Protein AF-A0A7X8VI23-F1 (afdb_monomer)

Nearest PDB structures (foldseek):
  9g6k-assembly1_Lp  TM=1.505E-01  e=1.986E+00  Toxoplasma gondii

Radius of gyration: 55.29 Å; Cα contacts (8 Å, |Δi|>4): 645; chains: 1; bounding box: 102×93×124 Å

pLDDT: mean 75.5, std 16.84, range [36.0, 98.5]

Sequence (446 aa):
MSQRPIHIDLAPTDAANINAEDDAFWIAGMLGATGNAVSGILPIGGRMAISKTSDNEVVLQSGAFAMQGFVISIPDAESFTIASGVQGKKRLDLIVAEYIKGTPRSSYQLKVVQGTQGDDYVTPSLTTQDLHAGGTTRQEAIAQVKLNGIDIVEQTIVTTTFKGLTDLFASIQPAALLTAIKTVDGAGSGLDADLLDGKH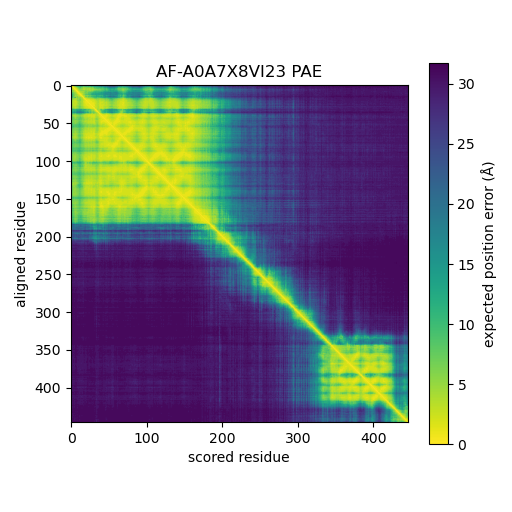GSYYATTSHNHDTVYLGINAQAADSAKLAGYSAQEGSEGNTIVKRSSAGNVYATSFNEGGTWLYEKYLGKTAQATDSAKLNGQAASYYAVATHNHDSVYLGINAQAADSAKLGGQLPNAFAPANILGTFSNRVWMNAWPAPASSGPESDLADITNSCFYFGYASNKSGYPSAYGSIFGFRFNQNSWKYSWQIFSSSQGALYLRRGLSATEWSPWSQICDMANTPPTLYGTGNPPSSLLPGQIYIQY

Solvent-accessible surface area (backbone atoms only — not comparable to full-atom values): 27695 Å² total; per-residue (Å²): 134,84,88,79,79,73,83,70,97,68,62,96,86,55,78,83,80,67,48,74,69,52,53,11,50,53,44,18,53,75,74,65,36,76,73,82,76,33,60,29,28,40,76,40,79,54,49,47,45,69,47,76,78,50,62,40,32,36,33,32,32,14,17,35,36,28,55,49,23,44,72,50,73,37,90,55,66,47,78,45,81,42,78,72,48,47,80,86,25,20,28,21,28,30,38,24,44,36,41,37,69,48,86,97,56,62,49,74,47,75,46,75,46,74,36,56,78,34,91,50,77,42,81,61,89,70,54,68,44,51,65,93,77,73,36,51,44,31,40,46,60,45,28,41,38,33,25,60,17,49,35,62,75,46,69,46,74,72,47,52,68,50,78,45,71,69,56,53,54,54,56,66,32,71,69,44,39,51,54,56,48,39,73,75,35,48,92,96,38,31,87,65,91,69,57,60,94,82,38,60,73,85,76,54,81,56,96,80,67,72,58,69,88,86,39,79,44,99,88,56,81,61,93,63,36,58,83,67,73,55,79,66,99,73,81,89,77,92,86,85,58,104,61,77,52,48,99,86,68,50,74,66,62,91,79,43,69,62,96,88,42,50,44,69,82,76,44,86,51,101,86,60,78,63,96,57,73,70,45,63,94,87,38,57,69,84,77,53,86,64,97,85,71,82,60,77,88,82,47,77,52,100,89,53,82,64,97,65,40,76,82,62,80,69,68,63,87,81,78,73,67,83,88,79,78,96,69,96,58,97,71,74,70,45,74,52,90,48,82,54,56,100,52,76,27,74,68,54,43,47,67,82,53,86,52,43,24,43,41,48,35,66,47,71,74,43,50,87,50,98,48,54,38,30,39,38,44,35,39,46,32,63,69,73,44,27,47,79,15,38,41,37,38,38,32,77,69,47,30,34,31,39,34,39,28,70,34,69,86,43,64,51,73,79,40,76,62,45,34,58,67,87,56,60,80,83,83,73,70,102,62,80,80,72,98,70,74,60,96,76,66,83,88,78,84,132

Mean predicted aligned error: 22.18 Å

Secondary structure (DSSP, 8-state):
-----SS----TTSPP---HHHHHHHHHHHTT-STT--EEE-SSTTTT-EEEEETTEEEEPSEEEEETTEEEEESS-EEEE-----TT-EEEEEEEEEEE--SS--EEEEEEE----BSS--PPP--B--GGGT-SEEEEEEEEEEEETTEEEEEEE-SPBPPPHHHHHHHTSHHHHHHHHHHHSSTTS---TT-BTTB-GGGSPPTT---TTTS--TTPPPTTGGGGTT--SS---S---SS---TTS---GGG-EETTEEHHHHS--TT---TTTT-BTTB-GGGSPPS----TTTS--TTPPPTTGGGGTT--GGGGSPP------SS--EEE-----S-SSTTHHHHT--SSEEEEEEEES-TTSSSSEEEEEEEE-TTTTTTT-EEEEEETTSEEEEEEBSSSS-BPPPEEEEETTTB---PPPSS---S-PPTT------

Structure (mmCIF, N/CA/C/O backbone):
data_AF-A0A7X8VI23-F1
#
_entry.id   AF-A0A7X8VI23-F1
#
loop_
_atom_site.group_PDB
_atom_site.id
_atom_site.type_symbol
_atom_site.label_atom_id
_atom_site.label_alt_id
_atom_site.label_comp_id
_atom_site.label_asym_id
_atom_site.label_entity_id
_atom_site.label_seq_id
_atom_site.pdbx_PDB_ins_code
_atom_site.Cartn_x
_atom_site.Cartn_y
_atom_site.Cartn_z
_atom_site.occupancy
_atom_site.B_iso_or_equiv
_atom_site.auth_seq_id
_atom_site.auth_comp_id
_atom_site.auth_asym_id
_atom_site.auth_atom_id
_atom_site.pdbx_PDB_model_num
ATOM 1 N N . MET A 1 1 ? -35.370 20.779 4.047 1.00 44.59 1 MET A N 1
ATOM 2 C CA . MET A 1 1 ? -34.346 20.558 5.089 1.00 44.59 1 MET A CA 1
ATOM 3 C C . MET A 1 1 ? -34.104 21.884 5.788 1.00 44.59 1 MET A C 1
ATOM 5 O O . MET A 1 1 ? -33.751 22.838 5.110 1.00 44.59 1 MET A O 1
ATOM 9 N N . SER A 1 2 ? -34.384 21.972 7.090 1.00 66.19 2 SER A N 1
ATOM 10 C CA . SER A 1 2 ? -34.016 23.135 7.907 1.00 66.19 2 SER A CA 1
ATOM 11 C C . SER A 1 2 ? -32.550 22.962 8.306 1.00 66.19 2 SER A C 1
ATOM 13 O O . SER A 1 2 ? -32.172 21.900 8.792 1.00 66.19 2 SER A O 1
ATOM 15 N N . GLN A 1 3 ? -31.712 23.950 8.007 1.00 74.12 3 GLN A N 1
ATOM 16 C CA . GLN A 1 3 ? -30.323 23.968 8.462 1.00 74.12 3 GLN A CA 1
ATOM 17 C C . GLN A 1 3 ? -30.320 24.148 9.988 1.00 74.12 3 GLN A C 1
ATOM 19 O O . GLN A 1 3 ? -30.996 25.049 10.485 1.00 74.12 3 GLN A O 1
ATOM 24 N N . ARG A 1 4 ? -29.574 23.313 10.726 1.00 76.75 4 ARG A N 1
ATOM 25 C CA . ARG A 1 4 ? -29.364 23.472 12.174 1.00 76.75 4 ARG A CA 1
ATOM 26 C C . ARG A 1 4 ? -27.927 23.947 12.430 1.00 76.75 4 ARG A C 1
ATOM 28 O O . ARG A 1 4 ? -27.007 23.171 12.184 1.00 76.75 4 ARG A O 1
ATOM 35 N N . PRO A 1 5 ? -27.710 25.196 12.871 1.00 76.06 5 PRO A N 1
ATOM 36 C CA . PRO A 1 5 ? -26.370 25.693 13.165 1.00 76.06 5 PRO A CA 1
ATOM 37 C C . PRO A 1 5 ? -25.814 25.060 14.450 1.00 76.06 5 PRO A C 1
ATOM 39 O O . PRO A 1 5 ? -26.498 25.015 15.472 1.00 76.06 5 PRO A O 1
ATOM 42 N N . ILE A 1 6 ? -24.572 24.565 14.390 1.00 78.56 6 ILE A N 1
ATOM 43 C CA . ILE A 1 6 ? -23.888 23.941 15.539 1.00 78.56 6 ILE A CA 1
ATOM 44 C C . ILE A 1 6 ? -23.199 25.005 16.404 1.00 78.56 6 ILE A C 1
ATOM 46 O O . ILE A 1 6 ? -23.328 25.001 17.626 1.00 78.56 6 ILE A O 1
ATOM 50 N N . HIS A 1 7 ? -22.524 25.963 15.766 1.00 80.25 7 HIS A N 1
ATOM 51 C CA . HIS A 1 7 ? -21.977 27.139 16.436 1.00 80.25 7 HIS A CA 1
ATOM 52 C C . HIS A 1 7 ? -22.990 28.277 16.365 1.00 80.25 7 HIS A C 1
ATOM 54 O O . HIS A 1 7 ? -23.315 28.759 15.280 1.00 80.25 7 HIS A O 1
ATOM 60 N N . ILE A 1 8 ? -23.499 28.673 17.528 1.00 80.44 8 ILE A N 1
ATOM 61 C CA . ILE A 1 8 ? -24.410 29.802 17.696 1.00 80.44 8 ILE A CA 1
ATOM 62 C C . ILE A 1 8 ? -23.864 30.649 18.841 1.00 80.44 8 ILE A C 1
ATOM 64 O O . ILE A 1 8 ? -23.521 30.104 19.892 1.00 80.44 8 ILE A O 1
ATOM 68 N N . ASP A 1 9 ? -23.810 31.964 18.643 1.00 80.94 9 ASP A N 1
ATOM 69 C CA . ASP A 1 9 ? -23.548 32.904 19.728 1.00 80.94 9 ASP A CA 1
ATOM 70 C C . ASP A 1 9 ? -24.767 32.930 20.656 1.00 80.94 9 ASP A C 1
ATOM 72 O O . ASP A 1 9 ? -25.846 33.390 20.280 1.00 80.94 9 ASP A O 1
ATOM 76 N N . LEU A 1 10 ? -24.593 32.391 21.860 1.00 78.50 10 LEU A N 1
ATOM 77 C CA . LEU A 1 10 ? -25.612 32.359 22.904 1.00 78.50 10 LEU A CA 1
ATOM 78 C C . LEU A 1 10 ? -25.284 33.370 24.002 1.00 78.50 10 LEU A C 1
ATOM 80 O O . LEU A 1 10 ? -24.113 33.600 24.320 1.00 78.50 10 LEU A O 1
ATOM 84 N N . ALA A 1 11 ? -26.312 33.942 24.630 1.00 82.88 11 ALA A N 1
ATOM 85 C CA . ALA A 1 11 ? -26.103 34.694 25.857 1.00 82.88 11 ALA A CA 1
ATOM 86 C C . ALA A 1 11 ? -25.643 33.734 26.974 1.00 82.88 11 ALA A C 1
ATOM 88 O O . ALA A 1 11 ? -26.043 32.568 26.981 1.00 82.88 11 ALA A O 1
ATOM 89 N N . PRO A 1 12 ? -24.869 34.195 27.977 1.00 76.56 12 PRO A N 1
ATOM 90 C CA . PRO A 1 12 ? -24.393 33.331 29.065 1.00 76.56 12 PRO A CA 1
ATOM 91 C C . PRO A 1 12 ? -25.495 32.601 29.854 1.00 76.56 12 PRO A C 1
ATOM 93 O O . PRO A 1 12 ? -25.205 31.657 30.582 1.00 76.56 12 PRO A O 1
ATOM 96 N N . THR A 1 13 ? -26.742 33.064 29.758 1.00 85.50 13 THR A N 1
ATOM 97 C CA . THR A 1 13 ? -27.915 32.507 30.443 1.00 85.50 13 THR A CA 1
ATOM 98 C C . THR A 1 13 ? -28.685 31.470 29.627 1.00 85.50 13 THR A C 1
ATOM 100 O O . THR A 1 13 ? -29.597 30.847 30.170 1.00 85.50 13 THR A O 1
ATOM 103 N N . ASP A 1 14 ? -28.372 31.302 28.343 1.00 81.56 14 ASP A N 1
ATOM 104 C CA . ASP A 1 14 ? -29.100 30.384 27.469 1.00 81.56 14 ASP A CA 1
ATOM 105 C C . ASP A 1 14 ? -28.669 28.930 27.708 1.00 81.56 14 ASP A C 1
ATOM 107 O O . ASP A 1 14 ? -27.542 28.639 28.117 1.00 81.56 14 ASP A O 1
ATOM 111 N N . ALA A 1 15 ? -29.579 27.988 27.450 1.00 75.75 15 ALA A N 1
ATOM 112 C CA . ALA A 1 15 ? -29.263 26.565 27.516 1.00 75.75 15 ALA A CA 1
ATOM 113 C C . ALA A 1 15 ? -28.203 26.194 26.466 1.00 75.75 15 ALA A C 1
ATOM 115 O O . ALA A 1 15 ? -28.191 26.742 25.364 1.00 75.75 15 ALA A O 1
ATOM 116 N N . ALA A 1 16 ? -27.339 25.229 26.792 1.00 69.50 16 ALA A N 1
ATOM 117 C CA . ALA A 1 16 ? -26.340 24.727 25.854 1.00 69.50 16 ALA A CA 1
ATOM 118 C C . ALA A 1 16 ? -27.009 24.253 24.548 1.00 69.50 16 ALA A C 1
ATOM 120 O O . ALA A 1 16 ? -27.900 23.408 24.576 1.00 69.50 16 ALA A O 1
ATOM 121 N N . ASN A 1 17 ? -26.575 24.806 23.411 1.00 77.94 17 ASN A N 1
ATOM 122 C CA . ASN A 1 17 ? -27.091 24.449 22.081 1.00 77.94 17 ASN A CA 1
ATOM 123 C C . ASN A 1 17 ? -26.420 23.199 21.481 1.00 77.94 17 ASN A C 1
ATOM 125 O O . ASN A 1 17 ? -26.943 22.613 20.535 1.00 77.94 17 ASN A O 1
ATOM 129 N N . ILE A 1 18 ? -25.266 22.794 22.017 1.00 81.88 18 ILE A N 1
ATOM 130 C CA . ILE A 1 18 ? -24.503 21.639 21.535 1.00 81.88 18 ILE A CA 1
ATOM 131 C C . ILE A 1 18 ? -24.941 20.400 22.318 1.00 81.88 18 ILE A C 1
ATOM 133 O O . ILE A 1 18 ? -24.781 20.335 23.538 1.00 81.88 18 ILE A O 1
ATOM 137 N N . ASN A 1 19 ? -25.506 19.423 21.610 1.00 81.00 19 ASN A N 1
ATOM 138 C CA . ASN A 1 19 ? -25.856 18.122 22.172 1.00 81.00 19 ASN A CA 1
ATOM 139 C C . ASN A 1 19 ? -24.700 17.128 21.986 1.00 81.00 19 ASN A C 1
ATOM 141 O O . ASN A 1 19 ? -23.861 17.300 21.109 1.00 81.00 19 ASN A O 1
ATOM 145 N N . ALA A 1 20 ? -24.708 16.011 22.720 1.00 81.06 20 ALA A N 1
ATOM 146 C CA . ALA A 1 20 ? -23.702 14.953 22.540 1.00 81.06 20 ALA A CA 1
ATOM 147 C C . ALA A 1 20 ? -23.647 14.401 21.097 1.00 81.06 20 ALA A C 1
ATOM 149 O O . ALA A 1 20 ? -22.602 13.940 20.652 1.00 81.06 20 ALA A O 1
ATOM 150 N N . GLU A 1 21 ? -24.766 14.451 20.366 1.00 82.69 21 GLU A N 1
ATOM 151 C CA . GLU A 1 21 ? -24.828 14.094 18.942 1.00 82.69 21 GLU A CA 1
ATOM 152 C C . GLU A 1 21 ? -24.070 15.103 18.058 1.00 82.69 21 GLU A C 1
ATOM 154 O O . GLU A 1 21 ? -23.454 14.702 17.075 1.00 82.69 21 GLU A O 1
ATOM 159 N N . ASP A 1 22 ? -24.064 16.393 18.420 1.00 85.56 22 ASP A N 1
ATOM 160 C CA . ASP A 1 22 ? -23.289 17.428 17.721 1.00 85.56 22 ASP A CA 1
ATOM 161 C C . ASP A 1 22 ? -21.788 17.238 17.945 1.00 85.56 22 ASP A C 1
ATOM 163 O O . ASP A 1 22 ? -21.014 17.277 16.989 1.00 85.56 22 ASP A O 1
ATOM 167 N N . ASP A 1 23 ? -21.381 16.973 19.189 1.00 87.62 23 ASP A N 1
ATOM 168 C CA . ASP A 1 23 ? -19.981 16.692 19.525 1.00 87.62 23 ASP A CA 1
ATOM 169 C C . ASP A 1 23 ? -19.477 15.437 18.807 1.00 87.62 23 ASP A C 1
ATOM 171 O O . ASP A 1 23 ? -18.401 15.449 18.206 1.00 87.62 23 ASP A O 1
ATOM 175 N N . ALA A 1 24 ? -20.267 14.360 18.815 1.00 88.75 24 ALA A N 1
ATOM 176 C CA . ALA A 1 24 ? -19.922 13.129 18.115 1.00 88.75 24 ALA A CA 1
ATOM 177 C C . ALA A 1 24 ? -19.769 13.357 16.608 1.00 88.75 24 ALA A C 1
ATOM 179 O O . ALA A 1 24 ? -18.809 12.871 16.011 1.00 88.75 24 ALA A O 1
ATOM 180 N N . PHE A 1 25 ? -20.651 14.154 16.001 1.00 86.12 25 PHE A N 1
ATOM 181 C CA . PHE A 1 25 ? -20.552 14.496 14.586 1.00 86.12 25 PHE A CA 1
ATOM 182 C C . PHE A 1 25 ? -19.253 15.255 14.265 1.00 86.12 25 PHE A C 1
ATOM 184 O O . PHE A 1 25 ? -18.551 14.914 13.307 1.00 86.12 25 PHE A O 1
ATOM 191 N N . TRP A 1 26 ? -18.877 16.232 15.099 1.00 86.81 26 TRP A N 1
ATOM 192 C CA . TRP A 1 26 ? -17.598 16.942 14.978 1.00 86.81 26 TRP A CA 1
ATOM 193 C C . TRP A 1 26 ? -16.392 16.009 15.124 1.00 86.81 26 TRP A C 1
ATOM 195 O O . TRP A 1 26 ? -15.480 16.045 14.294 1.00 86.81 26 TRP A O 1
ATOM 205 N N . ILE A 1 27 ? -16.395 15.141 16.139 1.00 89.75 27 ILE A N 1
ATOM 206 C CA . ILE A 1 27 ? -15.317 14.174 16.387 1.00 89.75 27 ILE A CA 1
ATOM 207 C C . ILE A 1 27 ? -15.192 13.196 15.216 1.00 89.75 27 ILE A C 1
ATOM 209 O O . ILE A 1 27 ? -14.084 12.948 14.743 1.00 89.75 27 ILE A O 1
ATOM 213 N N . ALA A 1 28 ? -16.305 12.670 14.703 1.00 88.56 28 ALA A N 1
ATOM 214 C CA . ALA A 1 28 ? -16.302 11.787 13.541 1.00 88.56 28 ALA A CA 1
ATOM 215 C C . ALA A 1 28 ? -15.657 12.474 12.324 1.00 88.56 28 ALA A C 1
ATOM 217 O O . ALA A 1 28 ? -14.799 11.883 11.664 1.00 88.56 28 ALA A O 1
ATOM 218 N N . GLY A 1 29 ? -15.994 13.745 12.074 1.00 87.50 29 GLY A N 1
ATOM 219 C CA . GLY A 1 29 ? -15.360 14.551 11.030 1.00 87.50 29 GLY A CA 1
ATOM 220 C C . GLY A 1 29 ? -13.846 14.689 11.218 1.00 87.50 29 GLY A C 1
ATOM 221 O O . GLY A 1 29 ? -13.085 14.465 10.276 1.00 87.50 29 GLY A O 1
ATOM 222 N N . MET A 1 30 ? -13.389 14.979 12.441 1.00 88.00 30 MET A N 1
ATOM 223 C CA . MET A 1 30 ? -11.958 15.085 12.765 1.00 88.00 3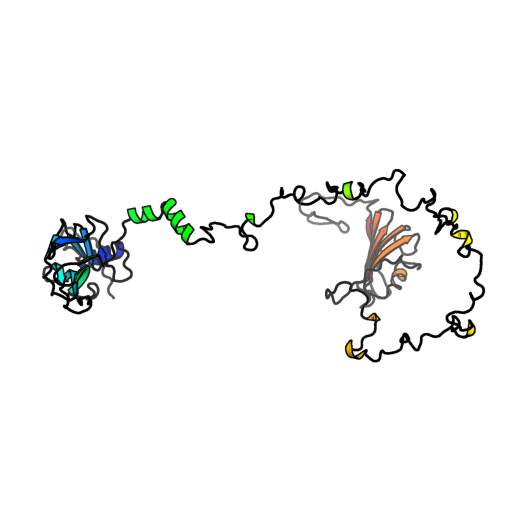0 MET A CA 1
ATOM 224 C C . MET A 1 30 ? -11.198 13.762 12.606 1.00 88.00 30 MET A C 1
ATOM 226 O O . MET A 1 30 ? -10.020 13.771 12.254 1.00 88.00 30 MET A O 1
ATOM 230 N N . LEU A 1 31 ? -11.861 12.628 12.835 1.00 88.19 31 LEU A N 1
ATOM 231 C CA . LEU A 1 31 ? -11.295 11.290 12.636 1.00 88.19 31 LEU A CA 1
ATOM 232 C C . LEU A 1 31 ? -11.296 10.843 11.163 1.00 88.19 31 LEU A C 1
ATOM 234 O O . LEU A 1 31 ? -10.832 9.745 10.859 1.00 88.19 31 LEU A O 1
ATOM 238 N N . GLY A 1 32 ? -11.776 11.688 10.243 1.00 83.69 32 GLY A N 1
ATOM 239 C CA . GLY A 1 32 ? -11.757 11.426 8.804 1.00 83.69 32 GLY A CA 1
ATOM 240 C C . GLY A 1 32 ? -12.956 10.624 8.298 1.00 83.69 32 GLY A C 1
ATOM 241 O O . GLY A 1 32 ? -12.817 9.849 7.351 1.00 83.69 32 GLY A O 1
ATOM 242 N N . ALA A 1 33 ? -14.131 10.784 8.915 1.00 74.19 33 ALA A N 1
ATOM 243 C CA . ALA A 1 33 ? -15.345 10.101 8.482 1.00 74.19 33 ALA A CA 1
ATOM 244 C C . ALA A 1 33 ? -15.704 10.330 7.011 1.00 74.19 33 ALA A C 1
ATOM 246 O O . ALA A 1 33 ? -15.902 11.456 6.562 1.00 74.19 33 ALA A O 1
ATOM 247 N N . THR A 1 34 ? -15.848 9.231 6.260 1.00 67.56 34 THR A N 1
ATOM 248 C CA . THR A 1 34 ? -16.542 9.229 4.967 1.00 67.56 34 THR A CA 1
ATOM 249 C C . THR A 1 34 ? -17.991 8.804 5.219 1.00 67.56 34 THR A C 1
ATOM 251 O O . THR A 1 34 ? -18.291 7.621 5.371 1.00 67.56 34 THR A O 1
ATOM 254 N N . GLY A 1 35 ? -18.895 9.778 5.348 1.00 70.31 35 GLY A N 1
ATOM 255 C CA . GLY A 1 35 ? -20.269 9.539 5.810 1.00 70.31 35 GLY A CA 1
ATOM 256 C C . GLY A 1 35 ? -20.349 9.318 7.327 1.00 70.31 35 GLY A C 1
ATOM 257 O O . GLY A 1 35 ? -19.545 9.864 8.073 1.00 70.31 35 GLY A O 1
ATOM 258 N N . ASN A 1 36 ? -21.303 8.507 7.796 1.00 66.75 36 ASN A N 1
ATOM 259 C CA . ASN A 1 36 ? -21.563 8.310 9.234 1.00 66.75 36 ASN A CA 1
ATOM 260 C C . ASN A 1 36 ? -20.693 7.212 9.887 1.00 66.75 36 ASN A C 1
ATOM 262 O O . ASN A 1 36 ? -20.929 6.851 11.037 1.00 66.75 36 ASN A O 1
ATOM 266 N N . ALA A 1 37 ? -19.740 6.606 9.171 1.00 67.25 37 ALA A N 1
ATOM 267 C CA . ALA A 1 37 ? -19.203 5.280 9.502 1.00 67.25 37 ALA A CA 1
ATOM 268 C C . ALA A 1 37 ? -17.716 5.260 9.901 1.00 67.25 37 ALA A C 1
ATOM 270 O O . ALA A 1 37 ? -16.953 4.457 9.370 1.00 67.25 37 ALA A O 1
ATOM 271 N N . VAL A 1 38 ? -17.290 6.114 10.837 1.00 83.50 38 VAL A N 1
ATOM 272 C CA . VAL A 1 38 ? -15.927 6.032 11.391 1.00 83.50 38 VAL A CA 1
ATOM 273 C C . VAL A 1 38 ? -15.930 5.688 12.864 1.00 83.50 38 VAL A C 1
ATOM 275 O O . VAL A 1 38 ? -16.469 6.414 13.698 1.00 83.50 38 VAL A O 1
ATOM 278 N N . SER A 1 39 ? -15.271 4.574 13.153 1.00 91.50 39 SER A N 1
ATOM 279 C CA . SER A 1 39 ? -15.076 4.046 14.488 1.00 91.50 39 SER A CA 1
ATOM 280 C C . SER A 1 39 ? -13.702 3.395 14.586 1.00 91.50 39 SER A C 1
ATOM 282 O O . SER A 1 39 ? -13.164 2.908 13.589 1.00 91.50 39 SER A O 1
ATOM 284 N N . GLY A 1 40 ? -13.119 3.397 15.776 1.00 93.88 40 GLY A N 1
ATOM 285 C CA . GLY A 1 40 ? -11.771 2.889 15.982 1.00 93.88 40 GLY A CA 1
ATOM 286 C C . GLY A 1 40 ? -11.158 3.337 17.298 1.00 93.88 40 GLY A C 1
ATOM 287 O O . GLY A 1 40 ? -11.689 4.191 18.012 1.00 93.88 40 GLY A O 1
ATOM 288 N N . ILE A 1 41 ? -10.010 2.752 17.617 1.00 95.75 41 ILE A N 1
ATOM 289 C CA . ILE A 1 41 ? -9.236 3.097 18.809 1.00 95.75 41 ILE A CA 1
ATOM 290 C C . ILE A 1 41 ? -8.464 4.387 18.539 1.00 95.75 41 ILE A C 1
ATOM 292 O O . ILE A 1 41 ? -7.729 4.495 17.556 1.00 95.75 41 ILE A O 1
ATOM 296 N N . LEU A 1 42 ? -8.614 5.367 19.424 1.00 94.44 42 LEU A N 1
ATOM 297 C CA . LEU A 1 42 ? -7.841 6.602 19.395 1.00 94.44 42 LEU A CA 1
ATOM 298 C C . LEU A 1 42 ? -6.371 6.317 19.773 1.00 94.44 42 LEU A C 1
ATOM 300 O O . LEU A 1 42 ? -6.113 5.467 20.629 1.00 94.44 42 LEU A O 1
ATOM 304 N N . PRO A 1 43 ? -5.387 7.038 19.197 1.00 92.50 43 PRO A N 1
ATOM 305 C CA . PRO A 1 43 ? -3.959 6.790 19.414 1.00 92.50 43 PRO A CA 1
ATOM 306 C C . PRO A 1 43 ? -3.448 7.350 20.756 1.00 92.50 43 PRO A C 1
ATOM 308 O O . PRO A 1 43 ? -2.381 7.959 20.813 1.00 92.50 43 PRO A O 1
ATOM 311 N N . ILE A 1 44 ? -4.203 7.153 21.839 1.00 91.75 44 ILE A N 1
ATOM 312 C CA . ILE A 1 44 ? -3.909 7.647 23.192 1.00 91.75 44 ILE A CA 1
ATOM 313 C C . ILE A 1 44 ? -3.885 6.504 24.215 1.00 91.75 44 ILE A C 1
ATOM 315 O O . ILE A 1 44 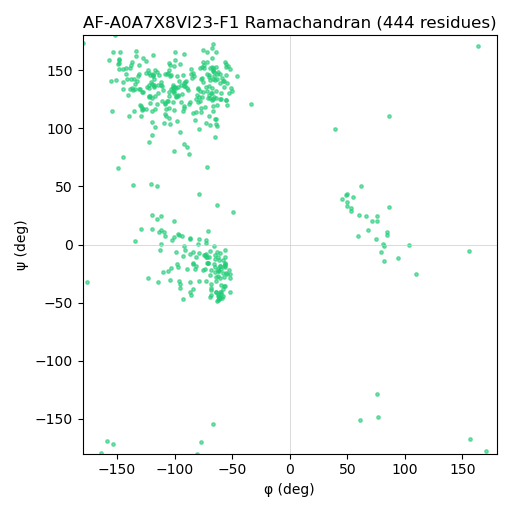? -4.481 5.446 24.003 1.00 91.75 44 ILE A O 1
ATOM 319 N N . GLY A 1 45 ? -3.202 6.726 25.342 1.00 93.81 45 GLY A N 1
ATOM 320 C CA . GLY A 1 45 ? -3.048 5.725 26.404 1.00 93.81 45 GLY A CA 1
ATOM 321 C C . GLY A 1 45 ? -2.336 4.453 25.929 1.00 93.81 45 GLY A C 1
ATOM 322 O O . GLY A 1 45 ? -1.546 4.479 24.984 1.00 93.81 45 GLY A O 1
ATOM 323 N N . GLY A 1 46 ? -2.652 3.321 26.557 1.00 95.69 46 GLY A N 1
ATOM 324 C CA . GLY A 1 46 ? -2.232 1.982 26.131 1.00 95.69 46 GLY A CA 1
ATOM 325 C C . GLY A 1 46 ? -2.918 1.459 24.859 1.00 95.69 46 GLY A C 1
ATOM 326 O O . GLY A 1 46 ? -2.793 0.273 24.554 1.00 95.69 46 GLY A O 1
ATOM 327 N N . ARG A 1 47 ? -3.641 2.317 24.117 1.00 95.06 47 ARG A N 1
ATOM 328 C CA . ARG A 1 47 ? -4.312 2.008 22.840 1.00 95.06 47 ARG A CA 1
ATOM 329 C C . ARG A 1 47 ? -5.238 0.791 22.917 1.00 95.06 47 ARG A C 1
ATOM 331 O O . ARG A 1 47 ? -5.368 0.066 21.934 1.00 95.06 47 ARG A O 1
ATOM 338 N N . MET A 1 48 ? -5.844 0.556 24.086 1.00 96.88 48 MET A N 1
ATOM 339 C CA . MET A 1 48 ? -6.688 -0.615 24.355 1.00 96.88 48 MET A CA 1
ATOM 340 C C . MET A 1 48 ? -6.021 -1.938 23.956 1.00 96.88 48 MET A C 1
ATOM 342 O O . MET A 1 48 ? -6.694 -2.864 23.515 1.00 96.88 48 MET A O 1
ATOM 346 N N . ALA A 1 49 ? -4.690 -2.033 24.069 1.00 96.88 49 ALA A N 1
ATOM 347 C CA . ALA A 1 49 ? -3.975 -3.265 23.767 1.00 96.88 49 ALA A CA 1
ATOM 348 C C . ALA A 1 49 ? -4.519 -4.412 24.629 1.00 96.88 49 ALA A C 1
ATOM 350 O O . ALA A 1 49 ? -4.737 -4.237 25.828 1.00 96.88 49 ALA A O 1
ATOM 351 N N . ILE A 1 50 ? -4.732 -5.577 24.015 1.00 98.12 50 ILE A N 1
ATOM 352 C CA . ILE A 1 50 ? -5.295 -6.747 24.688 1.00 98.12 50 ILE A CA 1
ATOM 353 C C . ILE A 1 50 ? -4.207 -7.753 25.059 1.00 98.12 50 ILE A C 1
ATOM 355 O O . ILE A 1 50 ? -3.356 -8.101 24.237 1.00 98.12 50 ILE A O 1
ATOM 359 N N . SER A 1 51 ? -4.260 -8.274 26.281 1.00 97.75 51 SER A N 1
ATOM 360 C CA . SER A 1 51 ? -3.420 -9.392 26.713 1.00 97.75 51 SER A CA 1
ATOM 361 C C . SER A 1 51 ? -4.200 -10.390 27.565 1.00 97.75 51 SER A C 1
ATOM 363 O O . SER A 1 51 ? -5.179 -10.049 28.223 1.00 97.75 51 SER A O 1
ATOM 365 N N . LYS A 1 52 ? -3.775 -11.654 27.527 1.00 97.19 52 LYS A N 1
ATOM 366 C CA . LYS A 1 52 ? -4.285 -12.712 28.402 1.00 97.19 52 LYS A CA 1
ATOM 367 C C . LYS A 1 52 ? -3.597 -12.613 29.766 1.00 97.19 52 LYS A C 1
ATOM 369 O O . LYS A 1 52 ? -2.368 -12.575 29.813 1.00 97.19 52 LYS A O 1
ATOM 374 N N . THR A 1 53 ? -4.371 -12.596 30.849 1.00 96.31 53 THR A N 1
ATOM 375 C CA . THR A 1 53 ? -3.855 -12.622 32.232 1.00 96.31 53 THR A CA 1
ATOM 376 C C . THR A 1 53 ? -4.029 -13.994 32.881 1.00 96.31 53 THR A C 1
ATOM 378 O O . THR A 1 53 ? -3.184 -14.401 33.674 1.00 96.31 53 THR A O 1
ATOM 381 N N . SER A 1 54 ? -5.069 -14.745 32.505 1.00 95.75 54 SER A N 1
ATOM 382 C CA . SER A 1 54 ? -5.279 -16.143 32.906 1.00 95.75 54 SER A CA 1
ATOM 383 C C . SER A 1 54 ? -6.073 -16.913 31.842 1.00 95.75 54 SER A C 1
ATOM 385 O O . SER A 1 54 ? -6.455 -16.348 30.819 1.00 95.75 54 SER A O 1
ATOM 387 N N . ASP A 1 55 ? -6.349 -18.203 32.054 1.00 93.81 55 ASP A N 1
ATOM 388 C CA . ASP A 1 55 ? -7.170 -19.013 31.134 1.00 93.81 55 ASP A CA 1
ATOM 389 C C . ASP A 1 55 ? -8.633 -18.553 31.028 1.00 93.81 55 ASP A C 1
ATOM 391 O O . ASP A 1 55 ? -9.328 -18.937 30.088 1.00 93.81 55 ASP A O 1
ATOM 395 N N . ASN A 1 56 ? -9.077 -17.671 31.929 1.00 95.44 56 ASN A N 1
ATOM 396 C CA . ASN A 1 56 ? -10.435 -17.128 31.978 1.00 95.44 56 ASN A CA 1
ATOM 397 C C . ASN A 1 56 ? -10.476 -15.601 32.059 1.00 95.44 56 ASN A C 1
ATOM 399 O O . ASN A 1 56 ? -11.526 -15.033 32.354 1.00 95.44 56 ASN A O 1
ATOM 403 N N . GLU A 1 57 ? -9.360 -14.920 31.816 1.00 97.38 57 GLU A N 1
ATOM 404 C CA . GLU A 1 57 ? -9.301 -13.470 31.945 1.00 97.38 57 GLU A CA 1
ATOM 405 C C . GLU A 1 57 ? -8.381 -12.856 30.896 1.00 97.38 57 GLU A C 1
ATOM 407 O O . GLU A 1 57 ? -7.255 -13.308 30.655 1.00 97.38 57 GLU A O 1
ATOM 412 N N . VAL A 1 58 ? -8.885 -11.795 30.277 1.00 98.12 58 VAL A N 1
ATOM 413 C CA . VAL A 1 58 ? -8.119 -10.915 29.400 1.00 98.12 58 VAL A CA 1
ATOM 414 C C . VAL A 1 58 ? -8.219 -9.494 29.924 1.00 98.12 58 VAL A C 1
ATOM 416 O O . VAL A 1 58 ? -9.228 -9.114 30.509 1.00 98.12 58 VAL A O 1
ATOM 419 N N . VAL A 1 59 ? -7.188 -8.697 29.689 1.00 97.94 59 VAL A N 1
ATOM 420 C CA . VAL A 1 59 ? -7.143 -7.293 30.08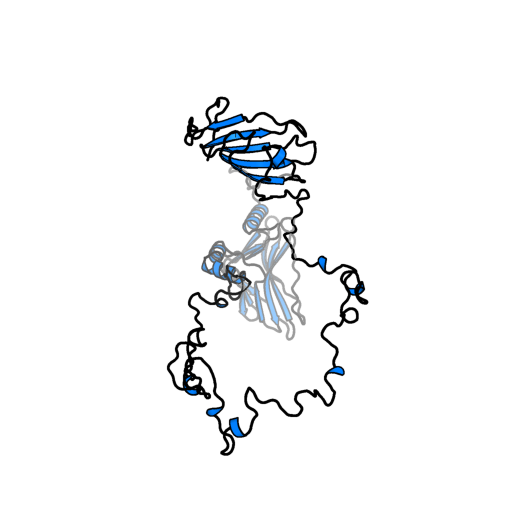4 1.00 97.94 59 VAL A CA 1
ATOM 421 C C . VAL A 1 59 ? -7.019 -6.417 28.843 1.00 97.94 59 VAL A C 1
ATOM 423 O O . VAL A 1 59 ? -6.227 -6.713 27.943 1.00 97.94 59 VAL A O 1
ATOM 426 N N . LEU A 1 60 ? -7.796 -5.337 28.793 1.00 97.62 60 LEU A N 1
ATOM 427 C CA . LEU A 1 60 ? -7.580 -4.225 27.873 1.00 97.62 60 LEU A CA 1
ATOM 428 C C . LEU A 1 60 ? -6.823 -3.127 28.607 1.00 97.62 60 LEU A C 1
ATOM 430 O O . LEU A 1 60 ? -7.228 -2.699 29.680 1.00 97.62 60 LEU A O 1
ATOM 434 N N . GLN A 1 61 ? -5.721 -2.655 28.035 1.00 98.00 61 GLN A N 1
ATOM 435 C CA . GLN A 1 61 ? -4.984 -1.517 28.583 1.00 98.00 61 GLN A CA 1
ATOM 436 C C . GLN A 1 61 ? -5.792 -0.212 28.467 1.00 98.00 61 GLN A C 1
ATOM 438 O O . GLN A 1 61 ? -6.797 -0.146 27.757 1.00 98.00 61 GLN A O 1
ATOM 443 N N . SER A 1 62 ? -5.324 0.851 29.128 1.00 97.81 62 SER A N 1
ATOM 444 C CA . SER A 1 62 ? -5.942 2.178 29.022 1.00 97.81 62 SER A CA 1
ATOM 445 C C . SER A 1 62 ? -6.036 2.669 27.572 1.00 97.81 62 SER A C 1
ATOM 447 O O . SER A 1 62 ? -5.270 2.260 26.694 1.00 97.81 62 SER A O 1
ATOM 449 N N . GLY A 1 63 ? -6.973 3.566 27.287 1.00 96.50 63 GLY A N 1
ATOM 450 C CA . GLY A 1 63 ? -7.155 4.125 25.949 1.00 96.50 63 GLY A CA 1
ATOM 451 C C . GLY A 1 63 ? -8.560 4.660 25.725 1.00 96.50 63 GLY A C 1
ATOM 452 O O . GLY A 1 63 ? -9.337 4.809 26.663 1.00 96.50 63 GLY A O 1
ATOM 453 N N . ALA A 1 64 ? -8.898 4.951 24.472 1.00 95.31 64 ALA A N 1
ATOM 454 C CA . ALA A 1 64 ? -10.237 5.389 24.102 1.00 95.31 64 ALA A CA 1
ATOM 455 C C . ALA A 1 64 ? -10.666 4.802 22.757 1.00 95.31 64 ALA A C 1
ATOM 457 O O . ALA A 1 64 ? -9.844 4.620 21.861 1.00 95.31 64 ALA A O 1
ATOM 458 N N . PHE A 1 65 ? -11.958 4.538 22.620 1.00 95.62 65 PHE A N 1
ATOM 459 C CA . PHE A 1 65 ? -12.596 4.037 21.414 1.00 95.62 65 PHE A CA 1
ATOM 460 C C . PHE A 1 65 ? -13.672 5.025 20.984 1.00 95.62 65 PHE A C 1
ATOM 462 O O . PHE A 1 65 ? -14.523 5.405 21.785 1.00 95.62 65 PHE A O 1
ATOM 469 N N . ALA A 1 66 ? -13.624 5.442 19.725 1.00 94.06 66 ALA A N 1
ATOM 470 C CA . ALA A 1 66 ? -14.667 6.240 19.106 1.00 94.06 66 ALA A CA 1
ATOM 471 C C . ALA A 1 66 ? -15.602 5.311 18.325 1.00 94.06 66 ALA A C 1
ATOM 473 O O . ALA A 1 66 ? -15.140 4.528 17.502 1.00 94.06 66 ALA A O 1
ATOM 474 N N . MET A 1 67 ? -16.904 5.423 18.562 1.00 92.88 67 MET A N 1
ATOM 475 C CA . MET A 1 67 ? -17.970 4.706 17.871 1.00 92.88 67 MET A CA 1
ATOM 476 C C . MET A 1 67 ? -18.839 5.727 17.142 1.00 92.88 67 MET A C 1
ATOM 478 O O . MET A 1 67 ? -19.645 6.406 17.774 1.00 92.88 67 MET A O 1
ATOM 482 N N . GLN A 1 68 ? -18.654 5.884 15.829 1.00 91.44 68 GLN A N 1
ATOM 483 C CA . GLN A 1 68 ? -19.279 6.970 15.061 1.00 91.44 68 GLN A CA 1
ATOM 484 C C . GLN A 1 68 ? -19.091 8.343 15.745 1.00 91.44 68 GLN A C 1
ATOM 486 O O . GLN A 1 68 ? -20.027 9.123 15.866 1.00 91.44 68 GLN A O 1
ATOM 491 N N . GLY A 1 69 ? -17.891 8.614 16.268 1.00 90.69 69 GLY A N 1
ATOM 492 C CA . GLY A 1 69 ? -17.569 9.859 16.979 1.00 90.69 69 GLY A CA 1
ATOM 493 C C . GLY A 1 69 ? -17.986 9.925 18.453 1.00 90.69 69 GLY A C 1
ATOM 494 O O . GLY A 1 69 ? -17.455 10.756 19.187 1.00 90.69 69 GLY A O 1
ATOM 495 N N . PHE A 1 70 ? -18.842 9.024 18.937 1.00 91.19 70 PHE A N 1
ATOM 496 C CA . PHE A 1 70 ? -19.110 8.904 20.368 1.00 91.19 70 PHE A CA 1
ATOM 497 C C . PHE A 1 70 ? -17.973 8.151 21.065 1.00 91.19 70 PHE A C 1
ATOM 499 O O . PHE A 1 70 ? -17.654 7.024 20.691 1.00 91.19 70 PHE A O 1
ATOM 506 N N . VAL A 1 71 ? -17.346 8.758 22.073 1.00 92.38 71 VAL A N 1
ATOM 507 C CA . VAL A 1 71 ? -16.107 8.230 22.665 1.00 92.38 71 VAL A CA 1
ATOM 508 C C . VAL A 1 71 ? -16.359 7.572 24.021 1.00 92.38 71 VAL A C 1
ATOM 510 O O . VAL A 1 71 ? -16.952 8.177 24.911 1.00 92.38 71 VAL A O 1
ATOM 513 N N . ILE A 1 72 ? -15.836 6.358 24.195 1.00 93.38 72 ILE A N 1
ATOM 514 C CA . ILE A 1 72 ? -15.672 5.685 25.488 1.00 93.38 72 ILE A CA 1
ATOM 515 C C . ILE A 1 72 ? -14.178 5.585 25.809 1.00 93.38 72 ILE A C 1
ATOM 517 O O . ILE A 1 72 ? -13.374 5.274 24.930 1.00 93.38 72 ILE A O 1
ATOM 521 N N . SER A 1 73 ? -13.787 5.850 27.054 1.00 93.88 73 SER A N 1
ATOM 522 C CA . SER A 1 73 ? -12.405 5.706 27.513 1.00 93.88 73 SER A CA 1
ATOM 523 C C . SER A 1 73 ? -12.282 4.679 28.633 1.00 93.88 73 SER A C 1
ATOM 525 O O . SER A 1 73 ? -13.165 4.543 29.474 1.00 93.88 73 SER A O 1
ATOM 527 N N . ILE A 1 74 ? -11.153 3.979 28.625 1.00 93.88 74 ILE A N 1
ATOM 528 C CA . ILE A 1 74 ? -10.650 3.133 29.701 1.00 93.88 74 ILE A CA 1
ATOM 529 C C . ILE A 1 74 ? -9.516 3.939 30.356 1.00 93.88 74 ILE A C 1
ATOM 531 O O . ILE A 1 74 ? -8.449 4.065 29.744 1.00 93.88 74 ILE A O 1
ATOM 535 N N . PRO A 1 75 ? -9.727 4.550 31.537 1.00 92.69 75 PRO A N 1
ATOM 536 C CA . PRO A 1 75 ? -8.700 5.367 32.187 1.00 92.69 75 PRO A CA 1
ATOM 537 C C . PRO A 1 75 ? -7.457 4.548 32.553 1.00 92.69 75 PRO A C 1
ATOM 539 O O . PRO A 1 75 ? -6.337 4.968 32.275 1.00 92.69 75 PRO A O 1
ATOM 542 N N . ASP A 1 76 ? -7.686 3.344 33.077 1.00 94.75 76 ASP A N 1
ATOM 543 C CA . ASP A 1 76 ? -6.693 2.372 33.533 1.00 94.75 76 ASP A CA 1
ATOM 544 C C . ASP A 1 76 ? -7.096 0.976 33.064 1.00 94.75 76 ASP A C 1
ATOM 546 O O . ASP A 1 76 ? -8.273 0.742 32.810 1.00 94.75 76 ASP A O 1
ATOM 550 N N . ALA A 1 77 ? -6.142 0.049 32.960 1.00 95.38 77 ALA A N 1
ATOM 551 C CA . ALA A 1 77 ? -6.389 -1.282 32.409 1.00 95.38 77 ALA A CA 1
ATOM 552 C C . ALA A 1 77 ? -7.619 -1.984 33.033 1.00 95.38 77 ALA A C 1
ATOM 554 O O . ALA A 1 77 ? -7.759 -2.036 34.254 1.00 95.38 77 ALA A O 1
ATOM 555 N N . GLU A 1 78 ? -8.487 -2.543 32.188 1.00 96.75 78 GLU A N 1
ATOM 556 C CA . GLU A 1 78 ? -9.760 -3.158 32.569 1.00 96.75 78 GLU A CA 1
ATOM 557 C C . GLU A 1 78 ? -9.764 -4.654 32.232 1.00 96.75 78 GLU A C 1
ATOM 559 O O . GLU A 1 78 ? -9.458 -5.057 31.106 1.00 96.75 78 GLU A O 1
ATOM 564 N N . SER A 1 79 ? -10.105 -5.479 33.223 1.00 97.25 79 SER A N 1
ATOM 565 C CA . SER A 1 79 ? -10.166 -6.936 33.099 1.00 97.25 79 SER A CA 1
ATOM 566 C C . SER A 1 79 ? -11.555 -7.420 32.694 1.00 97.25 79 SER A C 1
ATOM 568 O O . SER A 1 79 ? -12.569 -6.992 33.241 1.00 97.25 79 SER A O 1
ATOM 570 N N . PHE A 1 80 ? -11.587 -8.403 31.800 1.00 97.88 80 PHE A N 1
ATOM 571 C CA . PHE A 1 80 ? -12.792 -9.061 31.319 1.00 97.88 80 PHE A CA 1
ATOM 572 C C . PHE A 1 80 ? -12.722 -10.553 31.617 1.00 97.88 80 PHE A C 1
ATOM 574 O O . PHE A 1 80 ? -11.823 -11.260 31.155 1.00 97.88 80 PHE A O 1
ATOM 581 N N . THR A 1 81 ? -13.709 -11.043 32.363 1.00 97.69 81 THR A N 1
ATOM 582 C CA . THR A 1 81 ? -13.872 -12.475 32.613 1.00 97.69 81 THR A CA 1
ATOM 583 C C . THR A 1 81 ? -14.451 -13.162 31.380 1.00 97.69 81 THR A C 1
ATOM 585 O O . THR A 1 81 ? -15.505 -12.784 30.869 1.00 97.69 81 THR A O 1
ATOM 588 N N . ILE A 1 82 ? -13.776 -14.214 30.934 1.00 97.75 82 ILE A N 1
ATOM 589 C CA . ILE A 1 82 ? -14.166 -15.066 29.819 1.00 97.75 82 ILE A CA 1
ATOM 590 C C . ILE A 1 82 ? -14.608 -16.413 30.388 1.00 97.75 82 ILE A C 1
ATOM 592 O O . ILE A 1 82 ? -13.843 -17.103 31.069 1.00 97.75 82 ILE A O 1
ATOM 596 N N . ALA A 1 83 ? -15.855 -16.798 30.109 1.00 96.56 83 ALA A N 1
ATOM 597 C CA . ALA A 1 83 ? -16.383 -18.089 30.540 1.00 96.56 83 ALA A CA 1
ATOM 598 C C . ALA A 1 83 ? -15.482 -19.227 30.039 1.00 96.56 83 ALA A C 1
ATOM 600 O O . ALA A 1 83 ? -14.939 -19.150 28.940 1.00 96.56 83 ALA A O 1
ATOM 601 N N . SER A 1 84 ? -15.338 -20.309 30.799 1.00 94.44 84 SER A N 1
ATOM 602 C CA . SER A 1 84 ? -14.563 -21.453 30.313 1.00 94.44 84 SER A CA 1
ATOM 603 C C . SER A 1 84 ? -15.183 -22.033 29.034 1.00 94.44 84 SER A C 1
ATOM 605 O O . SER A 1 84 ? -16.402 -21.953 28.811 1.00 94.44 84 SER A O 1
ATOM 607 N N . GLY A 1 85 ? -14.333 -22.539 28.144 1.00 93.50 85 GLY A N 1
ATOM 608 C CA . GLY A 1 85 ? -14.776 -23.247 26.953 1.00 93.50 85 GLY A CA 1
ATOM 609 C C . GLY A 1 85 ? -15.239 -24.674 27.267 1.00 93.50 85 GLY A C 1
ATOM 610 O O . GLY A 1 85 ? -15.418 -25.063 28.420 1.00 93.50 85 GLY A O 1
ATOM 611 N N . VAL A 1 86 ? -15.466 -25.468 26.222 1.00 95.88 86 VAL A N 1
ATOM 612 C CA . VAL A 1 86 ? -15.821 -26.889 26.349 1.00 95.88 86 VAL A CA 1
ATOM 613 C C . VAL A 1 86 ? -14.794 -27.719 25.599 1.00 95.88 86 VAL A C 1
ATOM 615 O O . VAL A 1 86 ? -14.421 -27.395 24.472 1.00 95.88 86 VAL A O 1
ATOM 618 N N . GLN A 1 87 ? -14.334 -28.801 26.230 1.00 96.44 87 GLN A N 1
ATOM 619 C CA . GLN A 1 87 ? -13.313 -29.681 25.670 1.00 96.44 87 GLN A CA 1
ATOM 620 C C . GLN A 1 87 ? -13.694 -30.156 24.258 1.00 96.44 87 GLN A C 1
ATOM 622 O O . GLN A 1 87 ? -14.804 -30.629 24.023 1.00 96.44 87 GLN A O 1
ATOM 627 N N . GLY A 1 88 ? -12.759 -30.020 23.312 1.00 95.44 88 GLY A N 1
ATOM 628 C CA . GLY A 1 88 ? -12.959 -30.402 21.911 1.00 95.44 88 GLY A CA 1
ATOM 629 C C . GLY A 1 88 ? -13.831 -29.446 21.087 1.00 95.44 88 GLY A C 1
ATOM 630 O O . GLY A 1 88 ? -14.113 -29.757 19.933 1.00 95.44 88 GLY A O 1
ATOM 631 N N . LYS A 1 89 ? -14.257 -28.302 21.642 1.00 97.50 89 LYS A N 1
ATOM 632 C CA . LYS A 1 89 ? -15.033 -27.276 20.932 1.00 97.50 89 LYS A CA 1
ATOM 633 C C . LYS A 1 89 ? -14.258 -25.970 20.809 1.00 97.50 89 LYS A C 1
ATOM 635 O O . LYS A 1 89 ? -13.466 -25.611 21.679 1.00 97.50 89 LYS A O 1
ATOM 640 N N . LYS A 1 90 ? -14.513 -25.251 19.721 1.00 98.12 90 LYS A N 1
ATOM 641 C CA . LYS A 1 90 ? -14.046 -23.888 19.477 1.00 98.12 90 LYS A CA 1
ATOM 642 C C . LYS A 1 90 ? -15.152 -22.895 19.823 1.00 98.12 90 LYS A C 1
ATOM 644 O O . LYS A 1 90 ? -16.334 -23.177 19.623 1.00 98.12 90 LYS A O 1
ATOM 649 N N . ARG A 1 91 ? -14.766 -21.730 20.341 1.00 98.31 91 ARG A N 1
ATOM 650 C CA . ARG A 1 91 ? -15.664 -20.595 20.604 1.00 98.31 91 ARG A CA 1
ATOM 651 C C . ARG A 1 91 ? -14.916 -19.294 20.342 1.00 98.31 91 ARG A C 1
ATOM 653 O O . ARG A 1 91 ? -13.736 -19.196 20.669 1.00 98.31 91 ARG A O 1
ATOM 660 N N . LEU A 1 92 ? -15.581 -18.318 19.734 1.00 98.31 92 LEU A N 1
ATOM 661 C CA . LEU A 1 92 ? -15.048 -16.969 19.552 1.00 98.31 92 LEU A CA 1
ATOM 662 C C . LEU A 1 92 ? -15.937 -15.995 20.315 1.00 98.31 92 LEU A C 1
ATOM 664 O O . LEU A 1 92 ? -17.109 -15.842 19.987 1.00 98.31 92 LEU A O 1
ATOM 668 N N . ASP A 1 93 ? -15.364 -15.344 21.315 1.00 98.44 93 ASP A N 1
ATOM 669 C CA . ASP A 1 93 ? -16.008 -14.287 22.082 1.00 98.44 93 ASP A CA 1
ATOM 670 C C . ASP A 1 93 ? -15.515 -12.926 21.572 1.00 98.44 93 ASP A C 1
ATOM 672 O O . ASP A 1 93 ? -14.413 -12.808 21.027 1.00 98.44 93 ASP A O 1
ATOM 676 N N . LEU A 1 94 ? -16.326 -11.885 21.739 1.00 98.50 94 LEU A N 1
ATOM 677 C CA . LEU A 1 94 ? -15.963 -10.514 21.384 1.00 98.50 94 LEU A CA 1
ATOM 678 C C . LEU A 1 94 ? -15.967 -9.637 22.626 1.00 98.50 94 LEU A C 1
ATOM 680 O O . LEU A 1 94 ? -16.910 -9.691 23.410 1.00 98.50 94 LEU A O 1
ATOM 684 N N . ILE A 1 95 ? -14.967 -8.773 22.765 1.00 98.00 95 ILE A N 1
ATOM 685 C CA . ILE A 1 95 ? -15.076 -7.607 23.640 1.00 98.00 95 ILE A CA 1
ATOM 686 C C . ILE A 1 95 ? -15.586 -6.462 22.785 1.00 98.00 95 ILE A C 1
ATOM 688 O O . ILE A 1 95 ? -14.951 -6.078 21.797 1.00 98.00 95 ILE A O 1
ATOM 692 N N . VAL A 1 96 ? -16.751 -5.945 23.153 1.00 97.69 96 VAL A N 1
ATOM 693 C CA . VAL A 1 96 ? -17.458 -4.922 22.389 1.00 97.69 96 VAL A CA 1
ATOM 694 C C . VAL A 1 96 ? -17.604 -3.660 23.215 1.00 97.69 96 VAL A C 1
ATOM 696 O O . VAL A 1 96 ? -17.879 -3.733 24.413 1.00 97.69 96 VAL A O 1
ATOM 699 N N . ALA A 1 97 ? -17.484 -2.511 22.560 1.00 96.94 97 ALA A N 1
ATOM 700 C CA . ALA A 1 97 ? -18.088 -1.290 23.063 1.00 96.94 97 ALA A CA 1
ATOM 701 C C . ALA A 1 97 ? -19.567 -1.299 22.702 1.00 96.94 97 ALA A C 1
ATOM 703 O O . ALA A 1 97 ? -19.930 -1.613 21.570 1.00 96.94 97 ALA A O 1
ATOM 704 N N . GLU A 1 98 ? -20.413 -0.951 23.661 1.00 96.38 98 GLU A N 1
ATOM 705 C CA . GLU A 1 98 ? -21.846 -0.805 23.485 1.00 96.38 98 GLU A CA 1
ATOM 706 C C . GLU A 1 98 ? -22.279 0.601 23.881 1.00 96.38 98 GLU A C 1
ATOM 708 O O . GLU A 1 98 ? -22.011 1.064 24.991 1.00 96.38 98 GLU A O 1
ATOM 713 N N . TYR A 1 99 ? -22.992 1.242 22.963 1.00 95.12 99 TYR A N 1
ATOM 714 C CA . TYR A 1 99 ? -23.767 2.442 23.203 1.00 95.12 99 TYR A CA 1
ATOM 715 C C . TYR A 1 99 ? -25.249 2.097 23.291 1.00 95.12 99 TYR A C 1
ATOM 717 O O . TYR A 1 99 ? -25.789 1.413 22.414 1.00 95.12 99 TYR A O 1
ATOM 725 N N . ILE A 1 100 ? -25.921 2.639 24.305 1.00 94.31 100 ILE A N 1
ATOM 726 C CA . ILE A 1 100 ? -27.378 2.600 24.421 1.00 94.31 100 ILE A CA 1
ATOM 727 C C . ILE A 1 100 ? -27.880 4.017 24.683 1.00 94.31 100 ILE A C 1
ATOM 729 O O . ILE A 1 100 ? -27.552 4.641 25.694 1.00 94.31 100 ILE A O 1
ATOM 733 N N . LYS A 1 101 ? -28.712 4.528 23.775 1.00 91.31 101 LYS A N 1
ATOM 734 C CA . LYS A 1 101 ? -29.398 5.807 23.941 1.00 91.31 101 LYS A CA 1
ATOM 735 C C . LYS A 1 101 ? -30.374 5.705 25.105 1.00 91.31 101 LYS A C 1
ATOM 737 O O . LYS A 1 101 ? -31.228 4.821 25.135 1.00 91.31 101 LYS A O 1
ATOM 742 N N . GLY A 1 102 ? -30.257 6.629 26.048 1.00 88.31 102 GLY A N 1
ATOM 743 C CA . GLY A 1 102 ? -31.108 6.689 27.228 1.00 88.31 102 GLY A CA 1
ATOM 744 C C . GLY A 1 102 ? -31.610 8.101 27.490 1.00 88.31 102 GLY A C 1
ATOM 745 O O . GLY A 1 102 ? -31.127 9.080 26.923 1.00 88.31 102 GLY A O 1
ATOM 746 N N . THR A 1 103 ? -32.609 8.212 28.361 1.00 83.56 103 THR A N 1
ATOM 747 C CA . THR A 1 103 ? -33.177 9.489 28.806 1.00 83.56 103 THR A CA 1
ATOM 748 C C . THR A 1 103 ? -33.229 9.463 30.336 1.00 83.56 103 THR A C 1
ATOM 750 O O . THR A 1 103 ? -33.846 8.554 30.886 1.00 83.56 103 THR A O 1
ATOM 753 N N . PRO A 1 104 ? -32.562 10.391 31.052 1.00 83.38 104 PRO A N 1
ATOM 754 C CA . PRO A 1 104 ? -31.931 11.619 30.556 1.00 83.38 104 PRO A CA 1
ATOM 755 C C . PRO A 1 104 ? -30.508 11.451 29.989 1.00 83.38 104 PRO A C 1
ATOM 757 O O . PRO A 1 104 ? -29.956 12.424 29.487 1.00 83.38 104 PRO A O 1
ATOM 760 N N . ARG A 1 105 ? -29.881 10.271 30.097 1.00 86.12 105 ARG A N 1
ATOM 761 C CA . ARG A 1 105 ? -28.486 10.044 29.676 1.00 86.12 105 ARG A CA 1
ATOM 762 C C . ARG A 1 105 ? -28.334 8.718 28.944 1.00 86.12 105 ARG A C 1
ATOM 764 O O . ARG A 1 105 ? -28.939 7.729 29.350 1.00 86.12 105 ARG A O 1
ATOM 771 N N . SER A 1 106 ? -27.490 8.701 27.920 1.00 91.31 106 SER A N 1
ATOM 772 C CA . SER A 1 106 ? -27.042 7.471 27.263 1.00 91.31 106 SER A CA 1
ATOM 773 C C . SER A 1 106 ? -26.002 6.733 28.106 1.00 91.31 106 SER A C 1
ATOM 775 O O . SER A 1 106 ? -25.274 7.360 28.879 1.00 91.31 106 SER A O 1
ATOM 777 N N . SER A 1 107 ? -25.922 5.413 27.946 1.00 91.81 107 SER A N 1
ATOM 778 C CA . SER A 1 107 ? -24.898 4.576 28.569 1.00 91.81 107 SER A CA 1
ATOM 779 C C . SER A 1 107 ? -23.859 4.114 27.552 1.00 91.81 107 SER A C 1
ATOM 781 O O . SER A 1 107 ? -24.162 3.869 26.382 1.00 91.81 107 SER A O 1
ATOM 783 N N . TYR A 1 108 ? -22.628 3.990 28.039 1.00 92.31 108 TYR A N 1
ATOM 784 C CA . TYR A 1 108 ? -21.492 3.419 27.332 1.00 92.31 108 TYR A CA 1
ATOM 785 C C . TYR A 1 108 ? -20.898 2.341 28.217 1.00 92.31 108 TYR A C 1
ATOM 787 O O . TYR A 1 108 ? -20.668 2.588 29.401 1.00 92.31 108 TYR A O 1
ATOM 795 N N . GLN A 1 109 ? -20.658 1.162 27.661 1.00 93.56 109 GLN A N 1
ATOM 796 C CA . GLN A 1 109 ? -20.025 0.082 28.404 1.00 93.56 109 GLN A CA 1
ATOM 797 C C . GLN A 1 109 ? -19.190 -0.805 27.496 1.00 93.56 109 GLN A C 1
ATOM 799 O O . GLN A 1 109 ? -19.494 -0.971 26.314 1.00 93.56 109 GLN A O 1
ATOM 804 N N . LEU A 1 110 ? -18.157 -1.402 28.076 1.00 95.94 110 LEU A N 1
ATOM 805 C CA . LEU A 1 110 ? -17.458 -2.525 27.480 1.00 95.94 110 LEU A CA 1
ATOM 806 C C . LEU A 1 110 ? -18.059 -3.810 28.035 1.00 95.94 110 LEU A C 1
ATOM 808 O O . LEU A 1 110 ? -18.346 -3.906 29.227 1.00 95.94 110 LEU A O 1
ATOM 812 N N . LYS A 1 111 ? -18.282 -4.801 27.176 1.00 95.88 111 LYS A N 1
ATOM 813 C CA . LYS A 1 111 ? -18.772 -6.109 27.618 1.00 95.88 111 LYS A CA 1
ATOM 814 C C . LYS A 1 111 ? -18.255 -7.235 26.744 1.00 95.88 111 LYS A C 1
ATOM 816 O O . LYS A 1 111 ? -17.899 -7.031 25.585 1.00 95.88 111 LYS A O 1
ATOM 821 N N . VAL A 1 112 ? -18.292 -8.440 27.298 1.00 98.06 112 VAL A N 1
ATOM 822 C CA . VAL A 1 112 ? -18.031 -9.671 26.555 1.00 98.06 112 VAL A CA 1
ATOM 823 C C . VAL A 1 112 ? -19.336 -10.149 25.921 1.00 98.06 112 VAL A C 1
ATOM 825 O O . VAL A 1 112 ? -20.325 -10.389 26.613 1.00 98.06 112 VAL A O 1
ATOM 828 N N . VAL A 1 113 ? -19.344 -10.301 24.600 1.00 98.12 113 VAL A N 1
ATOM 829 C CA . VAL A 1 113 ? -20.381 -11.024 23.862 1.00 98.12 113 VAL A CA 1
ATOM 830 C C . VAL A 1 113 ? -19.852 -12.423 23.601 1.00 98.12 113 VAL A C 1
ATOM 832 O O . VAL A 1 113 ? -18.953 -12.622 22.783 1.00 98.12 113 VAL A O 1
ATOM 835 N N . GLN A 1 114 ? -20.396 -13.391 24.330 1.00 97.69 114 GLN A N 1
ATOM 836 C CA . GLN A 1 114 ? -19.979 -14.780 24.218 1.00 97.69 114 GLN A CA 1
ATOM 837 C C . GLN A 1 114 ? -20.471 -15.395 22.902 1.00 97.69 114 GLN A C 1
ATOM 839 O O . GLN A 1 114 ? -21.632 -15.232 22.521 1.00 97.69 114 GLN A O 1
ATOM 844 N N . GLY A 1 115 ? -19.596 -16.134 22.226 1.00 97.25 115 GLY A N 1
ATOM 845 C CA . GLY A 1 115 ? -19.943 -16.894 21.036 1.00 97.25 115 GLY A CA 1
ATOM 846 C C . GLY A 1 115 ? -20.621 -18.224 21.324 1.00 97.25 115 GLY A C 1
ATOM 847 O O . GLY A 1 115 ? -20.832 -18.643 22.465 1.00 97.25 115 GLY A O 1
ATOM 848 N N . THR A 1 116 ? -20.939 -18.922 20.239 1.00 96.88 116 THR A N 1
ATOM 849 C CA . THR A 1 116 ? -21.493 -20.278 20.296 1.00 96.88 116 THR A CA 1
ATOM 850 C C . THR A 1 116 ? -20.363 -21.300 20.247 1.00 96.88 116 THR A C 1
ATOM 852 O O . THR A 1 116 ? -19.392 -21.123 19.514 1.00 96.88 116 THR A O 1
ATOM 855 N N . GLN A 1 117 ? -20.478 -22.366 21.038 1.00 97.31 117 GLN A N 1
ATOM 856 C CA . GLN A 1 117 ? -19.541 -23.488 20.985 1.00 97.31 117 GLN A CA 1
ATOM 857 C C . GLN A 1 117 ? -19.817 -24.339 19.744 1.00 97.31 117 GLN A C 1
ATOM 859 O O . GLN A 1 117 ? -20.956 -24.737 19.505 1.00 97.31 117 GLN A O 1
ATOM 864 N N . GLY A 1 118 ? -18.777 -24.651 18.978 1.00 96.69 118 GLY A N 1
ATOM 865 C CA . GLY A 1 118 ? -18.889 -25.437 17.753 1.00 96.69 118 GLY A CA 1
ATOM 866 C C . GLY A 1 118 ? -17.570 -26.084 17.354 1.00 96.69 118 GLY A C 1
ATOM 867 O O . GLY A 1 118 ? -16.615 -26.100 18.127 1.00 96.69 118 GLY A O 1
ATOM 868 N N . ASP A 1 119 ? -17.517 -26.637 16.147 1.00 97.00 119 ASP A N 1
ATOM 869 C CA . ASP A 1 119 ? -16.278 -27.207 15.593 1.00 97.00 119 ASP A CA 1
ATOM 870 C C . ASP A 1 119 ? -15.393 -26.125 14.932 1.00 97.00 119 ASP A C 1
ATOM 872 O O . ASP A 1 119 ? -14.181 -26.307 14.760 1.00 97.00 119 ASP A O 1
ATOM 876 N N . ASP A 1 120 ? -15.983 -24.954 14.665 1.00 96.94 120 ASP A N 1
ATOM 877 C CA . ASP A 1 120 ? -15.366 -23.779 14.051 1.00 96.94 120 ASP A CA 1
ATOM 878 C C . ASP A 1 120 ? -15.579 -22.507 14.878 1.00 96.94 120 ASP A C 1
ATOM 880 O O . ASP A 1 120 ? -16.472 -22.417 15.723 1.00 96.94 120 ASP A O 1
ATOM 884 N N . TYR A 1 121 ? -14.739 -21.502 14.625 1.00 98.06 121 TYR A N 1
ATOM 885 C CA . TYR A 1 121 ? -14.908 -20.171 15.200 1.00 98.06 121 TYR A CA 1
ATOM 886 C C . TYR A 1 121 ? -16.015 -19.423 14.459 1.00 98.06 121 TYR A C 1
ATOM 888 O O . TYR A 1 121 ? -15.861 -19.089 13.286 1.00 98.06 121 TYR A O 1
ATOM 896 N N . VAL A 1 122 ? -17.113 -19.135 15.157 1.00 97.81 122 VAL A N 1
ATOM 897 C CA . VAL A 1 122 ? -18.239 -18.363 14.620 1.00 97.81 122 VAL A CA 1
ATOM 898 C C . VAL A 1 122 ? -18.302 -17.013 15.319 1.00 97.81 122 VAL A C 1
ATOM 900 O O . VAL A 1 122 ? -18.407 -16.955 16.543 1.00 97.81 122 VAL A O 1
ATOM 903 N N . THR A 1 123 ? -18.252 -15.933 14.540 1.00 97.00 123 THR A N 1
ATOM 904 C CA . THR A 1 123 ? -18.327 -14.565 15.063 1.00 97.00 123 THR A CA 1
ATOM 905 C C . THR A 1 123 ? -19.727 -14.261 15.611 1.00 97.00 123 THR A C 1
ATOM 907 O O . THR A 1 123 ? -20.705 -14.414 14.874 1.00 97.00 123 THR A O 1
ATOM 910 N N . PRO A 1 124 ? -19.855 -13.805 16.873 1.00 97.75 124 PRO A N 1
ATOM 911 C CA . PRO A 1 124 ? -21.124 -13.340 17.420 1.00 97.75 124 PRO A CA 1
ATOM 912 C C . PRO A 1 124 ? -21.725 -12.195 16.595 1.00 97.75 124 PRO A C 1
ATOM 914 O O . PRO A 1 124 ? -21.016 -11.297 16.142 1.00 97.75 124 PRO A O 1
ATOM 917 N N . SER A 1 125 ? -23.047 -12.206 16.421 1.00 96.69 125 SER A N 1
ATOM 918 C CA . SER A 1 125 ? -23.764 -11.097 15.782 1.00 96.69 125 SER A CA 1
ATOM 919 C C . SER A 1 125 ? -23.879 -9.907 16.733 1.00 96.69 125 SER A C 1
ATOM 921 O O . SER A 1 125 ? -24.152 -10.090 17.918 1.00 96.69 125 SER A O 1
ATOM 923 N N . LEU A 1 126 ? -23.708 -8.695 16.203 1.00 97.31 126 LEU A N 1
ATOM 924 C CA . LEU A 1 126 ? -23.770 -7.442 16.958 1.00 97.31 126 LEU A CA 1
ATOM 925 C C . LEU A 1 126 ? -24.914 -6.555 16.465 1.00 97.31 126 LEU A C 1
ATOM 927 O O . LEU A 1 126 ? -25.258 -6.560 15.283 1.00 97.31 126 LEU A O 1
ATOM 931 N N . THR A 1 127 ? -25.476 -5.748 17.363 1.00 96.94 127 THR A N 1
ATOM 932 C CA . THR A 1 127 ? -26.481 -4.735 17.008 1.00 96.94 127 THR A CA 1
ATOM 933 C C . THR A 1 127 ? -25.786 -3.466 16.520 1.00 96.94 127 THR A C 1
ATOM 935 O O . THR A 1 127 ? -25.156 -2.786 17.317 1.00 96.94 127 THR A O 1
ATOM 938 N N . THR A 1 128 ? -25.911 -3.097 15.243 1.00 94.62 128 THR A N 1
ATOM 939 C CA . THR A 1 128 ? -25.145 -1.986 14.635 1.00 94.62 128 THR A CA 1
ATOM 940 C C . THR A 1 128 ? -26.034 -0.874 14.060 1.00 94.62 128 THR A C 1
ATOM 942 O O . THR A 1 128 ? -25.905 -0.518 12.887 1.00 94.62 128 THR A O 1
ATOM 945 N N . GLN A 1 129 ? -26.973 -0.331 14.843 1.00 94.75 129 GLN A N 1
ATOM 946 C CA . GLN A 1 129 ? -27.824 0.768 14.360 1.00 94.75 129 GLN A CA 1
ATOM 947 C C . GLN A 1 129 ? -26.984 2.036 14.115 1.00 94.75 129 GLN A C 1
ATOM 949 O O . GLN A 1 129 ? -25.971 2.251 14.783 1.00 94.75 129 GLN A O 1
ATOM 954 N N . ASP A 1 130 ? -27.368 2.864 13.140 1.00 90.38 130 ASP A N 1
ATOM 955 C CA . ASP A 1 130 ? -26.673 4.126 12.850 1.00 90.38 130 ASP A CA 1
ATOM 956 C C . ASP A 1 130 ? -27.130 5.218 13.824 1.00 90.38 130 ASP A C 1
ATOM 958 O O . ASP A 1 130 ? -28.289 5.639 13.803 1.00 90.38 130 ASP A O 1
ATOM 962 N N . LEU A 1 131 ? -26.217 5.677 14.681 1.00 89.19 131 LEU A N 1
ATOM 963 C CA . LEU A 1 131 ? -26.513 6.649 15.733 1.00 89.19 131 LEU A CA 1
ATOM 964 C C . LEU A 1 131 ? -26.831 8.039 15.167 1.00 89.19 131 LEU A C 1
ATOM 966 O O . LEU A 1 131 ? -27.623 8.768 15.757 1.00 89.19 131 LEU A O 1
ATOM 970 N N . HIS A 1 132 ? -26.313 8.371 13.982 1.00 85.06 132 HIS A N 1
ATOM 971 C CA . HIS A 1 132 ? -26.629 9.625 13.289 1.00 85.06 132 HIS A CA 1
ATOM 972 C C . HIS A 1 132 ? -27.962 9.573 12.526 1.00 85.06 132 HIS A C 1
ATOM 974 O O . HIS A 1 132 ? -28.460 10.605 12.078 1.00 85.06 132 HIS A O 1
ATOM 980 N N . ALA A 1 133 ? -28.560 8.384 12.392 1.00 87.75 133 ALA A N 1
ATOM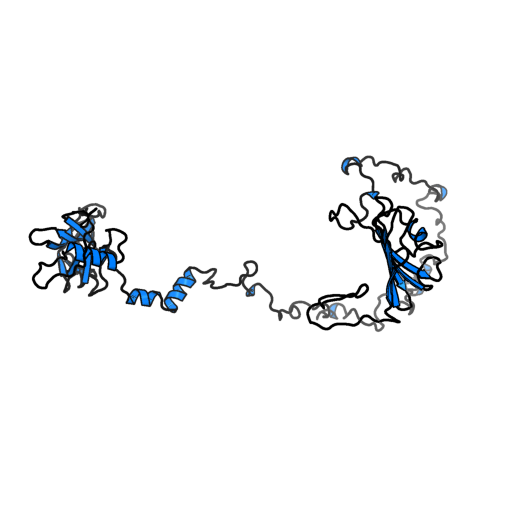 981 C CA . ALA A 1 133 ? -29.853 8.165 11.744 1.00 87.75 133 ALA A CA 1
ATOM 982 C C . ALA A 1 133 ? -30.949 7.739 12.743 1.00 87.75 133 ALA A C 1
ATOM 984 O O . ALA A 1 133 ? -31.923 7.088 12.367 1.00 87.75 133 ALA A O 1
ATOM 985 N N . GLY A 1 134 ? -30.798 8.097 14.023 1.00 85.94 134 GLY A N 1
ATOM 986 C CA . GLY A 1 134 ? -31.789 7.823 15.069 1.00 85.94 134 GLY A CA 1
ATOM 987 C C . GLY A 1 134 ? -31.689 6.438 15.717 1.00 85.94 134 GLY A C 1
ATOM 988 O O . GLY A 1 134 ? -32.588 6.062 16.469 1.00 85.94 134 GLY A O 1
ATOM 989 N N . GLY A 1 135 ? -30.615 5.685 15.461 1.00 91.25 135 GLY A N 1
ATOM 990 C CA . GLY A 1 135 ? -30.326 4.427 16.145 1.00 91.25 135 GLY A CA 1
ATOM 991 C C . GLY A 1 135 ? -30.209 4.603 17.661 1.00 91.25 135 GLY A C 1
ATOM 992 O O . GLY A 1 135 ? -29.648 5.580 18.155 1.00 91.25 135 GLY A O 1
ATOM 993 N N . THR A 1 136 ? -30.742 3.644 18.413 1.00 93.69 136 THR A N 1
ATOM 994 C CA . THR A 1 136 ? -30.741 3.653 19.881 1.00 93.69 136 THR A CA 1
ATOM 995 C C . THR A 1 136 ? -29.708 2.712 20.477 1.00 93.69 136 THR A C 1
ATOM 997 O O . THR A 1 136 ? -29.358 2.865 21.642 1.00 93.69 136 THR A O 1
ATOM 1000 N N . THR A 1 137 ? -29.229 1.723 19.723 1.00 95.19 137 THR A N 1
ATOM 1001 C CA . THR A 1 137 ? -28.245 0.757 20.219 1.00 95.19 137 THR A CA 1
ATOM 1002 C C . THR A 1 137 ? -27.218 0.435 19.154 1.00 95.19 137 THR A C 1
ATOM 1004 O O . THR A 1 137 ? -27.568 0.045 18.038 1.00 95.19 137 THR A O 1
ATOM 1007 N N . ARG A 1 138 ? -25.943 0.552 19.521 1.00 95.06 138 ARG A N 1
ATOM 1008 C CA . ARG A 1 138 ? -24.831 0.201 18.647 1.00 95.06 138 ARG A CA 1
ATOM 1009 C C . ARG A 1 138 ? -23.745 -0.520 19.428 1.00 95.06 138 ARG A C 1
ATOM 1011 O O . ARG A 1 138 ? -23.370 -0.106 20.517 1.00 95.06 138 ARG A O 1
ATOM 1018 N N . GLN A 1 139 ? -23.260 -1.605 18.853 1.00 96.81 139 GLN A N 1
ATOM 1019 C CA . GLN A 1 139 ? -22.184 -2.430 19.359 1.00 96.81 139 GLN A CA 1
ATOM 1020 C C . GLN A 1 139 ? -21.104 -2.516 18.298 1.00 96.81 139 GLN A C 1
ATOM 1022 O O . GLN A 1 139 ? -21.399 -2.769 17.131 1.00 96.81 139 GLN A O 1
ATOM 1027 N N . GLU A 1 140 ? -19.856 -2.362 18.713 1.00 95.62 140 GLU A N 1
ATOM 1028 C CA . GLU A 1 140 ? -18.713 -2.567 17.836 1.00 95.62 140 GLU A CA 1
ATOM 1029 C C . GLU A 1 140 ? -17.643 -3.393 18.535 1.00 95.62 140 GLU A C 1
ATOM 1031 O O . GLU A 1 140 ? -17.314 -3.161 19.699 1.00 95.62 140 GLU A O 1
ATOM 1036 N N . ALA A 1 141 ? -17.117 -4.384 17.816 1.00 96.94 141 ALA A N 1
ATOM 1037 C CA . ALA A 1 141 ? -16.059 -5.239 18.321 1.00 96.94 141 ALA A CA 1
ATOM 1038 C C . ALA A 1 141 ? -14.743 -4.462 18.405 1.00 96.94 141 ALA A C 1
ATOM 1040 O O . ALA A 1 141 ? -14.273 -3.917 17.409 1.00 96.94 141 ALA A O 1
ATOM 1041 N N . ILE A 1 142 ? -14.131 -4.463 19.585 1.00 97.12 142 ILE A N 1
ATOM 1042 C CA . ILE A 1 142 ? -12.776 -3.950 19.802 1.00 97.12 142 ILE A CA 1
ATOM 1043 C C . ILE A 1 142 ? -11.782 -5.095 19.661 1.00 97.12 142 ILE A C 1
ATOM 1045 O O . ILE A 1 142 ? -10.788 -4.974 18.944 1.00 97.12 142 ILE A O 1
ATOM 1049 N N . ALA A 1 143 ? -12.072 -6.224 20.307 1.00 97.81 143 ALA A N 1
ATOM 1050 C CA . ALA A 1 143 ? -11.205 -7.389 20.315 1.00 97.81 143 ALA A CA 1
ATOM 1051 C C . ALA A 1 143 ? -11.993 -8.690 20.155 1.00 97.81 143 ALA A C 1
ATOM 1053 O O . ALA A 1 143 ? -13.160 -8.778 20.535 1.00 97.81 143 ALA A O 1
ATOM 1054 N N . GLN A 1 144 ? -11.319 -9.711 19.637 1.00 98.25 144 GLN A N 1
ATOM 1055 C CA . GLN A 1 144 ? -11.780 -11.093 19.644 1.00 98.25 144 GLN A CA 1
ATOM 1056 C C . GLN A 1 144 ? -10.952 -11.915 20.627 1.00 98.25 144 GLN A C 1
ATOM 1058 O O . GLN A 1 144 ? -9.748 -11.691 20.771 1.00 98.25 144 GLN A O 1
ATOM 1063 N N . VAL A 1 145 ? -11.592 -12.896 21.253 1.00 98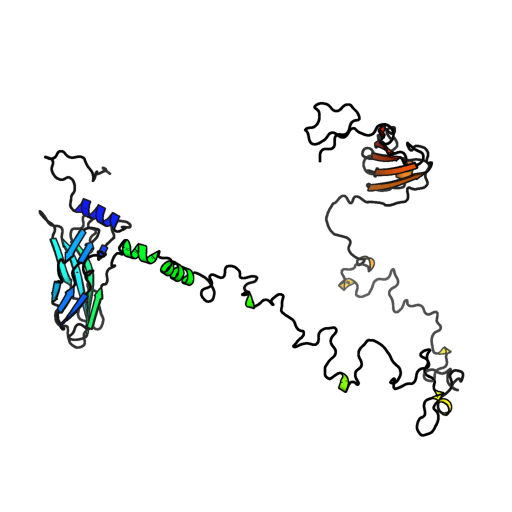.44 145 VAL A N 1
ATOM 1064 C CA . VAL A 1 145 ? -10.966 -13.878 22.136 1.00 98.44 145 VAL A CA 1
ATOM 1065 C C . VAL A 1 145 ? -11.396 -15.261 21.668 1.00 98.44 145 VAL A C 1
ATOM 1067 O O . VAL A 1 145 ? -12.577 -15.599 21.687 1.00 98.44 145 VAL A O 1
ATOM 1070 N N . LYS A 1 146 ? -10.445 -16.068 21.207 1.00 98.00 146 LYS A N 1
ATOM 1071 C CA . LYS A 1 146 ? -10.690 -17.431 20.739 1.00 98.00 146 LYS A CA 1
ATOM 1072 C C . LYS A 1 146 ? -10.351 -18.426 21.834 1.00 98.00 146 LYS A C 1
ATOM 1074 O O . LYS A 1 146 ? -9.281 -18.362 22.440 1.00 98.00 146 LYS A O 1
ATOM 1079 N N . LEU A 1 147 ? -11.246 -19.385 22.019 1.00 98.06 147 LEU A N 1
ATOM 1080 C CA . LEU A 1 147 ? -11.069 -20.531 22.894 1.00 98.06 147 LEU A CA 1
ATOM 1081 C C . LEU A 1 147 ? -11.026 -21.808 22.062 1.00 98.06 147 LEU A C 1
ATOM 1083 O O . LEU A 1 147 ? -11.850 -21.994 21.162 1.00 98.06 147 LEU A O 1
ATOM 1087 N N . ASN A 1 148 ? -10.104 -22.705 22.399 1.00 96.50 148 ASN A N 1
ATOM 1088 C CA . ASN A 1 148 ? -10.047 -24.050 21.838 1.00 96.50 148 ASN A CA 1
ATOM 1089 C C . ASN A 1 148 ? -9.955 -25.056 22.982 1.00 96.50 148 ASN A C 1
ATOM 1091 O O . ASN A 1 148 ? -8.945 -25.125 23.680 1.00 96.50 148 ASN A O 1
ATOM 1095 N N . GLY A 1 149 ? -11.020 -25.823 23.188 1.00 95.06 149 GLY A N 1
ATOM 1096 C CA . GLY A 1 149 ? -11.180 -26.585 24.415 1.00 95.06 149 GLY A CA 1
ATOM 1097 C C . GLY A 1 149 ? -11.591 -25.671 25.567 1.00 95.06 149 GLY A C 1
ATOM 1098 O O . GLY A 1 149 ? -12.573 -24.944 25.455 1.00 95.06 149 GLY A O 1
ATOM 1099 N N . ILE A 1 150 ? -10.869 -25.749 26.682 1.00 94.38 150 ILE A N 1
ATOM 1100 C CA . ILE A 1 150 ? -11.199 -25.062 27.943 1.00 94.38 150 ILE A CA 1
ATOM 1101 C C . ILE A 1 150 ? -10.620 -23.640 27.974 1.00 94.38 150 ILE A C 1
ATOM 1103 O O . ILE A 1 150 ? -11.258 -22.735 28.519 1.00 94.38 150 ILE A O 1
ATOM 1107 N N . ASP A 1 151 ? -9.468 -23.448 27.331 1.00 94.50 151 ASP A N 1
ATOM 1108 C CA . ASP A 1 151 ? -8.609 -22.287 27.541 1.00 94.50 151 ASP A CA 1
ATOM 1109 C C . ASP A 1 151 ? -8.702 -21.269 26.403 1.00 94.50 151 ASP A C 1
ATOM 1111 O O . ASP A 1 151 ? -8.970 -21.592 25.238 1.00 94.50 151 ASP A O 1
ATOM 1115 N N . ILE A 1 152 ? -8.394 -20.018 26.743 1.00 97.75 152 ILE A N 1
ATOM 1116 C CA . ILE A 1 152 ? -8.116 -18.962 25.769 1.00 97.75 152 ILE A CA 1
ATOM 1117 C C . ILE A 1 152 ? -6.818 -19.293 25.030 1.00 97.75 152 ILE A C 1
ATOM 1119 O O . ILE A 1 152 ? -5.765 -19.448 25.657 1.00 97.75 152 ILE A O 1
ATOM 1123 N N . VAL A 1 153 ? -6.884 -19.336 23.699 1.00 97.44 153 VAL A N 1
ATOM 1124 C CA . VAL A 1 153 ? -5.734 -19.630 22.828 1.00 97.44 153 VAL A CA 1
ATOM 1125 C C . VAL A 1 153 ? -5.245 -18.427 22.031 1.00 97.44 153 VAL A C 1
ATOM 1127 O O . VAL A 1 153 ? -4.088 -18.406 21.622 1.00 97.44 153 VAL A O 1
ATOM 1130 N N . GLU A 1 154 ? -6.096 -17.429 21.800 1.00 97.81 154 GLU A N 1
ATOM 1131 C CA . GLU A 1 154 ? -5.739 -16.243 21.021 1.00 97.81 154 GLU A CA 1
ATOM 1132 C C . GLU A 1 154 ? -6.622 -15.059 21.421 1.00 97.81 154 GLU A C 1
ATOM 1134 O O . GLU A 1 154 ? -7.828 -15.207 21.617 1.00 97.81 154 GLU A O 1
ATOM 1139 N N . GLN A 1 155 ? -6.027 -13.872 21.493 1.00 97.81 155 GLN A N 1
ATOM 1140 C CA . GLN A 1 155 ? -6.715 -12.608 21.710 1.00 97.81 155 GLN A CA 1
ATOM 1141 C C . GLN A 1 155 ? -6.141 -11.560 20.759 1.00 97.81 155 GLN A C 1
ATOM 1143 O O . GLN A 1 155 ? -4.923 -11.466 20.589 1.00 97.81 155 GLN A O 1
ATOM 1148 N N . THR A 1 156 ? -6.995 -10.798 20.080 1.00 97.94 156 THR A N 1
ATOM 1149 C CA . THR A 1 156 ? -6.542 -9.863 19.036 1.00 97.94 156 THR A CA 1
ATOM 1150 C C . THR A 1 156 ? -7.480 -8.675 18.920 1.00 97.94 156 THR A C 1
ATOM 1152 O O . THR A 1 156 ? -8.695 -8.840 18.993 1.00 97.94 156 THR A O 1
ATOM 1155 N N . ILE A 1 157 ? -6.923 -7.484 18.702 1.00 97.56 157 ILE A N 1
ATOM 1156 C CA . ILE A 1 157 ? -7.696 -6.293 18.332 1.00 97.56 157 ILE A CA 1
ATOM 1157 C C . ILE A 1 157 ? -8.220 -6.466 16.905 1.00 97.56 157 ILE A C 1
ATOM 1159 O O . ILE A 1 157 ? -7.453 -6.781 15.999 1.00 97.56 157 ILE A O 1
ATOM 1163 N N . VAL A 1 158 ? -9.523 -6.271 16.711 1.00 96.50 158 VAL A N 1
ATOM 1164 C CA . VAL A 1 158 ? -10.202 -6.458 15.412 1.00 96.50 158 VAL A CA 1
ATOM 1165 C C . VAL A 1 158 ? -10.718 -5.156 14.807 1.00 96.50 158 VAL A C 1
ATOM 1167 O O . VAL A 1 158 ? -11.217 -5.153 13.685 1.00 96.50 158 VAL A O 1
ATOM 1170 N N . THR A 1 159 ? -10.590 -4.049 15.534 1.00 93.62 159 THR A N 1
ATOM 1171 C CA . THR A 1 159 ? -10.911 -2.710 15.041 1.00 93.62 159 THR A CA 1
ATOM 1172 C C . THR A 1 159 ? -9.654 -1.954 14.617 1.00 93.62 159 THR A C 1
ATOM 1174 O O . THR A 1 159 ? -8.528 -2.334 14.941 1.00 93.62 159 THR A O 1
ATOM 1177 N N . THR A 1 160 ? -9.841 -0.863 13.883 1.00 91.94 160 THR A N 1
ATOM 1178 C CA . THR A 1 160 ? -8.730 -0.023 13.436 1.00 91.94 160 THR A CA 1
ATOM 1179 C C . THR A 1 160 ? -8.259 0.868 14.580 1.00 91.94 160 THR A C 1
ATOM 1181 O O . THR A 1 160 ? -9.064 1.544 15.219 1.00 91.94 160 THR A O 1
ATOM 1184 N N . THR A 1 161 ? -6.950 0.925 14.817 1.00 93.38 161 THR A N 1
ATOM 1185 C CA . THR A 1 161 ? -6.346 1.999 15.613 1.00 93.38 161 THR A CA 1
ATOM 1186 C C . THR A 1 161 ? -6.031 3.166 14.687 1.00 93.38 161 THR A C 1
ATOM 1188 O O . THR A 1 161 ? -5.277 3.009 13.723 1.00 93.38 161 THR A O 1
ATOM 1191 N N . PHE A 1 162 ? -6.597 4.339 14.963 1.00 91.81 162 PHE A N 1
ATOM 1192 C CA . PHE A 1 162 ? -6.282 5.546 14.206 1.00 91.81 162 PHE A CA 1
ATOM 1193 C C . PHE A 1 162 ? -4.806 5.905 14.360 1.00 91.81 162 PHE A C 1
ATOM 1195 O O . PHE A 1 162 ? -4.191 5.669 15.399 1.00 91.81 162 PHE A O 1
ATOM 1202 N N . LYS A 1 163 ? -4.240 6.508 13.316 1.00 89.69 163 LYS A N 1
ATOM 1203 C CA . LYS A 1 163 ? -2.874 7.030 13.337 1.00 89.69 163 LYS A CA 1
ATOM 1204 C C . LYS A 1 163 ? -2.887 8.474 13.819 1.00 89.69 163 LYS A C 1
ATOM 1206 O O . LYS A 1 163 ? -3.706 9.269 13.365 1.00 89.69 163 LYS A O 1
ATOM 1211 N N . GLY A 1 164 ? -1.978 8.813 14.728 1.00 87.75 164 GLY A N 1
ATOM 1212 C CA . GLY A 1 164 ? -1.793 10.197 15.152 1.00 87.75 164 GLY A CA 1
ATOM 1213 C C . GLY A 1 164 ? -1.049 11.018 14.098 1.00 87.75 164 GLY A C 1
ATOM 1214 O O . GLY A 1 164 ? -0.406 10.470 13.200 1.00 87.75 164 GLY A O 1
ATOM 1215 N N . LEU A 1 165 ? -1.050 12.346 14.252 1.00 88.94 165 LEU A N 1
ATOM 1216 C CA . LEU A 1 165 ? -0.229 13.226 13.411 1.00 88.94 165 LEU A CA 1
ATOM 1217 C C . LEU A 1 165 ? 1.257 12.853 13.483 1.00 88.94 165 LEU A C 1
ATOM 1219 O O . LEU A 1 165 ? 1.940 12.886 12.468 1.00 88.94 165 LEU A O 1
ATOM 1223 N N . THR A 1 166 ? 1.751 12.426 14.647 1.00 90.06 166 THR A N 1
ATOM 1224 C CA . THR A 1 166 ? 3.128 11.934 14.808 1.00 90.06 166 THR A CA 1
ATOM 1225 C C . THR A 1 166 ? 3.419 10.717 13.927 1.00 90.06 166 THR A C 1
ATOM 1227 O O . THR A 1 166 ? 4.479 10.656 13.307 1.00 90.06 166 THR A O 1
ATOM 1230 N N . ASP A 1 167 ? 2.477 9.776 13.813 1.00 89.31 167 ASP A N 1
ATOM 1231 C CA . ASP A 1 167 ? 2.628 8.599 12.950 1.00 89.31 167 ASP A CA 1
ATOM 1232 C C . ASP A 1 167 ? 2.614 9.002 11.466 1.00 89.31 167 ASP A C 1
ATOM 1234 O O . ASP A 1 167 ? 3.375 8.460 10.660 1.00 89.31 167 ASP A O 1
ATOM 1238 N N . LEU A 1 168 ? 1.788 9.992 11.103 1.00 88.38 168 LEU A N 1
ATOM 1239 C CA . LEU A 1 168 ? 1.791 10.578 9.763 1.00 88.38 168 LEU A CA 1
ATOM 1240 C C . LEU A 1 168 ? 3.139 11.251 9.464 1.00 88.38 168 LEU A C 1
ATOM 1242 O O . LEU A 1 168 ? 3.747 10.950 8.438 1.00 88.38 168 LEU A O 1
ATOM 1246 N N . PHE A 1 169 ? 3.649 12.085 10.375 1.00 92.31 169 PHE A N 1
ATOM 1247 C CA . PHE A 1 169 ? 4.958 12.731 10.241 1.00 92.31 169 PHE A CA 1
ATOM 1248 C C . PHE A 1 169 ? 6.093 11.719 10.096 1.00 92.31 169 PHE A C 1
ATOM 1250 O O . PHE A 1 169 ? 6.996 11.941 9.291 1.00 92.31 169 PHE A O 1
ATOM 1257 N N . ALA A 1 170 ? 6.035 10.600 10.823 1.00 92.00 170 ALA A N 1
ATOM 1258 C CA . ALA A 1 170 ? 6.988 9.505 10.685 1.00 92.00 170 ALA A CA 1
ATOM 1259 C C . ALA A 1 170 ? 6.919 8.857 9.290 1.00 92.00 170 ALA A C 1
ATOM 1261 O O . ALA A 1 170 ? 7.956 8.578 8.690 1.00 92.00 170 ALA A O 1
ATOM 1262 N N . SER A 1 171 ? 5.712 8.672 8.741 1.00 91.94 171 SER A N 1
ATOM 1263 C CA . SER A 1 171 ? 5.514 8.064 7.416 1.00 91.94 171 SER A CA 1
ATOM 1264 C C . SER A 1 171 ? 6.010 8.923 6.246 1.00 91.94 171 SER A C 1
ATOM 1266 O O . SER A 1 171 ? 6.331 8.383 5.191 1.00 91.94 171 SER A O 1
ATOM 1268 N N . ILE A 1 172 ? 6.129 10.239 6.446 1.00 93.81 172 ILE A N 1
ATOM 1269 C CA . ILE A 1 172 ? 6.638 11.185 5.441 1.00 93.81 172 ILE A CA 1
ATOM 1270 C C . ILE A 1 172 ? 8.103 11.582 5.670 1.00 93.81 172 ILE A C 1
ATOM 1272 O O . ILE A 1 172 ? 8.612 12.467 4.986 1.00 93.81 172 ILE A O 1
ATOM 1276 N N . GLN A 1 173 ? 8.803 10.962 6.627 1.00 95.44 173 GLN A N 1
ATOM 1277 C CA . GLN A 1 173 ? 10.240 11.194 6.777 1.00 95.44 173 GLN A CA 1
ATOM 1278 C C . GLN A 1 173 ? 11.008 10.651 5.563 1.00 95.44 173 GLN A C 1
ATOM 1280 O O . GLN A 1 173 ? 10.600 9.635 4.993 1.00 95.44 173 GLN A O 1
ATOM 1285 N N . PRO A 1 174 ? 12.163 11.245 5.198 1.00 93.94 174 PRO A N 1
ATOM 1286 C CA . PRO A 1 174 ? 12.898 10.873 3.988 1.00 93.94 174 PRO A CA 1
ATOM 1287 C C . PRO A 1 174 ? 13.186 9.372 3.854 1.00 93.94 174 PRO A C 1
ATOM 1289 O O . PRO A 1 174 ? 13.036 8.815 2.773 1.00 93.94 174 PRO A O 1
ATOM 1292 N N . ALA A 1 175 ? 13.549 8.692 4.946 1.00 91.44 175 ALA A N 1
ATOM 1293 C CA . ALA A 1 175 ? 13.824 7.255 4.926 1.00 91.44 175 ALA A CA 1
ATOM 1294 C C . ALA A 1 175 ? 12.564 6.405 4.675 1.00 91.44 175 ALA A C 1
ATOM 1296 O O . ALA A 1 175 ? 12.619 5.420 3.933 1.00 91.44 175 ALA A O 1
ATOM 1297 N N . ALA A 1 176 ? 11.428 6.792 5.266 1.00 92.56 176 ALA A N 1
ATOM 1298 C CA . ALA A 1 176 ? 10.147 6.123 5.059 1.00 92.56 176 ALA A CA 1
ATOM 1299 C C . ALA A 1 176 ? 9.646 6.341 3.625 1.00 92.56 176 ALA A C 1
ATOM 1301 O O . ALA A 1 176 ? 9.265 5.379 2.962 1.00 92.56 176 ALA A O 1
ATOM 1302 N N . LEU A 1 177 ? 9.753 7.573 3.114 1.00 91.44 177 LEU A N 1
ATOM 1303 C CA . LEU A 1 177 ? 9.436 7.901 1.725 1.00 91.44 177 LEU A CA 1
ATOM 1304 C C . LEU A 1 177 ? 10.332 7.149 0.743 1.00 91.44 177 LEU A C 1
ATOM 1306 O O . LEU A 1 177 ? 9.821 6.553 -0.194 1.00 91.44 177 LEU A O 1
ATOM 1310 N N . LEU A 1 178 ? 11.648 7.108 0.970 1.00 89.12 178 LEU A N 1
ATOM 1311 C CA . LEU A 1 178 ? 12.572 6.355 0.119 1.00 89.12 178 LEU A CA 1
ATOM 1312 C C . LEU A 1 178 ? 12.221 4.866 0.099 1.00 89.12 178 LEU A C 1
ATOM 1314 O O . LEU A 1 178 ? 12.239 4.244 -0.958 1.00 89.12 178 LEU A O 1
ATOM 1318 N N . THR A 1 179 ? 11.890 4.297 1.258 1.00 89.25 179 THR A N 1
ATOM 1319 C CA . THR A 1 179 ? 11.460 2.898 1.353 1.00 89.25 179 THR A CA 1
ATOM 1320 C C . THR A 1 179 ? 10.171 2.676 0.571 1.00 89.25 179 THR A C 1
ATOM 1322 O O . THR A 1 179 ? 10.112 1.751 -0.231 1.00 89.25 179 THR A O 1
ATOM 1325 N N . ALA A 1 180 ? 9.168 3.542 0.748 1.00 87.62 180 ALA A N 1
ATOM 1326 C CA . ALA A 1 180 ? 7.905 3.459 0.023 1.00 87.62 180 ALA A CA 1
ATOM 1327 C C . ALA A 1 180 ? 8.110 3.591 -1.495 1.00 87.62 180 ALA A C 1
ATOM 1329 O O . ALA A 1 180 ? 7.612 2.770 -2.256 1.00 87.62 180 ALA A O 1
ATOM 1330 N N . ILE A 1 181 ? 8.905 4.562 -1.940 1.00 86.44 181 ILE A N 1
ATOM 1331 C CA . ILE A 1 181 ? 9.184 4.809 -3.359 1.00 86.44 181 ILE A CA 1
ATOM 1332 C C . ILE A 1 181 ? 9.926 3.626 -3.992 1.00 86.44 181 ILE A C 1
ATOM 1334 O O . ILE A 1 181 ? 9.547 3.189 -5.073 1.00 86.44 181 ILE A O 1
ATOM 1338 N N . LYS A 1 182 ? 10.901 3.029 -3.294 1.00 83.12 182 LYS A N 1
ATOM 1339 C CA . LYS A 1 182 ? 11.597 1.815 -3.760 1.00 83.12 182 LYS A CA 1
ATOM 1340 C C . LYS A 1 182 ? 10.674 0.612 -3.975 1.00 83.12 182 LYS A C 1
ATOM 1342 O O . LYS A 1 182 ? 11.068 -0.317 -4.665 1.00 83.12 182 LYS A O 1
ATOM 1347 N N . THR A 1 183 ? 9.483 0.585 -3.367 1.00 80.56 183 THR A N 1
ATOM 1348 C CA . THR A 1 183 ? 8.490 -0.472 -3.646 1.00 80.56 183 THR A CA 1
ATOM 1349 C C . THR A 1 183 ? 7.670 -0.218 -4.909 1.00 80.56 183 THR A C 1
ATOM 1351 O O . THR A 1 183 ? 7.059 -1.149 -5.424 1.00 80.56 183 THR A O 1
ATOM 1354 N N . VAL A 1 184 ? 7.637 1.028 -5.390 1.00 74.88 184 VAL A N 1
ATOM 1355 C CA . VAL A 1 184 ? 6.870 1.446 -6.571 1.00 74.88 184 VAL A CA 1
ATOM 1356 C C . VAL A 1 184 ? 7.748 1.475 -7.831 1.00 74.88 184 VAL A C 1
ATOM 1358 O O . VAL A 1 184 ? 7.198 1.410 -8.928 1.00 74.88 184 VAL A O 1
ATOM 1361 N N . ASP A 1 185 ? 9.079 1.528 -7.694 1.00 68.12 185 ASP A N 1
ATOM 1362 C CA . ASP A 1 185 ? 10.013 1.663 -8.821 1.00 68.12 185 ASP A CA 1
ATOM 1363 C C . ASP A 1 185 ? 10.770 0.371 -9.201 1.00 68.12 185 ASP A C 1
ATOM 1365 O O . ASP A 1 185 ? 10.873 -0.566 -8.410 1.00 68.12 185 ASP A O 1
ATOM 1369 N N . GLY A 1 186 ? 11.226 0.309 -10.458 1.00 61.62 186 GLY A N 1
ATOM 1370 C CA . GLY A 1 186 ? 11.588 -0.886 -11.237 1.00 61.62 186 GLY A CA 1
ATOM 1371 C C . GLY A 1 186 ? 12.814 -1.709 -10.790 1.00 61.62 186 GLY A C 1
ATOM 1372 O O . GLY A 1 186 ? 13.172 -1.783 -9.622 1.00 61.62 186 GLY A O 1
ATOM 1373 N N . ALA A 1 187 ? 13.455 -2.446 -11.709 1.00 61.25 187 ALA A N 1
ATOM 1374 C CA . ALA A 1 187 ? 14.081 -3.738 -11.376 1.00 61.25 187 ALA A CA 1
ATOM 1375 C C . ALA A 1 187 ? 15.266 -3.714 -10.369 1.00 61.25 187 ALA A C 1
ATOM 1377 O O . ALA A 1 187 ? 16.411 -3.451 -10.720 1.00 61.25 187 ALA A O 1
ATOM 1378 N N . GLY A 1 188 ? 14.979 -4.127 -9.123 1.00 59.50 188 GLY A N 1
ATOM 1379 C CA . GLY A 1 188 ? 15.920 -4.412 -8.018 1.00 59.50 188 GLY A CA 1
ATOM 1380 C C . GLY A 1 188 ? 15.870 -3.392 -6.870 1.00 59.50 188 GLY A C 1
ATOM 1381 O O . GLY A 1 188 ? 16.166 -3.706 -5.720 1.00 59.50 188 GLY A O 1
ATOM 1382 N N . SER A 1 189 ? 15.445 -2.182 -7.205 1.00 63.84 189 SER A N 1
ATOM 1383 C CA . SER A 1 189 ? 14.902 -1.099 -6.364 1.00 63.84 189 SER A CA 1
ATOM 1384 C C . SER A 1 189 ? 14.484 0.043 -7.290 1.00 63.84 189 SER A C 1
ATOM 1386 O O . SER A 1 189 ? 13.568 0.796 -6.982 1.00 63.84 189 SER A O 1
ATOM 1388 N N . GLY A 1 190 ? 15.262 0.136 -8.380 1.00 58.94 190 GLY A N 1
ATOM 1389 C CA . GLY A 1 190 ? 14.996 0.715 -9.678 1.00 58.94 190 GLY A CA 1
ATOM 1390 C C . GLY A 1 190 ? 14.429 2.098 -9.717 1.00 58.94 190 GLY A C 1
ATOM 1391 O O . GLY A 1 190 ? 13.664 2.352 -10.626 1.00 58.94 190 GLY A O 1
ATOM 1392 N N . LEU A 1 191 ? 14.939 3.009 -8.896 1.00 66.00 191 LEU A N 1
ATOM 1393 C CA . LEU A 1 191 ? 14.985 4.432 -9.256 1.00 66.00 191 LEU A CA 1
ATOM 1394 C C . LEU A 1 191 ? 15.881 4.704 -10.495 1.00 66.00 191 LEU A C 1
ATOM 1396 O O . LEU A 1 191 ? 16.556 5.730 -10.557 1.00 66.00 191 LEU A O 1
ATOM 1400 N N . ASP A 1 192 ? 15.931 3.779 -11.461 1.00 62.91 192 ASP A N 1
ATOM 1401 C CA . ASP A 1 192 ? 16.752 3.820 -12.669 1.00 62.91 192 ASP A CA 1
ATOM 1402 C C . ASP A 1 192 ? 15.954 4.539 -13.761 1.00 62.91 192 ASP A C 1
ATOM 1404 O O . ASP A 1 192 ? 15.264 3.935 -14.586 1.00 62.91 192 ASP A O 1
ATOM 1408 N N . ALA A 1 193 ? 16.026 5.867 -13.737 1.00 58.97 193 ALA A N 1
ATOM 1409 C CA . ALA A 1 193 ? 15.319 6.737 -14.671 1.00 58.97 193 ALA A CA 1
ATOM 1410 C C . ALA A 1 193 ? 15.904 6.738 -16.104 1.00 58.97 193 ALA A C 1
ATOM 1412 O O . ALA A 1 193 ? 15.423 7.492 -16.949 1.00 58.97 193 ALA A O 1
ATOM 1413 N N . ASP A 1 194 ? 16.917 5.922 -16.409 1.00 61.34 194 ASP A N 1
ATOM 1414 C CA . ASP A 1 194 ? 17.628 5.940 -17.692 1.00 61.34 194 ASP A CA 1
ATOM 1415 C C . ASP A 1 194 ? 17.889 4.544 -18.284 1.00 61.34 194 ASP A C 1
ATOM 1417 O O . ASP A 1 194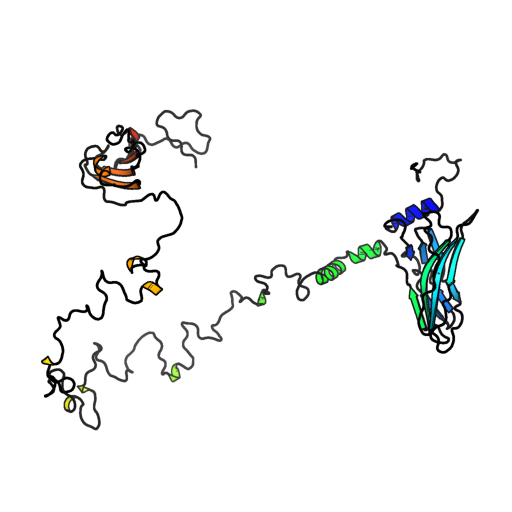 ? 18.986 4.210 -18.734 1.00 61.34 194 ASP A O 1
ATOM 1421 N N . LEU A 1 195 ? 16.841 3.723 -18.388 1.00 62.72 195 LEU A N 1
ATOM 1422 C CA . LEU A 1 195 ? 16.885 2.583 -19.303 1.00 62.72 195 LEU A CA 1
ATOM 1423 C C . LEU A 1 195 ? 16.867 3.077 -20.758 1.00 62.72 195 LEU A C 1
ATOM 1425 O O . LEU A 1 195 ? 15.814 3.403 -21.305 1.00 62.72 195 LEU A O 1
ATOM 1429 N N . LEU A 1 196 ? 18.025 3.066 -21.417 1.00 61.44 196 LEU A N 1
ATOM 1430 C CA . LEU A 1 196 ? 18.099 3.126 -22.877 1.00 61.44 196 LEU A CA 1
ATOM 1431 C C . LEU A 1 196 ? 17.808 1.721 -23.430 1.00 61.44 196 LEU A C 1
ATOM 1433 O O . LEU A 1 196 ? 18.469 0.757 -23.037 1.00 61.44 196 LEU A O 1
ATOM 1437 N N . ASP A 1 197 ? 16.789 1.584 -24.284 1.00 62.78 197 ASP A N 1
ATOM 1438 C CA . ASP A 1 197 ? 16.366 0.323 -24.927 1.00 62.78 197 ASP A CA 1
ATOM 1439 C C . ASP A 1 197 ? 16.106 -0.857 -23.963 1.00 62.78 197 ASP A C 1
ATOM 1441 O O . ASP A 1 197 ? 16.269 -2.033 -24.304 1.00 62.78 197 ASP A O 1
ATOM 1445 N N . GLY A 1 198 ? 15.694 -0.557 -22.726 1.00 70.06 198 GLY A N 1
ATOM 1446 C CA . GLY A 1 198 ? 15.388 -1.571 -21.710 1.00 70.06 198 GLY A CA 1
ATOM 1447 C C . GLY A 1 198 ? 16.620 -2.292 -21.150 1.00 70.06 198 GLY A C 1
ATOM 1448 O O . GLY A 1 198 ? 16.492 -3.396 -20.613 1.00 70.06 198 GLY A O 1
ATOM 1449 N N . LYS A 1 199 ? 17.816 -1.704 -21.288 1.00 72.94 199 LYS A N 1
ATOM 1450 C CA . LYS A 1 199 ? 19.076 -2.241 -20.760 1.00 72.94 199 LYS A CA 1
ATOM 1451 C C . LYS A 1 199 ? 19.732 -1.260 -19.788 1.00 72.94 199 LYS A C 1
ATOM 1453 O O . LYS A 1 199 ? 19.752 -0.059 -20.024 1.00 72.94 199 LYS A O 1
ATOM 1458 N N . HIS A 1 200 ? 20.293 -1.799 -18.707 1.00 73.50 200 HIS A N 1
ATOM 1459 C CA . HIS A 1 200 ? 21.089 -1.054 -17.728 1.00 73.50 200 HIS A CA 1
ATOM 1460 C C . HIS A 1 200 ? 22.412 -0.572 -18.351 1.00 73.50 200 HIS A C 1
ATOM 1462 O O . HIS A 1 200 ? 22.947 -1.242 -19.235 1.00 73.50 200 HIS A O 1
ATOM 1468 N N . GLY A 1 201 ? 22.981 0.535 -17.855 1.00 75.56 201 GLY A N 1
ATOM 1469 C CA . GLY A 1 201 ? 24.220 1.139 -18.375 1.00 75.56 201 GLY A CA 1
ATOM 1470 C C . GLY A 1 201 ? 25.406 0.170 -18.508 1.00 75.56 201 GLY A C 1
ATOM 1471 O O . GLY A 1 201 ? 26.221 0.304 -19.415 1.00 75.56 201 GLY A O 1
ATOM 1472 N N . SER A 1 202 ? 25.458 -0.875 -17.674 1.00 73.25 202 SER A N 1
ATOM 1473 C CA . SER A 1 202 ? 26.473 -1.941 -17.739 1.00 73.25 202 SER A CA 1
ATOM 1474 C C . SER A 1 202 ? 26.355 -2.879 -18.949 1.00 73.25 202 SER A C 1
ATOM 1476 O O . SER A 1 202 ? 27.241 -3.701 -19.162 1.00 73.25 202 SER A O 1
ATOM 1478 N N . TYR A 1 203 ? 25.259 -2.815 -19.709 1.00 79.00 203 TYR A N 1
ATOM 1479 C CA . TYR A 1 203 ? 25.099 -3.547 -20.967 1.00 79.00 203 TYR A CA 1
ATOM 1480 C C . TYR A 1 203 ? 25.900 -2.907 -22.109 1.00 79.00 203 TYR A C 1
ATOM 1482 O O . TYR A 1 203 ? 26.219 -3.574 -23.092 1.00 79.00 203 TYR A O 1
ATOM 1490 N N . TYR A 1 204 ? 26.239 -1.624 -21.979 1.00 81.50 204 TYR A N 1
ATOM 1491 C CA . TYR A 1 204 ? 26.966 -0.869 -22.989 1.00 81.50 204 TYR A CA 1
ATOM 1492 C C . TYR A 1 204 ? 28.465 -0.854 -22.681 1.00 81.50 204 TYR A C 1
ATOM 1494 O O . TYR A 1 204 ? 28.890 -0.739 -21.531 1.00 81.50 204 TYR A O 1
ATOM 1502 N N . ALA A 1 205 ? 29.284 -0.966 -23.726 1.00 83.50 205 ALA A N 1
ATOM 1503 C CA . ALA A 1 205 ? 30.727 -0.823 -23.604 1.00 83.50 205 ALA A CA 1
ATOM 1504 C C . ALA A 1 205 ? 31.088 0.631 -23.248 1.00 83.50 205 ALA A C 1
ATOM 1506 O O . ALA A 1 205 ? 30.571 1.571 -23.853 1.00 83.50 205 ALA A O 1
ATOM 1507 N N . THR A 1 206 ? 31.987 0.826 -22.280 1.00 79.38 206 THR A N 1
ATOM 1508 C CA . THR A 1 206 ? 32.519 2.159 -21.959 1.00 79.38 206 THR A CA 1
ATOM 1509 C C . THR A 1 206 ? 33.382 2.680 -23.110 1.00 79.38 206 THR A C 1
ATOM 1511 O O . THR A 1 206 ? 33.902 1.910 -23.911 1.00 79.38 206 THR A O 1
ATOM 1514 N N . THR A 1 207 ? 33.627 3.988 -23.181 1.00 79.06 207 THR A N 1
ATOM 1515 C CA . THR A 1 207 ? 34.526 4.570 -24.202 1.00 79.06 207 THR A CA 1
ATOM 1516 C C . THR A 1 207 ? 35.966 4.047 -24.124 1.00 79.06 207 THR A C 1
ATOM 1518 O O . THR A 1 207 ? 36.716 4.163 -25.087 1.00 79.06 207 THR A O 1
ATOM 1521 N N . SER A 1 208 ? 36.351 3.467 -22.985 1.00 77.00 208 SER A N 1
ATOM 1522 C CA . SER A 1 208 ? 37.651 2.842 -22.732 1.00 77.00 208 SER A CA 1
ATOM 1523 C C . SER A 1 208 ? 37.706 1.346 -23.049 1.00 77.00 208 SER A C 1
ATOM 1525 O O . SER A 1 208 ? 38.773 0.746 -22.914 1.00 77.00 208 SER A O 1
ATOM 1527 N N . HIS A 1 209 ? 36.586 0.723 -23.428 1.00 81.31 209 HIS A N 1
ATOM 1528 C CA . HIS A 1 209 ? 36.588 -0.674 -23.844 1.00 81.31 209 HIS A CA 1
ATOM 1529 C C . HIS A 1 209 ? 37.494 -0.834 -25.070 1.00 81.31 209 HIS A C 1
ATOM 1531 O O . HIS A 1 209 ? 37.338 -0.147 -26.081 1.00 81.31 209 HIS A O 1
ATOM 1537 N N . ASN A 1 210 ? 38.447 -1.752 -24.951 1.00 70.75 210 ASN A N 1
ATOM 1538 C CA . ASN A 1 210 ? 39.454 -2.021 -25.957 1.00 70.75 210 ASN A CA 1
ATOM 1539 C C . ASN A 1 210 ? 39.586 -3.538 -26.157 1.00 70.75 210 ASN A C 1
ATOM 1541 O O . ASN A 1 210 ? 39.584 -4.301 -25.191 1.00 70.75 210 ASN A O 1
ATOM 1545 N N . HIS A 1 211 ? 39.712 -3.964 -27.411 1.00 73.75 211 HIS A N 1
ATOM 1546 C CA . HIS A 1 211 ? 39.901 -5.357 -27.802 1.00 73.75 211 HIS A CA 1
ATOM 1547 C C . HIS A 1 211 ? 41.375 -5.800 -27.811 1.00 73.75 211 HIS A C 1
ATOM 1549 O O . HIS A 1 211 ? 41.625 -6.998 -27.923 1.00 73.75 211 HIS A O 1
ATOM 1555 N N . ASP A 1 212 ? 42.329 -4.877 -27.645 1.00 68.38 212 ASP A N 1
ATOM 1556 C CA . ASP A 1 212 ? 43.769 -5.091 -27.874 1.00 68.38 212 ASP A CA 1
ATOM 1557 C C . ASP A 1 212 ? 44.438 -6.177 -27.010 1.00 68.38 212 ASP A C 1
ATOM 1559 O O . ASP A 1 212 ? 45.529 -6.637 -27.343 1.00 68.38 212 ASP A O 1
ATOM 1563 N N . THR A 1 213 ? 43.836 -6.592 -25.890 1.00 62.31 213 THR A N 1
ATOM 1564 C CA . THR A 1 213 ? 44.427 -7.603 -24.988 1.00 62.31 213 THR A CA 1
ATOM 1565 C C . THR A 1 213 ? 43.891 -9.018 -25.200 1.00 62.31 213 THR A C 1
ATOM 1567 O O . THR A 1 213 ? 44.514 -9.974 -24.740 1.00 62.31 213 THR A O 1
ATOM 1570 N N . VAL A 1 214 ? 42.750 -9.168 -25.882 1.00 60.19 214 VAL A N 1
ATOM 1571 C CA . VAL A 1 214 ? 42.091 -10.467 -26.133 1.00 60.19 214 VAL A CA 1
ATOM 1572 C C . VAL A 1 214 ? 42.094 -10.812 -27.619 1.00 60.19 214 VAL A C 1
ATOM 1574 O O . VAL A 1 214 ? 42.196 -11.981 -27.985 1.00 60.19 214 VAL A O 1
ATOM 1577 N N . TYR A 1 215 ? 42.023 -9.801 -28.479 1.00 66.50 215 TYR A N 1
ATOM 1578 C CA . TYR A 1 215 ? 42.049 -9.945 -29.923 1.00 66.50 215 TYR A CA 1
ATOM 1579 C C . TYR A 1 215 ? 43.266 -9.216 -30.480 1.00 66.50 215 TYR A C 1
ATOM 1581 O O . TYR A 1 215 ? 43.661 -8.162 -29.988 1.00 66.50 215 TYR A O 1
ATOM 1589 N N . LEU A 1 216 ? 43.855 -9.765 -31.541 1.00 68.44 216 LEU A N 1
ATOM 1590 C CA . LEU A 1 216 ? 44.831 -9.019 -32.320 1.00 68.44 216 LEU A CA 1
ATOM 1591 C C . LEU A 1 216 ? 44.145 -7.800 -32.937 1.00 68.44 216 LEU A C 1
ATOM 1593 O O . LEU A 1 216 ? 43.209 -7.951 -33.725 1.00 68.44 216 LEU A O 1
ATOM 1597 N N . GLY A 1 217 ? 44.631 -6.603 -32.607 1.00 67.50 217 GLY A N 1
ATOM 1598 C CA . GLY A 1 217 ? 44.241 -5.391 -33.319 1.00 67.50 217 GLY A CA 1
ATOM 1599 C C . GLY A 1 217 ? 44.508 -5.539 -34.821 1.00 67.50 217 GLY A C 1
ATOM 1600 O O . GLY A 1 217 ? 45.415 -6.263 -35.226 1.00 67.50 217 GLY A O 1
ATOM 1601 N N . ILE A 1 218 ? 43.745 -4.831 -35.658 1.00 62.72 218 ILE A N 1
ATOM 1602 C CA . ILE A 1 218 ? 43.844 -4.902 -37.133 1.00 62.72 218 ILE A CA 1
ATOM 1603 C C . ILE A 1 218 ? 45.282 -4.692 -37.657 1.00 62.72 218 ILE A C 1
ATOM 1605 O O . ILE A 1 218 ? 45.626 -5.209 -38.717 1.00 62.72 218 ILE A O 1
ATOM 1609 N N . ASN A 1 219 ? 46.132 -3.995 -36.893 1.00 67.25 219 ASN A N 1
ATOM 1610 C CA . ASN A 1 219 ? 47.535 -3.723 -37.224 1.00 67.25 219 ASN A CA 1
ATOM 1611 C C . ASN A 1 219 ? 48.553 -4.504 -36.359 1.00 67.25 219 ASN A C 1
ATOM 1613 O O . ASN A 1 219 ? 49.747 -4.222 -36.427 1.00 67.25 219 ASN A O 1
ATOM 1617 N N . ALA A 1 220 ? 48.111 -5.439 -35.513 1.00 66.19 220 ALA A N 1
ATOM 1618 C CA . ALA A 1 220 ? 48.976 -6.203 -34.615 1.00 66.19 220 ALA A CA 1
ATOM 1619 C C . ALA A 1 220 ? 49.422 -7.535 -35.246 1.00 66.19 220 ALA A C 1
ATOM 1621 O O . ALA A 1 220 ? 48.670 -8.186 -35.968 1.00 66.19 220 ALA A O 1
ATOM 1622 N N . GLN A 1 221 ? 50.650 -7.968 -34.944 1.00 66.44 221 GLN A N 1
ATOM 1623 C CA . GLN A 1 221 ? 51.226 -9.232 -35.416 1.00 66.44 221 GLN A CA 1
ATOM 1624 C C . GLN A 1 221 ? 51.133 -10.315 -34.327 1.00 66.44 221 GLN A C 1
ATOM 1626 O O . GLN A 1 221 ? 51.436 -10.058 -33.163 1.00 66.44 221 GLN A O 1
ATOM 1631 N N . ALA A 1 222 ? 50.724 -11.535 -34.691 1.00 67.69 222 ALA A N 1
ATOM 1632 C CA . ALA A 1 222 ? 50.477 -12.610 -33.720 1.00 67.69 222 ALA A CA 1
ATOM 1633 C C . ALA A 1 222 ? 51.784 -13.120 -33.107 1.00 67.69 222 ALA A C 1
ATOM 1635 O O . ALA A 1 222 ? 52.792 -13.233 -33.809 1.00 67.69 222 ALA A O 1
ATOM 1636 N N . ALA A 1 223 ? 51.768 -13.484 -31.823 1.00 67.19 223 ALA A N 1
ATOM 1637 C CA . ALA A 1 223 ? 52.946 -13.992 -31.111 1.00 67.19 223 ALA A CA 1
ATOM 1638 C C . ALA A 1 223 ? 53.518 -15.282 -31.738 1.00 67.19 223 ALA A C 1
ATOM 1640 O O . ALA A 1 223 ? 54.718 -15.539 -31.688 1.00 67.19 223 ALA A O 1
ATOM 1641 N N . ASP A 1 224 ? 52.670 -16.079 -32.381 1.00 64.19 224 ASP A N 1
ATOM 1642 C CA . ASP A 1 224 ? 52.998 -17.301 -33.108 1.00 64.19 224 ASP A CA 1
ATOM 1643 C C . ASP A 1 224 ? 53.146 -17.100 -34.625 1.00 64.19 224 ASP A C 1
ATOM 1645 O O . ASP A 1 224 ? 53.378 -18.068 -35.349 1.00 64.19 224 ASP A O 1
ATOM 1649 N N . SER A 1 225 ? 53.152 -15.853 -35.116 1.00 62.22 225 SER A N 1
ATOM 1650 C CA . SER A 1 225 ? 53.531 -15.533 -36.506 1.00 62.22 225 SER A CA 1
ATOM 1651 C C . SER A 1 225 ? 54.922 -16.069 -36.878 1.00 62.22 225 SER A C 1
ATOM 1653 O O . SER A 1 225 ? 55.179 -16.381 -38.038 1.00 62.22 225 SER A O 1
ATOM 1655 N N . ALA A 1 226 ? 55.803 -16.279 -35.895 1.00 56.69 226 ALA A N 1
ATOM 1656 C CA . ALA A 1 226 ? 57.095 -16.940 -36.072 1.00 56.69 226 ALA A CA 1
ATOM 1657 C C . ALA A 1 226 ? 56.981 -18.420 -36.499 1.00 56.69 226 ALA A C 1
ATOM 1659 O O . ALA A 1 226 ? 57.854 -18.912 -37.210 1.00 56.69 226 ALA A O 1
ATOM 1660 N N . LYS A 1 227 ? 55.894 -19.130 -36.150 1.00 59.00 227 LYS A N 1
ATOM 1661 C CA . LYS A 1 227 ? 55.615 -20.491 -36.662 1.00 59.00 227 LYS A CA 1
ATOM 1662 C C . LYS A 1 227 ? 55.219 -20.490 -38.143 1.00 59.00 227 LYS A C 1
ATOM 1664 O O . LYS A 1 227 ? 55.294 -21.525 -38.795 1.00 59.00 227 LYS A O 1
ATOM 1669 N N . LEU A 1 228 ? 54.864 -19.321 -38.673 1.00 52.94 228 LEU A N 1
ATOM 1670 C CA . LEU A 1 228 ? 54.693 -19.020 -40.095 1.00 52.94 228 LEU A CA 1
ATOM 1671 C C . LEU A 1 228 ? 55.918 -18.279 -40.672 1.00 52.94 228 LEU A C 1
ATOM 1673 O O . LEU A 1 228 ? 55.803 -17.625 -41.699 1.00 52.94 228 LEU A O 1
ATOM 1677 N N . ALA A 1 229 ? 57.084 -18.356 -40.018 1.00 53.91 229 ALA A N 1
ATOM 1678 C CA . ALA A 1 229 ? 58.326 -17.673 -40.401 1.00 53.91 229 ALA A CA 1
ATOM 1679 C C . ALA A 1 229 ? 58.264 -16.127 -40.442 1.00 53.91 229 ALA A C 1
ATOM 1681 O O . ALA A 1 229 ? 59.080 -15.496 -41.106 1.00 53.91 229 ALA A O 1
ATOM 1682 N N . GLY A 1 230 ? 57.354 -15.502 -39.686 1.00 49.72 230 GLY A N 1
ATOM 1683 C CA . GLY A 1 230 ? 57.411 -14.064 -39.401 1.00 49.72 230 GLY A CA 1
ATOM 1684 C C . GLY A 1 230 ? 56.978 -13.142 -40.543 1.00 49.72 230 GLY A C 1
ATOM 1685 O O . GLY A 1 230 ? 57.388 -11.986 -40.561 1.00 49.72 230 GLY A O 1
ATOM 1686 N N . TYR A 1 231 ? 56.149 -13.606 -41.481 1.00 50.81 231 TYR A N 1
ATOM 1687 C CA . TYR A 1 231 ? 55.667 -12.756 -42.573 1.00 50.81 231 TYR A CA 1
ATOM 1688 C C . TYR A 1 231 ? 54.633 -11.731 -42.085 1.00 50.81 231 TYR A C 1
ATOM 1690 O O . TYR A 1 231 ? 53.472 -12.066 -41.849 1.00 50.81 231 TYR A O 1
ATOM 1698 N N . SER A 1 232 ? 55.052 -10.472 -41.965 1.00 46.12 232 SER A N 1
ATOM 1699 C CA . SER A 1 232 ? 54.159 -9.313 -41.923 1.00 46.12 232 SER A CA 1
ATOM 1700 C C . SER A 1 232 ? 54.025 -8.705 -43.326 1.00 46.12 232 SER A C 1
ATOM 1702 O O . SER A 1 232 ? 54.874 -8.893 -44.198 1.00 46.12 232 SER A O 1
ATOM 1704 N N . ALA A 1 233 ? 52.914 -8.008 -43.573 1.00 50.75 233 ALA A N 1
ATOM 1705 C CA . ALA A 1 233 ? 52.534 -7.508 -44.897 1.00 50.75 233 ALA A CA 1
ATOM 1706 C C . ALA A 1 233 ? 53.376 -6.322 -45.405 1.00 50.75 233 ALA A C 1
ATOM 1708 O O . ALA A 1 233 ? 53.098 -5.802 -46.487 1.00 50.75 233 ALA A O 1
ATOM 1709 N N . GLN A 1 234 ? 54.376 -5.867 -44.651 1.00 51.84 234 GLN A N 1
ATOM 1710 C CA . GLN A 1 234 ? 55.149 -4.685 -44.997 1.00 51.84 234 GLN A CA 1
ATOM 1711 C C . GLN A 1 234 ? 56.649 -4.972 -44.992 1.00 51.84 234 GLN A C 1
ATOM 1713 O O . GLN A 1 234 ? 57.258 -5.246 -43.966 1.00 51.84 234 GLN A O 1
ATOM 1718 N N . GLU A 1 235 ? 57.181 -4.815 -46.201 1.00 44.53 235 GLU A N 1
ATOM 1719 C CA . GLU A 1 235 ? 58.573 -4.602 -46.582 1.00 44.53 235 GLU A CA 1
ATOM 1720 C C . GLU A 1 235 ? 59.444 -5.845 -46.769 1.00 44.53 235 GLU A C 1
ATOM 1722 O O . GLU A 1 235 ? 59.799 -6.598 -45.865 1.00 44.53 235 GLU A O 1
ATOM 1727 N N . GLY A 1 236 ? 59.778 -6.043 -48.045 1.00 57.75 236 GLY A N 1
ATOM 1728 C CA . GLY A 1 236 ? 60.686 -7.065 -48.496 1.00 57.75 236 GLY A CA 1
ATOM 1729 C C . GLY A 1 236 ? 62.115 -6.781 -48.063 1.00 57.75 236 GLY A C 1
ATOM 1730 O O . GLY A 1 236 ? 62.617 -5.667 -48.164 1.00 57.75 236 GLY A O 1
ATOM 1731 N N . SER A 1 237 ? 62.802 -7.852 -47.704 1.00 43.19 237 SER A N 1
ATOM 1732 C CA . SER A 1 237 ? 64.183 -8.022 -48.105 1.00 43.19 237 SER A CA 1
ATOM 1733 C C . SER A 1 237 ? 64.405 -9.491 -48.435 1.00 43.19 237 SER A C 1
ATOM 1735 O O . SER A 1 237 ? 63.772 -10.396 -47.892 1.00 43.19 237 SER A O 1
ATOM 1737 N N . GLU A 1 238 ? 65.204 -9.668 -49.466 1.00 54.75 238 GLU A N 1
ATOM 1738 C CA . GLU A 1 238 ? 65.381 -10.826 -50.324 1.00 54.75 238 GLU A CA 1
ATOM 1739 C C . GLU A 1 238 ? 65.631 -12.133 -49.562 1.00 54.75 238 GLU A C 1
ATOM 1741 O O . GLU A 1 238 ? 66.490 -12.200 -48.687 1.00 54.75 238 GLU A O 1
ATOM 1746 N N . GLY A 1 239 ? 64.946 -13.216 -49.957 1.00 51.16 239 GLY A N 1
ATOM 1747 C CA . GLY A 1 239 ? 65.454 -14.545 -49.609 1.00 51.16 239 GLY A CA 1
ATOM 1748 C C . GLY A 1 239 ? 64.499 -15.723 -49.531 1.00 51.16 239 GLY A C 1
ATOM 1749 O O . GLY A 1 239 ? 65.003 -16.824 -49.350 1.00 51.16 239 GLY A O 1
ATOM 1750 N N . ASN A 1 240 ? 63.173 -15.578 -49.661 1.00 53.75 240 ASN A N 1
ATOM 1751 C CA . ASN A 1 240 ? 62.321 -16.765 -49.495 1.00 53.75 240 ASN A CA 1
ATOM 1752 C C . ASN A 1 240 ? 61.023 -16.759 -50.315 1.00 53.75 240 ASN A C 1
ATOM 1754 O O . ASN A 1 240 ? 59.913 -16.749 -49.791 1.00 53.75 240 ASN A O 1
ATOM 1758 N N . THR A 1 241 ? 61.176 -16.808 -51.638 1.00 47.53 241 THR A N 1
ATOM 1759 C CA . THR A 1 241 ? 60.171 -17.432 -52.508 1.00 47.53 241 THR A CA 1
ATOM 1760 C C . THR A 1 241 ? 60.692 -18.816 -52.893 1.00 47.53 241 THR A C 1
ATOM 1762 O O . THR A 1 241 ? 61.830 -18.941 -53.335 1.00 47.53 241 THR A O 1
ATOM 1765 N N . ILE A 1 242 ? 59.850 -19.851 -52.772 1.00 55.31 242 ILE A N 1
ATOM 1766 C CA . ILE A 1 242 ? 60.117 -21.234 -53.236 1.00 55.31 242 ILE A CA 1
ATOM 1767 C C . ILE A 1 242 ? 60.458 -21.273 -54.749 1.00 55.31 242 ILE A C 1
ATOM 1769 O O . ILE A 1 242 ? 60.974 -22.258 -55.266 1.00 55.31 242 ILE A O 1
ATOM 1773 N N . VAL A 1 243 ? 60.254 -20.158 -55.457 1.00 59.03 243 VAL A N 1
ATOM 1774 C CA . VAL A 1 243 ? 60.672 -19.921 -56.836 1.00 59.03 243 VAL A CA 1
ATOM 1775 C C . VAL A 1 243 ? 61.523 -18.650 -56.910 1.00 59.03 243 VAL A C 1
ATOM 1777 O O . VAL A 1 243 ? 61.013 -17.554 -56.679 1.00 59.03 243 VAL A O 1
ATOM 1780 N N . LYS A 1 244 ? 62.804 -18.767 -57.290 1.00 55.97 244 LYS A N 1
ATOM 1781 C CA . LYS A 1 244 ? 63.648 -17.596 -57.586 1.00 55.97 244 LYS A CA 1
ATOM 1782 C C . LYS A 1 244 ? 63.096 -16.874 -58.819 1.00 55.97 244 LYS A C 1
ATOM 1784 O O . LYS A 1 244 ? 63.210 -17.371 -59.938 1.00 55.97 244 LYS A O 1
ATOM 1789 N N . ARG A 1 245 ? 62.491 -15.704 -58.617 1.00 56.28 245 ARG A N 1
ATOM 1790 C CA . ARG A 1 245 ? 62.140 -14.771 -59.697 1.00 56.28 245 ARG A CA 1
ATOM 1791 C C . ARG A 1 245 ? 63.339 -13.876 -59.997 1.00 56.28 245 ARG A C 1
ATOM 1793 O O . ARG A 1 245 ? 64.087 -13.524 -59.090 1.00 56.28 245 ARG A O 1
ATOM 1800 N N . SER A 1 246 ? 63.515 -13.490 -61.258 1.00 56.50 246 SER A N 1
ATOM 1801 C CA . SER A 1 246 ? 64.409 -12.369 -61.592 1.00 56.50 246 SER A CA 1
ATOM 1802 C C . SER A 1 246 ? 63.888 -11.060 -60.985 1.00 56.50 246 SER A C 1
ATOM 1804 O O . SER A 1 246 ? 62.718 -10.973 -60.609 1.00 56.50 246 SER A O 1
ATOM 1806 N N . SER A 1 247 ? 64.718 -10.017 -60.953 1.00 55.34 247 SER A N 1
ATOM 1807 C CA . SER A 1 247 ? 64.326 -8.671 -60.503 1.00 55.34 247 SER A CA 1
ATOM 1808 C C . SER A 1 247 ? 63.146 -8.071 -61.288 1.00 55.34 247 SER A C 1
ATOM 1810 O O . SER A 1 247 ? 62.474 -7.175 -60.792 1.00 55.34 247 SER A O 1
ATOM 1812 N N . ALA A 1 248 ? 62.845 -8.604 -62.476 1.00 62.59 248 ALA A N 1
ATOM 1813 C CA . ALA A 1 248 ? 61.686 -8.245 -63.296 1.00 62.59 248 ALA A CA 1
ATOM 1814 C C . ALA A 1 248 ? 60.449 -9.147 -63.071 1.00 62.59 248 ALA A C 1
ATOM 1816 O O . ALA A 1 248 ? 59.486 -9.069 -63.826 1.00 62.59 248 ALA A O 1
ATOM 1817 N N . GLY A 1 249 ? 60.469 -10.051 -62.084 1.00 59.31 249 GLY A N 1
ATOM 1818 C CA . GLY A 1 249 ? 59.343 -10.934 -61.755 1.00 59.31 249 GLY A CA 1
ATOM 1819 C C . GLY A 1 249 ? 59.214 -12.196 -62.618 1.00 59.31 249 GLY A C 1
ATOM 1820 O O . GLY A 1 249 ? 58.339 -13.018 -62.353 1.00 59.31 249 GLY A O 1
ATOM 1821 N N . ASN A 1 250 ? 60.092 -12.400 -63.607 1.00 62.62 250 ASN A N 1
ATOM 1822 C CA . ASN A 1 250 ? 60.048 -13.577 -64.483 1.00 62.62 250 ASN A CA 1
ATOM 1823 C C . ASN A 1 250 ? 60.593 -14.838 -63.795 1.00 62.62 250 ASN A C 1
ATOM 1825 O O . ASN A 1 250 ? 61.595 -14.767 -63.077 1.00 62.62 250 ASN A O 1
ATOM 1829 N N . VAL A 1 251 ? 59.971 -15.985 -64.089 1.00 62.19 251 VAL A N 1
ATOM 1830 C CA . VAL A 1 251 ? 60.398 -17.336 -63.686 1.00 62.19 251 VAL A CA 1
ATOM 1831 C C . VAL A 1 251 ? 60.921 -18.074 -64.920 1.00 62.19 251 VAL A C 1
ATOM 1833 O O . VAL A 1 251 ? 60.183 -18.228 -65.892 1.00 62.19 251 VAL A O 1
ATOM 1836 N N . TYR A 1 252 ? 62.175 -18.535 -64.899 1.00 59.84 252 TYR A N 1
ATOM 1837 C CA . TYR A 1 252 ? 62.780 -19.257 -66.026 1.00 59.84 252 TYR A CA 1
ATOM 1838 C C . TYR A 1 252 ? 62.780 -20.772 -65.787 1.00 59.84 252 TYR A C 1
ATOM 1840 O O . TYR A 1 252 ? 63.209 -21.249 -64.738 1.00 59.84 252 TYR A O 1
ATOM 1848 N N . ALA A 1 253 ? 62.338 -21.543 -66.786 1.00 60.53 253 ALA A N 1
ATOM 1849 C CA . ALA A 1 253 ? 62.296 -23.009 -66.729 1.00 60.53 253 ALA A CA 1
ATOM 1850 C C . ALA A 1 253 ? 63.691 -23.666 -66.648 1.00 60.53 253 ALA A C 1
ATOM 1852 O O . ALA A 1 253 ? 63.809 -24.821 -66.249 1.00 60.53 253 ALA A O 1
ATOM 1853 N N . THR A 1 254 ? 64.757 -22.926 -66.972 1.00 60.00 254 THR A N 1
ATOM 1854 C CA . THR A 1 254 ? 66.160 -23.370 -66.872 1.00 60.00 254 THR A CA 1
ATOM 1855 C C . THR A 1 254 ? 66.615 -23.640 -65.437 1.00 60.00 254 THR A C 1
ATOM 1857 O O . THR A 1 254 ? 67.707 -24.154 -65.228 1.00 60.00 254 THR A O 1
ATOM 1860 N N . SER A 1 255 ? 65.804 -23.277 -64.443 1.00 60.41 255 SER A N 1
ATOM 1861 C CA . SER A 1 255 ? 66.120 -23.400 -63.018 1.00 60.41 255 SER A CA 1
ATOM 1862 C C . SER A 1 255 ? 65.436 -24.587 -62.334 1.00 60.41 255 SER A C 1
ATOM 1864 O O . SER A 1 255 ? 65.564 -24.732 -61.121 1.00 60.41 255 SER A O 1
ATOM 1866 N N . PHE A 1 256 ? 64.710 -25.424 -63.083 1.00 65.19 256 PHE A N 1
ATOM 1867 C CA . PHE A 1 256 ? 63.923 -26.530 -62.539 1.00 65.19 256 PHE A CA 1
ATOM 1868 C C . PHE A 1 256 ? 64.359 -27.872 -63.142 1.00 65.19 256 PHE A C 1
ATOM 1870 O O . PHE A 1 256 ? 64.599 -27.985 -64.347 1.00 65.19 256 PHE A O 1
ATOM 1877 N N . ASN A 1 257 ? 64.456 -28.893 -62.290 1.00 65.31 257 ASN A N 1
ATOM 1878 C CA . ASN A 1 257 ? 64.856 -30.255 -62.637 1.00 65.31 257 ASN A CA 1
ATOM 1879 C C . ASN A 1 257 ? 63.872 -31.249 -62.000 1.00 65.31 257 ASN A C 1
ATOM 1881 O O . ASN A 1 257 ? 63.446 -31.045 -60.863 1.00 65.31 257 ASN A O 1
ATOM 1885 N N . GLU A 1 258 ? 63.517 -32.307 -62.728 1.00 64.00 258 GLU A N 1
ATOM 1886 C CA . GLU A 1 258 ? 62.703 -33.419 -62.230 1.00 64.00 258 GLU A CA 1
ATOM 1887 C C . GLU A 1 258 ? 63.424 -34.736 -62.538 1.00 64.00 258 GLU A C 1
ATOM 1889 O O . GLU A 1 258 ? 63.659 -35.070 -63.699 1.00 64.00 258 GLU A O 1
ATOM 1894 N N . GLY A 1 259 ? 63.791 -35.491 -61.498 1.00 67.75 259 GLY A N 1
ATOM 1895 C CA . GLY A 1 259 ? 64.428 -36.804 -61.657 1.00 67.75 259 GLY A CA 1
ATOM 1896 C C . GLY A 1 259 ? 65.827 -36.780 -62.287 1.00 67.75 259 GLY A C 1
ATOM 1897 O O . GLY A 1 259 ? 66.240 -37.776 -62.869 1.00 67.75 259 GLY A O 1
ATOM 1898 N N . GLY A 1 260 ? 66.557 -35.665 -62.195 1.00 68.44 260 GLY A N 1
ATOM 1899 C CA . GLY A 1 260 ? 67.898 -35.499 -62.765 1.00 68.44 260 GLY A CA 1
ATOM 1900 C C . GLY A 1 260 ? 67.909 -34.875 -64.163 1.00 68.44 260 GLY A C 1
ATOM 1901 O O . GLY A 1 260 ? 68.961 -34.405 -64.592 1.00 68.44 260 GLY A O 1
ATOM 1902 N N . THR A 1 261 ? 66.761 -34.758 -64.835 1.00 67.25 261 THR A N 1
ATOM 1903 C CA . THR A 1 261 ? 66.643 -34.144 -66.166 1.00 67.25 261 THR A CA 1
ATOM 1904 C C . THR A 1 261 ? 66.099 -32.721 -66.073 1.00 67.25 261 THR A C 1
ATOM 1906 O O . THR A 1 261 ? 65.163 -32.433 -65.320 1.00 67.25 261 THR A O 1
ATOM 1909 N N . TRP A 1 262 ? 66.679 -31.805 -66.848 1.00 71.56 262 TRP A N 1
ATOM 1910 C CA . TRP A 1 262 ? 66.206 -30.427 -66.900 1.00 71.56 262 TRP A CA 1
ATOM 1911 C C . TRP A 1 262 ? 64.856 -30.348 -67.611 1.00 71.56 262 TRP A C 1
ATOM 1913 O O . TRP A 1 262 ? 64.657 -30.959 -68.661 1.00 71.56 262 TRP A O 1
ATOM 1923 N N . LEU A 1 263 ? 63.915 -29.565 -67.074 1.00 71.25 263 LEU A N 1
ATOM 1924 C CA . LEU A 1 263 ? 62.551 -29.538 -67.620 1.00 71.25 263 LEU A CA 1
ATOM 1925 C C . LEU A 1 263 ? 62.490 -29.036 -69.074 1.00 71.25 263 LEU A C 1
ATOM 1927 O O . LEU A 1 263 ? 61.608 -29.459 -69.814 1.00 71.25 263 LEU A O 1
ATOM 1931 N N . TYR A 1 264 ? 63.430 -28.195 -69.518 1.00 68.12 264 TYR A N 1
ATOM 1932 C CA . TYR A 1 264 ? 63.481 -27.735 -70.915 1.00 68.12 264 TYR A CA 1
ATOM 1933 C C . TYR A 1 264 ? 63.915 -28.825 -71.912 1.00 68.12 264 TYR A C 1
ATOM 1935 O O . TYR A 1 264 ? 63.714 -28.655 -73.109 1.00 68.12 264 TYR A O 1
ATOM 1943 N N . GLU A 1 265 ? 64.503 -29.927 -71.437 1.00 67.50 265 GLU A N 1
ATOM 1944 C CA . GLU A 1 265 ? 64.838 -31.098 -72.261 1.00 67.50 265 GLU A CA 1
ATOM 1945 C C . GLU A 1 265 ? 63.673 -32.101 -72.317 1.00 67.50 265 GLU A C 1
ATOM 1947 O O . GLU A 1 265 ? 63.591 -32.907 -73.240 1.00 67.50 265 GLU A O 1
ATOM 1952 N N . LYS A 1 266 ? 62.752 -32.041 -71.344 1.00 69.81 266 LYS A N 1
ATOM 1953 C CA . LYS A 1 266 ? 61.598 -32.946 -71.210 1.00 69.81 266 LYS A CA 1
ATOM 1954 C C . LYS A 1 266 ? 60.305 -32.383 -71.812 1.00 69.81 266 LYS A C 1
ATOM 1956 O O . LYS A 1 266 ? 59.476 -33.152 -72.292 1.00 69.81 266 LYS A O 1
ATOM 1961 N N . TYR A 1 267 ? 60.116 -31.063 -71.789 1.00 66.81 267 TYR A N 1
ATOM 1962 C CA . TYR A 1 267 ? 58.895 -30.391 -72.249 1.00 66.81 267 TYR A CA 1
ATOM 1963 C C . TYR A 1 267 ? 59.185 -29.425 -73.410 1.00 66.81 267 TYR A C 1
ATOM 1965 O O . TYR A 1 267 ? 60.245 -28.806 -73.469 1.00 66.81 267 TYR A O 1
ATOM 1973 N N . LEU A 1 268 ? 58.232 -29.286 -74.342 1.00 62.53 268 LEU A N 1
ATOM 1974 C CA . LEU A 1 268 ? 58.357 -28.428 -75.528 1.00 62.53 268 LEU A CA 1
ATOM 1975 C C . LEU A 1 268 ? 58.578 -26.952 -75.138 1.00 62.53 268 LEU A C 1
ATOM 1977 O O . LEU A 1 268 ? 57.842 -26.391 -74.326 1.00 62.53 268 LEU A O 1
ATOM 1981 N N . GLY A 1 269 ? 59.588 -26.314 -75.738 1.00 66.06 269 GLY A N 1
ATOM 1982 C CA . GLY A 1 269 ? 59.890 -24.894 -75.533 1.00 66.06 269 GLY A CA 1
ATOM 1983 C C . GLY A 1 269 ? 58.867 -23.951 -76.184 1.00 66.06 269 GLY A C 1
ATOM 1984 O O . GLY A 1 269 ? 58.101 -24.349 -77.055 1.00 66.06 269 GLY A O 1
ATOM 1985 N N . LYS A 1 270 ? 58.893 -22.664 -75.802 1.00 57.50 270 LYS A N 1
ATOM 1986 C CA . LYS A 1 270 ? 57.899 -21.627 -76.175 1.00 57.50 270 LYS A CA 1
ATOM 1987 C C . LYS A 1 270 ? 57.630 -21.469 -77.685 1.00 57.50 270 LYS A C 1
ATOM 1989 O O . LYS A 1 270 ? 56.591 -20.935 -78.056 1.00 57.50 270 LYS A O 1
ATOM 1994 N N . THR A 1 271 ? 58.552 -21.892 -78.546 1.00 58.84 271 THR A N 1
ATOM 1995 C CA . THR A 1 271 ? 58.456 -21.771 -80.012 1.00 58.84 271 THR A CA 1
ATOM 1996 C C . THR A 1 271 ? 58.293 -23.111 -80.734 1.00 58.84 271 THR A C 1
ATOM 1998 O O . THR A 1 271 ? 58.222 -23.129 -81.960 1.00 58.84 271 THR A O 1
ATOM 2001 N N . ALA A 1 272 ? 58.236 -24.229 -80.007 1.00 62.59 272 ALA A N 1
ATOM 2002 C CA . ALA A 1 272 ? 58.056 -25.552 -80.592 1.00 62.59 272 ALA A CA 1
ATOM 2003 C C . ALA A 1 272 ? 56.563 -25.907 -80.681 1.00 62.59 272 ALA A C 1
ATOM 2005 O O . ALA A 1 272 ? 55.806 -25.688 -79.737 1.00 62.59 272 ALA A O 1
ATOM 2006 N N . GLN A 1 273 ? 56.139 -26.470 -81.814 1.00 62.66 273 GLN A N 1
ATOM 2007 C CA . GLN A 1 273 ? 54.752 -26.863 -82.061 1.00 62.66 273 GLN A CA 1
ATOM 2008 C C . GLN A 1 273 ? 54.614 -28.388 -81.947 1.00 62.66 273 GLN A C 1
ATOM 2010 O O . GLN A 1 273 ? 55.363 -29.124 -82.590 1.00 62.66 273 GLN A O 1
ATOM 2015 N N . ALA A 1 274 ? 53.670 -28.871 -81.135 1.00 66.06 274 ALA A N 1
ATOM 2016 C CA . ALA A 1 274 ? 53.381 -30.303 -81.041 1.00 66.06 274 ALA A CA 1
ATOM 2017 C C . ALA A 1 274 ? 52.863 -30.841 -82.390 1.00 66.06 274 ALA A C 1
ATOM 2019 O O . ALA A 1 274 ? 52.115 -30.154 -83.095 1.00 66.06 274 ALA A O 1
ATOM 2020 N N . THR A 1 275 ? 53.253 -32.065 -82.755 1.00 65.94 275 THR A N 1
ATOM 2021 C CA . THR A 1 275 ? 52.976 -32.691 -84.065 1.00 65.94 275 THR A CA 1
ATOM 2022 C C . THR A 1 275 ? 51.480 -32.793 -84.402 1.00 65.94 275 THR A C 1
ATOM 2024 O O . THR A 1 275 ? 51.100 -32.815 -85.569 1.00 65.94 275 THR A O 1
ATOM 2027 N N . ASP A 1 276 ? 50.616 -32.806 -83.397 1.00 67.56 276 ASP A N 1
ATOM 2028 C CA . ASP A 1 276 ? 49.158 -32.899 -83.473 1.00 67.56 276 ASP A CA 1
ATOM 2029 C C . ASP A 1 276 ? 48.442 -31.611 -83.039 1.00 67.56 276 ASP A C 1
ATOM 2031 O O . ASP A 1 276 ? 47.222 -31.603 -82.904 1.00 67.56 276 ASP A O 1
ATOM 2035 N N . SER A 1 277 ? 49.169 -30.500 -82.893 1.00 66.25 277 SER A N 1
ATOM 2036 C CA . SER A 1 277 ? 48.646 -29.215 -82.395 1.00 66.25 277 SER A CA 1
ATOM 2037 C C . SER A 1 277 ? 47.455 -28.633 -83.174 1.00 66.25 277 SER A C 1
ATOM 2039 O O . SER A 1 277 ? 46.766 -27.757 -82.661 1.00 66.25 277 SER A O 1
ATOM 2041 N N . ALA A 1 278 ? 47.188 -29.115 -84.392 1.00 64.25 278 ALA A N 1
ATOM 2042 C CA . ALA A 1 278 ? 46.028 -28.730 -85.198 1.00 64.25 278 ALA A CA 1
ATOM 2043 C C . ALA A 1 278 ? 44.788 -29.633 -85.002 1.00 64.25 278 ALA A C 1
ATOM 2045 O O . ALA A 1 278 ? 43.759 -29.401 -85.638 1.00 64.25 278 ALA A O 1
ATOM 2046 N N . LYS A 1 279 ? 44.867 -30.671 -84.162 1.00 67.19 279 LYS A N 1
ATOM 2047 C CA . LYS A 1 279 ? 43.756 -31.576 -83.845 1.00 67.19 279 LYS A CA 1
ATOM 2048 C C . LYS A 1 279 ? 43.278 -31.298 -82.426 1.00 67.19 279 LYS A C 1
ATOM 2050 O O . LYS A 1 279 ? 44.004 -31.541 -81.468 1.00 67.19 279 LYS A O 1
ATOM 2055 N N . LEU A 1 280 ? 42.036 -30.845 -82.281 1.00 59.78 280 LEU A N 1
ATOM 2056 C CA . LEU A 1 280 ? 41.377 -30.771 -80.977 1.00 59.78 280 LEU A CA 1
ATOM 2057 C C . LEU A 1 280 ? 40.421 -31.969 -80.869 1.00 59.78 280 LEU A C 1
ATOM 2059 O O . LEU A 1 280 ? 39.588 -32.174 -81.749 1.00 59.78 280 LEU A O 1
ATOM 2063 N N . ASN A 1 281 ? 40.588 -32.812 -79.844 1.00 63.62 281 ASN A N 1
ATOM 2064 C CA . ASN A 1 281 ? 39.780 -34.024 -79.605 1.00 63.62 281 ASN A CA 1
ATOM 2065 C C . ASN A 1 281 ? 39.616 -34.957 -80.829 1.00 63.62 281 ASN A C 1
ATOM 2067 O O . ASN A 1 281 ? 38.563 -35.556 -81.037 1.00 63.62 281 ASN A O 1
ATOM 2071 N N . GLY A 1 282 ? 40.661 -35.081 -81.653 1.00 68.94 282 GLY A N 1
ATOM 2072 C CA . GLY A 1 282 ? 40.687 -35.986 -82.808 1.00 68.94 282 GLY A CA 1
ATOM 2073 C C . GLY A 1 282 ? 39.990 -35.473 -84.073 1.00 68.94 282 GLY A C 1
ATOM 2074 O O . GLY A 1 282 ? 40.012 -36.176 -85.081 1.00 68.94 282 GLY A O 1
ATOM 2075 N N . GLN A 1 283 ? 39.426 -34.262 -84.061 1.00 63.38 283 GLN A N 1
ATOM 2076 C CA . GLN A 1 283 ? 38.757 -33.667 -85.221 1.00 63.38 283 GLN A CA 1
ATOM 2077 C C . GLN A 1 283 ? 39.616 -32.577 -85.880 1.00 63.38 283 GLN A C 1
ATOM 2079 O O . GLN A 1 283 ? 40.429 -31.918 -85.228 1.00 63.38 283 GLN A O 1
ATOM 2084 N N . ALA A 1 284 ? 39.454 -32.404 -87.196 1.00 68.56 284 ALA A N 1
ATOM 2085 C CA . ALA A 1 284 ? 40.124 -31.344 -87.952 1.00 68.56 284 ALA A CA 1
ATOM 2086 C C . ALA A 1 284 ? 39.524 -29.964 -87.623 1.00 68.56 284 ALA A C 1
ATOM 2088 O O . ALA A 1 284 ? 38.364 -29.871 -87.232 1.00 68.56 284 ALA A O 1
ATOM 2089 N N . ALA A 1 285 ? 40.283 -28.883 -87.836 1.00 65.94 285 ALA A N 1
ATOM 2090 C CA . ALA A 1 285 ? 39.851 -27.511 -87.534 1.00 65.94 285 ALA A CA 1
ATOM 2091 C C . ALA A 1 285 ? 38.508 -27.106 -88.185 1.00 65.94 285 ALA A C 1
ATOM 2093 O O . ALA A 1 285 ? 37.793 -26.275 -87.638 1.00 65.94 285 ALA A O 1
ATOM 2094 N N . SER A 1 286 ? 38.129 -27.732 -89.304 1.00 61.66 286 SER A N 1
ATOM 2095 C CA . SER A 1 286 ? 36.841 -27.541 -89.986 1.00 61.66 286 SER A CA 1
ATOM 2096 C C . SER A 1 286 ? 35.626 -28.148 -89.265 1.00 61.66 286 SER A C 1
ATOM 2098 O O . SER A 1 286 ? 34.498 -27.874 -89.664 1.00 61.66 286 SER A O 1
ATOM 2100 N N . TYR A 1 287 ? 35.829 -28.963 -88.223 1.00 65.62 287 TYR A N 1
ATOM 2101 C CA . TYR A 1 287 ? 34.762 -29.485 -87.358 1.00 65.62 287 TYR A CA 1
ATOM 2102 C C . TYR A 1 287 ? 34.202 -28.414 -86.407 1.00 65.62 287 TYR A C 1
ATOM 2104 O O . TYR A 1 287 ? 33.082 -28.533 -85.915 1.00 65.62 287 TYR A O 1
ATOM 2112 N N . TYR A 1 288 ? 34.969 -27.352 -86.154 1.00 62.50 288 TYR A N 1
ATOM 2113 C CA . TYR A 1 288 ? 34.583 -26.245 -85.287 1.00 62.50 288 TYR A CA 1
ATOM 2114 C C . TYR A 1 288 ? 34.124 -25.052 -86.139 1.00 62.50 288 TYR A C 1
ATOM 2116 O O . TYR A 1 288 ? 34.742 -24.725 -87.151 1.00 62.50 288 TYR A O 1
ATOM 2124 N N . ALA A 1 289 ? 33.016 -24.413 -85.755 1.00 55.97 289 ALA A N 1
ATOM 2125 C CA . ALA A 1 289 ? 32.432 -23.312 -86.520 1.00 55.97 289 ALA A CA 1
ATOM 2126 C C . ALA A 1 289 ? 33.351 -22.074 -86.563 1.00 55.97 289 ALA A C 1
ATOM 2128 O O . ALA A 1 289 ? 33.983 -21.713 -85.570 1.00 55.97 289 ALA A O 1
ATOM 2129 N N . VAL A 1 290 ? 33.396 -21.404 -87.720 1.00 59.03 290 VAL A N 1
ATOM 2130 C CA . VAL A 1 290 ? 34.177 -20.175 -87.951 1.00 59.03 290 VAL A CA 1
ATOM 2131 C C . VAL A 1 290 ? 33.509 -18.970 -87.267 1.00 59.03 290 VAL A C 1
ATOM 2133 O O . VAL A 1 290 ? 32.291 -18.943 -87.118 1.00 59.03 290 VAL A O 1
ATOM 2136 N N . ALA A 1 291 ? 34.297 -17.960 -86.877 1.00 57.03 291 ALA A N 1
ATOM 2137 C CA . ALA A 1 291 ? 33.933 -16.842 -85.985 1.00 57.03 291 ALA A CA 1
ATOM 2138 C C . ALA A 1 291 ? 32.713 -15.975 -86.380 1.00 57.03 291 ALA A C 1
ATOM 2140 O O . ALA A 1 291 ? 32.309 -15.113 -85.604 1.00 57.03 291 ALA A O 1
ATOM 2141 N N . THR A 1 292 ? 32.092 -16.197 -87.537 1.00 58.66 292 THR A N 1
ATOM 2142 C CA . THR A 1 292 ? 30.787 -15.623 -87.880 1.00 58.66 292 THR A CA 1
ATOM 2143 C C . THR A 1 292 ? 29.701 -16.673 -87.667 1.00 58.66 292 THR A C 1
ATOM 2145 O O . THR A 1 292 ? 29.258 -17.322 -88.615 1.00 58.66 292 THR A O 1
ATOM 2148 N N . HIS A 1 293 ? 29.271 -16.850 -86.420 1.00 51.00 293 HIS A N 1
ATOM 2149 C CA . HIS A 1 293 ? 28.021 -17.548 -86.130 1.00 51.00 293 HIS A CA 1
ATOM 2150 C C . HIS A 1 293 ? 27.015 -16.543 -85.561 1.00 51.00 293 HIS A C 1
ATOM 2152 O O . HIS 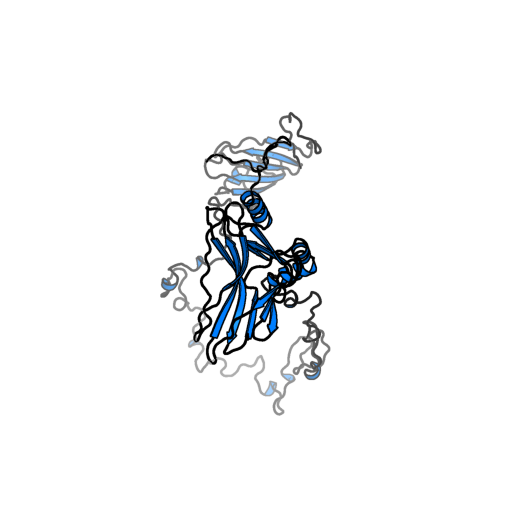A 1 293 ? 27.385 -15.627 -84.829 1.00 51.00 293 HIS A O 1
ATOM 2158 N N . ASN A 1 294 ? 25.755 -16.671 -85.973 1.00 55.69 294 ASN A N 1
ATOM 2159 C CA . ASN A 1 294 ? 24.659 -15.817 -85.531 1.00 55.69 294 ASN A CA 1
ATOM 2160 C C . ASN A 1 294 ? 24.043 -16.405 -84.247 1.00 55.69 294 ASN A C 1
ATOM 2162 O O . ASN A 1 294 ? 23.782 -17.606 -84.181 1.00 55.69 294 ASN A O 1
ATOM 2166 N N . HIS A 1 295 ? 23.828 -15.561 -83.238 1.00 54.66 295 HIS A N 1
ATOM 2167 C CA . HIS A 1 295 ? 23.389 -15.933 -81.890 1.00 54.66 295 HIS A CA 1
ATOM 2168 C C . HIS A 1 295 ? 21.861 -16.038 -81.718 1.00 54.66 295 HIS A C 1
ATOM 2170 O O . HIS A 1 295 ? 21.395 -16.302 -80.606 1.00 54.66 295 HIS A O 1
ATOM 2176 N N . ASP A 1 296 ? 21.088 -15.894 -82.799 1.00 57.19 296 ASP A N 1
ATOM 2177 C CA . ASP A 1 296 ? 19.615 -15.880 -82.787 1.00 57.19 296 ASP A CA 1
ATOM 2178 C C . ASP A 1 296 ? 18.949 -17.169 -82.257 1.00 57.19 296 ASP A C 1
ATOM 2180 O O . ASP A 1 296 ? 17.737 -17.199 -82.056 1.00 57.19 296 ASP A O 1
ATOM 2184 N N . SER A 1 297 ? 19.705 -18.240 -81.995 1.00 55.69 297 SER A N 1
ATOM 2185 C CA . SER A 1 297 ? 19.182 -19.462 -81.369 1.00 55.69 297 SER A CA 1
ATOM 2186 C C . SER A 1 297 ? 19.442 -19.576 -79.859 1.00 55.69 297 SER A C 1
ATOM 2188 O O . SER A 1 297 ? 18.958 -20.526 -79.249 1.00 55.69 297 SER A O 1
ATOM 2190 N N . VAL A 1 298 ? 20.207 -18.659 -79.245 1.00 53.75 298 VAL A N 1
ATOM 2191 C CA . VAL A 1 298 ? 20.543 -18.684 -77.797 1.00 53.75 298 VAL A CA 1
ATOM 2192 C C . VAL A 1 298 ? 20.125 -17.400 -77.073 1.00 53.75 298 VAL A C 1
ATOM 2194 O O . VAL A 1 298 ? 19.791 -17.452 -75.892 1.00 53.75 298 VAL A O 1
ATOM 2197 N N . TYR A 1 299 ? 20.081 -16.260 -77.765 1.00 56.47 299 TYR A N 1
ATOM 2198 C CA . TYR A 1 299 ? 19.650 -14.983 -77.196 1.00 56.47 299 TYR A CA 1
ATOM 2199 C C . TYR A 1 299 ? 18.435 -14.446 -77.953 1.00 56.47 299 TYR A C 1
ATOM 2201 O O . TYR A 1 299 ? 18.376 -14.502 -79.178 1.00 56.47 299 TYR A O 1
ATOM 2209 N N . LEU A 1 300 ? 17.457 -13.907 -77.222 1.00 55.06 300 LEU A N 1
ATOM 2210 C CA . LEU A 1 300 ? 16.324 -13.208 -77.826 1.00 55.06 300 LEU A CA 1
ATOM 2211 C C . LEU A 1 300 ? 16.827 -11.916 -78.471 1.00 55.06 300 LEU A C 1
ATOM 2213 O O . LEU A 1 300 ? 17.447 -11.089 -77.802 1.00 55.06 300 LEU A O 1
ATOM 2217 N N . GLY A 1 301 ? 16.553 -11.740 -79.765 1.00 60.06 301 GLY A N 1
ATOM 2218 C CA . GLY A 1 301 ? 16.824 -10.484 -80.461 1.00 60.06 301 GLY A CA 1
ATOM 2219 C C . GLY A 1 301 ? 16.121 -9.305 -79.779 1.00 60.06 301 GLY A C 1
ATOM 2220 O O . GLY A 1 301 ? 15.116 -9.482 -79.098 1.00 60.06 301 GLY A O 1
ATOM 2221 N N . ILE A 1 302 ? 16.620 -8.083 -79.984 1.00 53.66 302 ILE A N 1
ATOM 2222 C CA . ILE A 1 302 ? 16.180 -6.866 -79.267 1.00 53.66 302 ILE A CA 1
ATOM 2223 C C . ILE A 1 302 ? 14.667 -6.563 -79.374 1.00 53.66 302 ILE A C 1
ATOM 2225 O O . ILE A 1 302 ? 14.128 -5.819 -78.561 1.00 53.66 302 ILE A O 1
ATOM 2229 N N . ASN A 1 303 ? 13.984 -7.181 -80.344 1.00 56.47 303 ASN A N 1
ATOM 2230 C CA . ASN A 1 303 ? 12.543 -7.070 -80.586 1.00 56.47 303 ASN A CA 1
ATOM 2231 C C . ASN A 1 303 ? 11.772 -8.388 -80.342 1.00 56.47 303 ASN A C 1
ATOM 2233 O O . ASN A 1 303 ? 10.613 -8.497 -80.737 1.00 56.47 303 ASN A O 1
ATOM 2237 N N . ALA A 1 304 ? 12.401 -9.406 -79.747 1.00 57.59 304 ALA A N 1
ATOM 2238 C CA . ALA A 1 304 ? 11.810 -10.718 -79.489 1.00 57.59 304 ALA A CA 1
ATOM 2239 C C . ALA A 1 304 ? 11.405 -10.883 -78.012 1.00 57.59 304 ALA A C 1
ATOM 2241 O O . ALA A 1 304 ? 12.066 -10.385 -77.103 1.00 57.59 304 ALA A O 1
ATOM 2242 N N . GLN A 1 305 ? 10.310 -11.609 -77.769 1.00 58.78 305 GLN A N 1
ATOM 2243 C CA . GLN A 1 305 ? 9.722 -11.809 -76.442 1.00 58.78 305 GLN A CA 1
ATOM 2244 C C . GLN A 1 305 ? 10.103 -13.182 -75.862 1.00 58.78 305 GLN A C 1
ATOM 2246 O O . GLN A 1 305 ? 9.936 -14.204 -76.524 1.00 58.78 305 GLN A O 1
ATOM 2251 N N . ALA A 1 306 ? 10.588 -13.215 -74.615 1.00 60.88 306 ALA A N 1
ATOM 2252 C CA . ALA A 1 306 ? 10.952 -14.459 -73.927 1.00 60.88 306 ALA A CA 1
ATOM 2253 C C . ALA A 1 306 ? 9.735 -15.348 -73.634 1.00 60.88 306 ALA A C 1
ATOM 2255 O O . ALA A 1 306 ? 8.677 -14.844 -73.241 1.00 60.88 306 ALA A O 1
ATOM 2256 N N . ALA A 1 307 ? 9.907 -16.669 -73.758 1.00 61.34 307 ALA A N 1
ATOM 2257 C CA . ALA A 1 307 ? 8.845 -17.663 -73.572 1.00 61.34 307 ALA A CA 1
ATOM 2258 C C . ALA A 1 307 ? 8.237 -17.675 -72.151 1.00 61.34 307 ALA A C 1
ATOM 2260 O O . ALA A 1 307 ? 7.093 -18.078 -71.967 1.00 61.34 307 ALA A O 1
ATOM 2261 N N . ASP A 1 308 ? 8.968 -17.192 -71.148 1.00 62.22 308 ASP A N 1
ATOM 2262 C CA . ASP A 1 308 ? 8.586 -17.112 -69.735 1.00 62.22 308 ASP A CA 1
ATOM 2263 C C . ASP A 1 308 ? 8.317 -15.675 -69.239 1.00 62.22 308 ASP A C 1
ATOM 2265 O O . ASP A 1 308 ? 8.080 -15.458 -68.047 1.00 62.22 308 ASP A O 1
ATOM 2269 N N . SER A 1 309 ? 8.242 -14.697 -70.153 1.00 58.56 309 SER A N 1
ATOM 2270 C CA . SER A 1 309 ? 7.985 -13.271 -69.856 1.00 58.56 309 SER A CA 1
ATOM 2271 C C . SER A 1 309 ? 6.685 -12.989 -69.081 1.00 58.56 309 SER A C 1
ATOM 2273 O O . SER A 1 309 ? 6.562 -11.954 -68.422 1.00 58.56 309 SER A O 1
ATOM 2275 N N . ALA A 1 310 ? 5.732 -13.926 -69.075 1.00 58.66 310 ALA A N 1
ATOM 2276 C CA . ALA A 1 310 ? 4.507 -13.840 -68.280 1.00 58.66 310 ALA A CA 1
ATOM 2277 C C . ALA A 1 310 ? 4.757 -13.867 -66.755 1.00 58.66 310 ALA A C 1
ATOM 2279 O O . ALA A 1 310 ? 3.942 -13.344 -65.998 1.00 58.66 310 ALA A O 1
ATOM 2280 N N . LYS A 1 311 ? 5.888 -14.417 -66.284 1.00 58.31 311 LYS A N 1
ATOM 2281 C CA . LYS A 1 311 ? 6.238 -14.458 -64.848 1.00 58.31 311 LYS A CA 1
ATOM 2282 C C . LYS A 1 311 ? 6.797 -13.133 -64.305 1.00 58.31 311 LYS A C 1
ATOM 2284 O O . LYS A 1 311 ? 6.971 -13.006 -63.099 1.00 58.31 311 LYS A O 1
ATOM 2289 N N . LEU A 1 312 ? 7.042 -12.149 -65.177 1.00 52.91 312 LEU A N 1
ATOM 2290 C CA . LEU A 1 312 ? 7.584 -10.822 -64.846 1.00 52.91 312 LEU A CA 1
ATOM 2291 C C . LEU A 1 312 ? 6.622 -9.678 -65.228 1.00 52.91 312 LEU A C 1
ATOM 2293 O O . LEU A 1 312 ? 7.050 -8.560 -65.500 1.00 52.91 312 LEU A O 1
ATOM 2297 N N . GLY A 1 313 ? 5.312 -9.947 -65.301 1.00 57.56 313 GLY A N 1
ATOM 2298 C CA . GLY A 1 313 ? 4.296 -8.915 -65.562 1.00 57.56 313 GLY A CA 1
ATOM 2299 C C . GLY A 1 313 ? 4.322 -8.307 -66.972 1.00 57.56 313 GLY A C 1
ATOM 2300 O O . GLY A 1 313 ? 3.660 -7.300 -67.207 1.00 57.56 313 GLY A O 1
ATOM 2301 N N . GLY A 1 314 ? 5.064 -8.905 -67.912 1.00 57.06 314 GLY A N 1
ATOM 2302 C CA . GLY A 1 314 ? 5.073 -8.506 -69.322 1.00 57.06 314 GLY A CA 1
ATOM 2303 C C . GLY A 1 314 ? 5.858 -7.231 -69.662 1.00 57.06 314 GLY A C 1
ATOM 2304 O O . GLY A 1 314 ? 5.593 -6.647 -70.710 1.00 57.06 314 GLY A O 1
ATOM 2305 N N . GLN A 1 315 ? 6.803 -6.777 -68.826 1.00 56.16 315 GLN A N 1
ATOM 2306 C CA . GLN A 1 315 ? 7.573 -5.549 -69.096 1.00 56.16 315 GLN A CA 1
ATOM 2307 C C . GLN A 1 315 ? 9.008 -5.801 -69.590 1.00 56.16 315 GLN A C 1
ATOM 2309 O O . GLN A 1 315 ? 9.670 -6.758 -69.192 1.00 56.16 315 GLN A O 1
ATOM 2314 N N . LEU A 1 316 ? 9.467 -4.923 -70.494 1.00 52.62 316 LEU A N 1
ATOM 2315 C CA . LEU A 1 316 ? 10.751 -5.000 -71.201 1.00 52.62 316 LEU A CA 1
ATOM 2316 C C . LEU A 1 316 ? 11.950 -4.617 -70.298 1.00 52.62 316 LEU A C 1
ATOM 2318 O O . LEU A 1 316 ? 11.782 -3.844 -69.354 1.00 52.62 316 LEU A O 1
ATOM 2322 N N . PRO A 1 317 ? 13.185 -5.065 -70.615 1.00 46.84 317 PRO A N 1
ATOM 2323 C CA . PRO A 1 317 ? 14.396 -4.798 -69.818 1.00 46.84 317 PRO A CA 1
ATOM 2324 C C . PRO A 1 317 ? 14.748 -3.315 -69.585 1.00 46.84 317 PRO A C 1
ATOM 2326 O O . PRO A 1 317 ? 15.566 -3.008 -68.722 1.00 46.84 317 PRO A O 1
ATOM 2329 N N . ASN A 1 318 ? 14.132 -2.379 -70.315 1.00 52.75 318 ASN A N 1
ATOM 2330 C CA . ASN A 1 318 ? 14.314 -0.939 -70.106 1.00 52.75 318 ASN A CA 1
ATOM 2331 C C . ASN A 1 318 ? 13.595 -0.396 -68.853 1.00 52.75 318 ASN A C 1
ATOM 2333 O O . ASN A 1 318 ? 13.844 0.743 -68.465 1.00 52.75 318 ASN A O 1
ATOM 2337 N N . ALA A 1 319 ? 12.750 -1.200 -68.199 1.00 55.00 319 ALA A N 1
ATOM 2338 C CA . ALA A 1 319 ? 12.039 -0.822 -66.979 1.00 55.00 319 ALA A CA 1
ATOM 2339 C C . ALA A 1 319 ? 12.935 -0.761 -65.721 1.00 55.00 319 ALA A C 1
ATOM 2341 O O . ALA A 1 319 ? 12.499 -0.244 -64.696 1.00 55.00 319 ALA A O 1
ATOM 2342 N N . PHE A 1 320 ? 14.179 -1.258 -65.782 1.00 54.88 320 PHE A N 1
ATOM 2343 C CA . PHE A 1 320 ? 15.064 -1.422 -64.615 1.00 54.88 320 PHE A CA 1
ATOM 2344 C C . PHE A 1 320 ? 16.339 -0.551 -64.629 1.00 54.88 320 PHE A C 1
ATOM 2346 O O . PHE A 1 320 ? 17.303 -0.861 -63.930 1.00 54.88 320 PHE A O 1
ATOM 2353 N N . ALA A 1 321 ? 16.373 0.556 -65.382 1.00 47.47 321 ALA A N 1
ATOM 2354 C CA . ALA A 1 321 ? 17.425 1.572 -65.211 1.00 47.47 321 ALA A CA 1
ATOM 2355 C C . ALA A 1 321 ? 17.152 2.443 -63.955 1.00 47.47 321 ALA A C 1
ATOM 2357 O O . ALA A 1 321 ? 15.990 2.723 -63.656 1.00 47.47 321 ALA A O 1
ATOM 2358 N N . PRO A 1 322 ? 18.189 2.846 -63.190 1.00 47.22 322 PRO A N 1
ATOM 2359 C CA . PRO A 1 322 ? 18.071 3.142 -61.764 1.00 47.22 322 PRO A CA 1
ATOM 2360 C C . PRO A 1 322 ? 17.315 4.435 -61.436 1.00 47.22 322 PRO A C 1
ATOM 2362 O O . PRO A 1 322 ? 17.366 5.441 -62.143 1.00 47.22 322 PRO A O 1
ATOM 2365 N N . ALA A 1 323 ? 16.624 4.358 -60.302 1.00 49.00 323 ALA A N 1
ATOM 2366 C CA . ALA A 1 323 ? 15.727 5.339 -59.724 1.00 49.00 323 ALA A CA 1
ATOM 2367 C C . ALA A 1 323 ? 16.388 6.694 -59.421 1.00 49.00 323 ALA A C 1
ATOM 2369 O O . ALA A 1 323 ? 17.300 6.780 -58.603 1.00 49.00 323 ALA A O 1
ATOM 2370 N N . ASN A 1 324 ? 15.808 7.765 -59.968 1.00 41.53 324 ASN A N 1
ATOM 2371 C CA . ASN A 1 324 ? 15.958 9.119 -59.442 1.00 41.53 324 ASN A CA 1
ATOM 2372 C C . ASN A 1 324 ? 14.623 9.552 -58.813 1.00 41.53 324 ASN A C 1
ATOM 2374 O O . ASN A 1 324 ? 13.665 9.841 -59.524 1.00 41.53 324 ASN A O 1
ATOM 2378 N N . ILE A 1 325 ? 14.601 9.534 -57.474 1.00 43.97 325 ILE A N 1
ATOM 2379 C CA . ILE A 1 325 ? 13.729 10.250 -56.522 1.00 43.97 325 ILE A CA 1
ATOM 2380 C C . ILE A 1 325 ? 12.245 10.375 -56.923 1.00 43.97 325 ILE A C 1
ATOM 2382 O O . ILE A 1 325 ? 11.821 11.279 -57.643 1.00 43.97 325 ILE A O 1
ATOM 2386 N N . LEU A 1 326 ? 11.428 9.495 -56.341 1.00 43.97 326 LEU A N 1
ATOM 2387 C CA . LEU A 1 326 ? 9.979 9.655 -56.257 1.00 43.97 326 LEU A CA 1
ATOM 2388 C C . LEU A 1 326 ? 9.633 10.638 -55.131 1.00 43.97 326 LEU A C 1
ATOM 2390 O O . LEU A 1 326 ? 9.567 10.273 -53.962 1.00 43.97 326 LEU A O 1
ATOM 2394 N N . GLY A 1 327 ? 9.372 11.883 -55.514 1.00 37.16 327 GLY A N 1
ATOM 2395 C CA . GLY A 1 327 ? 8.545 12.823 -54.767 1.00 37.16 327 GLY A CA 1
ATOM 2396 C C . GLY A 1 327 ? 7.621 13.516 -55.7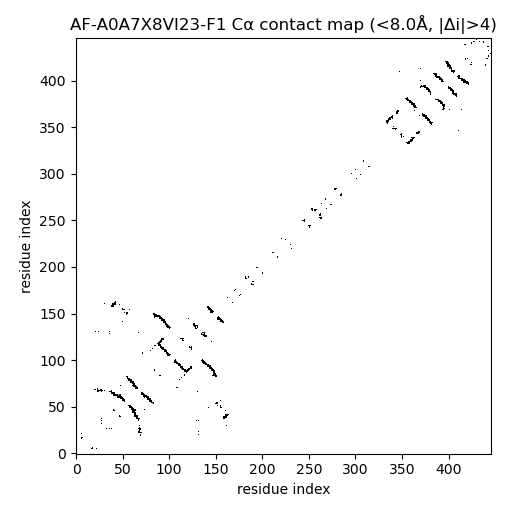62 1.00 37.16 327 GLY A C 1
ATOM 2397 O O . GLY A 1 327 ? 8.084 14.188 -56.681 1.00 37.16 327 GLY A O 1
ATOM 2398 N N . THR A 1 328 ? 6.315 13.303 -55.646 1.00 43.41 328 THR A N 1
ATOM 2399 C CA . THR A 1 328 ? 5.290 13.879 -56.524 1.00 43.41 328 THR A CA 1
ATOM 2400 C C . THR A 1 328 ? 5.231 15.403 -56.403 1.00 43.41 328 THR A C 1
ATOM 2402 O O . THR A 1 328 ? 4.476 15.942 -55.602 1.00 43.41 328 THR A O 1
ATOM 2405 N N . PHE A 1 329 ? 5.975 16.101 -57.260 1.00 36.00 329 PHE A N 1
ATOM 2406 C CA . PHE A 1 329 ? 5.595 17.415 -57.773 1.00 36.00 329 PHE A CA 1
ATOM 2407 C C . PHE A 1 329 ? 5.119 17.219 -59.215 1.00 36.00 329 PHE A C 1
ATOM 2409 O O . PHE A 1 329 ? 5.920 16.941 -60.106 1.00 36.00 329 PHE A O 1
ATOM 2416 N N . SER A 1 330 ? 3.814 17.353 -59.468 1.00 41.16 330 SER A N 1
ATOM 2417 C CA . SER A 1 330 ? 3.219 17.158 -60.805 1.00 41.16 330 SER A CA 1
ATOM 2418 C C . SER A 1 330 ? 3.660 18.185 -61.860 1.00 41.16 330 SER A C 1
ATOM 2420 O O . SER A 1 330 ? 3.289 18.050 -63.018 1.00 41.16 330 SER A O 1
ATOM 2422 N N . ASN A 1 331 ? 4.498 19.161 -61.501 1.00 44.56 331 ASN A N 1
ATOM 2423 C CA . ASN A 1 331 ? 5.166 20.058 -62.438 1.00 44.56 331 ASN A CA 1
ATOM 2424 C C . ASN A 1 331 ? 6.677 19.934 -62.235 1.00 44.56 331 ASN A C 1
ATOM 2426 O O . ASN A 1 331 ? 7.275 20.654 -61.437 1.00 44.56 331 ASN A O 1
ATOM 2430 N N . ARG A 1 332 ? 7.297 18.984 -62.936 1.00 44.69 332 ARG A N 1
ATOM 2431 C CA . ARG A 1 332 ? 8.754 18.840 -62.958 1.00 44.69 332 ARG A CA 1
ATOM 2432 C C . ARG A 1 332 ? 9.337 20.099 -63.613 1.00 44.69 332 ARG A C 1
ATOM 2434 O O . ARG A 1 332 ? 9.166 20.295 -64.812 1.00 44.69 332 ARG A O 1
ATOM 2441 N N . VAL A 1 333 ? 9.980 20.971 -62.837 1.00 49.28 333 VAL A N 1
ATOM 2442 C CA . VAL A 1 333 ? 10.734 22.101 -63.393 1.00 49.28 333 VAL A CA 1
ATOM 2443 C C . VAL A 1 333 ? 12.096 21.567 -63.806 1.00 49.28 333 VAL A C 1
ATOM 2445 O O . VAL A 1 333 ? 12.919 21.223 -62.961 1.00 49.28 333 VAL A O 1
ATOM 2448 N N . TRP A 1 334 ? 12.319 21.432 -65.111 1.00 53.88 334 TRP A N 1
ATOM 2449 C CA . TRP A 1 334 ? 13.631 21.059 -65.624 1.00 53.88 334 TRP A CA 1
ATOM 2450 C C . TRP A 1 334 ? 14.647 22.176 -65.330 1.00 53.88 334 TRP A C 1
ATOM 2452 O O . TRP A 1 334 ? 14.312 23.363 -65.355 1.00 53.88 334 TRP A O 1
ATOM 2462 N N . MET A 1 335 ? 15.890 21.797 -65.043 1.00 53.47 335 MET A N 1
ATOM 2463 C CA . MET A 1 335 ? 17.035 22.704 -64.977 1.00 53.47 335 MET A CA 1
ATOM 2464 C C . MET A 1 335 ? 18.031 22.221 -66.026 1.00 53.47 335 MET A C 1
ATOM 2466 O O . MET A 1 335 ? 18.663 21.184 -65.840 1.00 53.47 335 MET A O 1
ATOM 2470 N N . ASN A 1 336 ? 18.132 22.935 -67.145 1.00 55.03 336 ASN A N 1
ATOM 2471 C CA . ASN A 1 336 ? 19.070 22.586 -68.209 1.00 55.03 336 ASN A CA 1
ATOM 2472 C C . ASN A 1 336 ? 20.307 23.485 -68.108 1.00 55.03 336 ASN A C 1
ATOM 2474 O O . ASN A 1 336 ? 20.216 24.696 -68.303 1.00 55.03 336 ASN A O 1
ATOM 2478 N N . ALA A 1 337 ? 21.466 22.884 -67.831 1.00 51.72 337 ALA A N 1
ATOM 2479 C CA . ALA A 1 337 ? 22.768 23.523 -67.996 1.00 51.72 337 ALA A CA 1
ATOM 2480 C C . ALA A 1 337 ? 23.236 23.295 -69.440 1.00 51.72 337 ALA A C 1
ATOM 2482 O O . ALA A 1 337 ? 24.021 22.393 -69.720 1.00 51.72 337 ALA A O 1
ATOM 2483 N N . TRP A 1 338 ? 22.678 24.059 -70.377 1.00 53.22 338 TRP A N 1
ATOM 2484 C CA . TRP A 1 338 ? 23.086 24.017 -71.781 1.00 53.22 338 TRP A CA 1
ATOM 2485 C C . TRP A 1 338 ? 24.013 25.211 -72.054 1.00 53.22 338 TRP A C 1
ATOM 2487 O O . TRP A 1 338 ? 23.691 26.316 -71.612 1.00 53.22 338 TRP A O 1
ATOM 2497 N N . PRO A 1 339 ? 25.143 25.061 -72.768 1.00 50.75 339 PRO A N 1
ATOM 2498 C CA . PRO A 1 339 ? 25.876 26.215 -73.280 1.00 50.75 339 PRO A CA 1
ATOM 2499 C C . PRO A 1 339 ? 24.953 26.936 -74.264 1.00 50.75 339 PRO A C 1
ATOM 2501 O O . PRO A 1 339 ? 24.734 26.411 -75.350 1.00 50.75 339 PRO A O 1
ATOM 2504 N N . ALA A 1 340 ? 24.341 28.052 -73.841 1.00 50.12 340 ALA A N 1
ATOM 2505 C CA . ALA A 1 340 ? 23.283 28.763 -74.567 1.00 50.12 340 ALA A CA 1
ATOM 2506 C C . ALA A 1 340 ? 23.482 28.661 -76.094 1.00 50.12 340 ALA A C 1
ATOM 2508 O O . ALA A 1 340 ? 24.566 29.031 -76.565 1.00 50.12 340 ALA A O 1
ATOM 2509 N N . PRO A 1 341 ? 22.508 28.106 -76.845 1.00 49.62 341 PRO A N 1
ATOM 2510 C CA . PRO A 1 341 ? 22.710 27.749 -78.241 1.00 49.62 341 PRO A CA 1
ATOM 2511 C C . PRO A 1 341 ? 23.265 28.919 -79.058 1.00 49.62 341 PRO A C 1
ATOM 2513 O O . PRO A 1 341 ? 23.081 30.095 -78.737 1.00 49.62 341 PRO A O 1
ATOM 2516 N N . ALA A 1 342 ? 24.024 28.595 -80.100 1.00 52.22 342 ALA A N 1
ATOM 2517 C CA . ALA A 1 342 ? 24.685 29.558 -80.971 1.00 52.22 342 ALA A CA 1
ATOM 2518 C C . ALA A 1 342 ? 23.670 30.285 -81.874 1.00 52.22 342 ALA A C 1
ATOM 2520 O O . ALA A 1 342 ? 23.664 30.103 -83.088 1.00 52.22 342 ALA A O 1
ATOM 2521 N N . SER A 1 343 ? 22.799 31.099 -81.283 1.00 56.16 343 SER A N 1
ATOM 2522 C CA . SER A 1 343 ? 21.832 31.922 -81.998 1.00 56.16 343 SER A CA 1
ATOM 2523 C C . SER A 1 343 ? 22.064 33.419 -81.739 1.00 56.16 343 SER A C 1
ATOM 2525 O O . SER A 1 343 ? 22.811 33.814 -80.839 1.00 56.16 343 SER A O 1
ATOM 2527 N N . SER A 1 344 ? 21.482 34.262 -82.595 1.00 58.09 344 SER A N 1
ATOM 2528 C CA . SER A 1 344 ? 21.828 35.680 -82.777 1.00 58.09 344 SER A CA 1
ATOM 2529 C C . SER A 1 344 ? 21.272 36.649 -81.723 1.00 58.09 344 SER A C 1
ATOM 2531 O O . SER A 1 344 ? 21.462 37.856 -81.878 1.00 58.09 344 SER A O 1
ATOM 2533 N N . GLY A 1 345 ? 20.602 36.165 -80.671 1.00 67.00 345 GLY A N 1
ATOM 2534 C CA . GLY A 1 345 ? 20.064 37.012 -79.608 1.00 67.00 345 GLY A CA 1
ATOM 2535 C C . GLY A 1 345 ? 19.334 36.262 -78.482 1.00 67.00 345 GLY A C 1
ATOM 2536 O O . GLY A 1 345 ? 19.123 35.051 -78.557 1.00 67.00 345 GLY A O 1
ATOM 2537 N N . PRO A 1 346 ? 18.943 36.976 -77.414 1.00 69.50 346 PRO A N 1
ATOM 2538 C CA . PRO A 1 346 ? 18.430 36.360 -76.188 1.00 69.50 346 PRO A CA 1
ATOM 2539 C C . PRO A 1 346 ? 17.022 35.742 -76.304 1.00 69.50 346 PRO A C 1
ATOM 2541 O O . PRO A 1 346 ? 16.620 34.966 -75.436 1.00 69.50 346 PRO A O 1
ATOM 2544 N N . GLU A 1 347 ? 16.260 36.076 -77.345 1.00 72.88 347 GLU A N 1
ATOM 2545 C CA . GLU A 1 347 ? 14.963 35.483 -77.693 1.00 72.88 347 GLU A CA 1
ATOM 2546 C C . GLU A 1 347 ? 15.118 34.198 -78.508 1.00 72.88 347 GLU A C 1
ATOM 2548 O O . GLU A 1 347 ? 14.370 33.245 -78.306 1.00 72.88 347 GLU A O 1
ATOM 2553 N N . SER A 1 348 ? 16.091 34.150 -79.420 1.00 68.88 348 SER A N 1
ATOM 2554 C CA . SER A 1 348 ? 16.368 32.949 -80.208 1.00 68.88 348 SER A CA 1
ATOM 2555 C C . SER A 1 348 ? 17.040 31.868 -79.361 1.00 68.88 348 SER A C 1
ATOM 2557 O O . SER A 1 348 ? 16.722 30.697 -79.533 1.00 68.88 348 SER A O 1
ATOM 2559 N N . ASP A 1 349 ? 17.844 32.253 -78.362 1.00 67.06 349 ASP A N 1
ATOM 2560 C CA . ASP A 1 349 ? 18.441 31.317 -77.395 1.00 67.06 349 ASP A CA 1
ATOM 2561 C C . ASP A 1 349 ? 17.368 30.575 -76.573 1.00 67.06 349 ASP A C 1
ATOM 2563 O O . ASP A 1 349 ? 17.610 29.485 -76.053 1.00 67.06 349 ASP A O 1
ATOM 2567 N N . LEU A 1 350 ? 16.159 31.142 -76.472 1.00 66.56 350 LEU A N 1
ATOM 2568 C CA . LEU A 1 350 ? 15.029 30.469 -75.850 1.00 66.56 350 LEU A CA 1
ATOM 2569 C C . LEU A 1 350 ? 14.385 29.442 -76.768 1.00 66.56 350 LEU A C 1
ATOM 2571 O O . LEU A 1 350 ? 13.861 28.478 -76.227 1.00 66.56 350 LEU A O 1
ATOM 2575 N N . ALA A 1 351 ? 14.386 29.619 -78.094 1.00 64.00 351 ALA A N 1
ATOM 2576 C CA . ALA A 1 351 ? 13.617 28.794 -79.032 1.00 64.00 351 ALA A CA 1
ATOM 2577 C C . ALA A 1 351 ? 13.947 27.296 -78.915 1.00 64.00 351 ALA A C 1
ATOM 2579 O O . ALA A 1 351 ? 13.031 26.471 -78.944 1.00 64.00 351 ALA A O 1
ATOM 2580 N N . ASP A 1 352 ? 15.211 26.972 -78.646 1.00 62.75 352 ASP A N 1
ATOM 2581 C CA . ASP A 1 352 ? 15.719 25.603 -78.487 1.00 62.75 352 ASP A CA 1
ATOM 2582 C C . ASP A 1 352 ? 15.302 24.927 -77.164 1.00 62.75 352 ASP A C 1
ATOM 2584 O O . ASP A 1 352 ? 15.482 23.724 -76.970 1.00 62.75 352 ASP A O 1
ATOM 2588 N N . ILE A 1 353 ? 14.702 25.676 -76.236 1.00 65.81 353 ILE A N 1
ATOM 2589 C CA . ILE A 1 353 ? 14.270 25.182 -74.926 1.00 65.81 353 ILE A CA 1
ATOM 2590 C C . ILE A 1 353 ? 12.813 24.710 -74.999 1.00 65.81 353 ILE A C 1
ATOM 2592 O O . ILE A 1 353 ? 11.883 25.442 -74.694 1.00 65.81 353 ILE A O 1
ATOM 2596 N N . THR A 1 354 ? 12.569 23.463 -75.378 1.00 65.94 354 THR A N 1
ATOM 2597 C CA . THR A 1 354 ? 11.213 22.979 -75.714 1.00 65.94 354 THR A CA 1
ATOM 2598 C C . THR A 1 354 ? 10.220 22.862 -74.548 1.00 65.94 354 THR A C 1
ATOM 2600 O O . THR A 1 354 ? 9.041 22.613 -74.792 1.00 65.94 354 THR A O 1
ATOM 2603 N N . ASN A 1 355 ? 10.642 23.077 -73.297 1.00 69.94 355 ASN A N 1
ATOM 2604 C CA . ASN A 1 355 ? 9.834 22.868 -72.094 1.00 69.94 355 ASN A CA 1
ATOM 2605 C C . ASN A 1 355 ? 9.905 24.039 -71.098 1.00 69.94 355 ASN A C 1
ATOM 2607 O O . ASN A 1 355 ? 10.824 24.851 -71.150 1.00 69.94 355 ASN A O 1
ATOM 2611 N N . SER A 1 356 ? 8.949 24.112 -70.159 1.00 77.06 356 SER A N 1
ATOM 2612 C CA . SER A 1 356 ? 9.027 25.076 -69.053 1.00 77.06 356 SER A CA 1
ATOM 2613 C C . SER A 1 356 ? 10.200 24.729 -68.135 1.00 77.06 356 SER A C 1
ATOM 2615 O O . SER A 1 356 ? 10.222 23.636 -67.564 1.00 77.06 356 SER A O 1
ATOM 2617 N N . CYS A 1 357 ? 11.172 25.626 -67.987 1.00 73.44 357 CYS A N 1
ATOM 2618 C CA . CYS A 1 357 ? 12.393 25.336 -67.240 1.00 73.44 357 CYS A CA 1
ATOM 2619 C C . CYS A 1 357 ? 13.078 26.608 -66.729 1.00 73.44 357 CYS A C 1
ATOM 2621 O O . CYS A 1 357 ? 12.895 27.701 -67.276 1.00 73.44 357 CYS A O 1
ATOM 2623 N N . PHE A 1 358 ? 13.915 26.441 -65.706 1.00 78.19 358 PHE A N 1
ATOM 2624 C CA . PHE A 1 358 ? 14.968 27.411 -65.415 1.00 78.19 358 PHE A CA 1
ATOM 2625 C C . PHE A 1 358 ? 16.180 27.115 -66.294 1.00 78.19 358 PHE A C 1
ATOM 2627 O O . PHE A 1 358 ? 16.484 25.951 -66.576 1.00 78.19 358 PHE A O 1
ATOM 2634 N N . TYR A 1 359 ? 16.876 28.162 -66.726 1.00 73.62 359 TYR A N 1
ATOM 2635 C CA . TYR A 1 359 ? 18.095 28.028 -67.511 1.00 73.62 359 TYR A CA 1
ATOM 2636 C C . TYR A 1 359 ? 19.129 29.084 -67.121 1.00 73.62 359 TYR A C 1
ATOM 2638 O O . TYR A 1 359 ? 18.802 30.181 -66.659 1.00 73.62 359 TYR A O 1
ATOM 2646 N N . PHE A 1 360 ? 20.392 28.720 -67.320 1.00 76.38 360 PHE A N 1
ATOM 2647 C CA . PHE A 1 360 ? 21.554 29.561 -67.074 1.00 76.38 360 PHE A CA 1
ATOM 2648 C C . PHE A 1 360 ? 22.491 29.504 -68.282 1.00 76.38 360 PHE A C 1
ATOM 2650 O O . PHE A 1 360 ? 22.617 28.457 -68.915 1.00 76.38 360 PHE A O 1
ATOM 2657 N N . GLY A 1 361 ? 23.158 30.614 -68.594 1.00 74.56 361 GLY A N 1
ATOM 2658 C CA . GLY A 1 361 ? 24.127 30.675 -69.684 1.00 74.56 361 GLY A CA 1
ATOM 2659 C C . GLY A 1 361 ? 25.038 31.896 -69.615 1.00 74.56 361 GLY A C 1
ATOM 2660 O O . GLY A 1 361 ? 24.916 32.738 -68.725 1.00 74.56 361 GLY A O 1
ATOM 2661 N N . TYR A 1 362 ? 25.940 32.007 -70.587 1.00 75.00 362 TYR A N 1
ATOM 2662 C CA . TYR A 1 362 ? 26.812 33.167 -70.766 1.00 75.00 362 TYR A CA 1
ATOM 2663 C C . TYR A 1 362 ? 26.595 33.788 -72.150 1.00 75.00 362 TYR A C 1
ATOM 2665 O O . TYR A 1 362 ? 26.339 33.081 -73.124 1.00 75.00 362 TYR A O 1
ATOM 2673 N N . ALA A 1 363 ? 26.705 35.113 -72.240 1.00 74.75 363 ALA A N 1
ATOM 2674 C CA . ALA A 1 363 ? 26.700 35.851 -73.498 1.00 74.75 363 ALA A CA 1
ATOM 2675 C C . ALA A 1 363 ? 28.093 36.440 -73.754 1.00 74.75 363 ALA A C 1
ATOM 2677 O O . ALA A 1 363 ? 28.726 36.973 -72.842 1.00 74.75 363 ALA A O 1
ATOM 2678 N N . SER A 1 364 ? 28.561 36.331 -74.998 1.00 80.25 364 SER A N 1
ATOM 2679 C CA . SER A 1 364 ? 29.856 36.838 -75.461 1.00 80.25 364 SER A CA 1
ATOM 2680 C C . SER A 1 364 ? 29.684 37.441 -76.854 1.00 80.25 364 SER A C 1
ATOM 2682 O O . SER A 1 364 ? 29.384 36.722 -77.804 1.00 80.25 364 SER A O 1
ATOM 2684 N N . ASN A 1 365 ? 29.802 38.765 -76.949 1.00 77.69 365 ASN A N 1
ATOM 2685 C CA . ASN A 1 365 ? 29.577 39.607 -78.127 1.00 77.69 365 ASN A CA 1
ATOM 2686 C C . ASN A 1 365 ? 28.293 39.277 -78.912 1.00 77.69 365 ASN A C 1
ATOM 2688 O O . ASN A 1 365 ? 28.287 39.299 -80.143 1.00 77.69 365 ASN A O 1
ATOM 2692 N N . LYS A 1 366 ? 27.198 38.959 -78.210 1.00 74.19 366 LYS A N 1
ATOM 2693 C CA . LYS A 1 366 ? 25.906 38.639 -78.836 1.00 74.19 366 LYS A CA 1
ATOM 2694 C C . LYS A 1 366 ? 25.029 39.888 -78.977 1.00 74.19 366 LYS A C 1
ATOM 2696 O O . LYS A 1 366 ? 24.902 40.674 -78.041 1.00 74.19 366 LYS A O 1
ATOM 2701 N N . SER A 1 367 ? 24.384 40.038 -80.134 1.00 77.38 367 SER A N 1
ATOM 2702 C CA . SER A 1 367 ? 23.416 41.115 -80.386 1.00 77.38 367 SER A CA 1
ATOM 2703 C C . SER A 1 367 ? 22.164 40.958 -79.511 1.00 77.38 367 SER A C 1
ATOM 2705 O O . SER A 1 367 ? 21.785 39.847 -79.148 1.00 77.38 367 SER A O 1
ATOM 2707 N N . GLY A 1 368 ? 21.524 42.069 -79.139 1.00 77.69 368 GLY A N 1
ATOM 2708 C CA . GLY A 1 368 ? 20.293 42.076 -78.334 1.00 77.69 368 GLY A CA 1
ATOM 2709 C C . GLY A 1 368 ? 20.482 41.875 -76.823 1.00 77.69 368 GLY A C 1
ATOM 2710 O O . GLY A 1 368 ? 19.517 42.028 -76.071 1.00 77.69 368 GLY A O 1
ATOM 2711 N N . TYR A 1 369 ? 21.700 41.582 -76.357 1.00 84.31 369 TYR A N 1
ATOM 2712 C CA . TYR A 1 369 ? 22.046 41.606 -74.932 1.00 84.31 369 TYR A CA 1
ATOM 2713 C C . TYR A 1 369 ? 22.460 43.021 -74.479 1.00 84.31 369 TYR A C 1
ATOM 2715 O O . TYR A 1 369 ? 23.015 43.773 -75.280 1.00 84.31 369 TYR A O 1
ATOM 2723 N N . PRO A 1 370 ? 22.250 43.394 -73.200 1.00 85.19 370 PRO A N 1
ATOM 2724 C CA . PRO A 1 370 ? 22.587 44.729 -72.685 1.00 85.19 370 PRO A CA 1
ATOM 2725 C C . PRO A 1 370 ? 24.081 45.078 -72.680 1.00 85.19 370 PRO A C 1
ATOM 2727 O O . PRO A 1 370 ? 24.436 46.246 -72.567 1.00 85.19 370 PRO A O 1
ATOM 2730 N N . SER A 1 371 ? 24.968 44.080 -72.740 1.00 85.25 371 SER A N 1
ATOM 2731 C CA . SER A 1 371 ? 26.421 44.268 -72.749 1.00 85.25 371 SER A CA 1
ATOM 2732 C C . SER A 1 371 ? 27.103 43.166 -73.556 1.00 85.25 371 SER A C 1
ATOM 2734 O O . SER A 1 371 ? 26.545 42.083 -73.741 1.00 85.25 371 SER A O 1
ATOM 2736 N N . ALA A 1 372 ? 28.330 43.442 -74.002 1.00 82.88 372 ALA A N 1
ATOM 2737 C CA . ALA A 1 372 ? 29.147 42.524 -74.785 1.00 82.88 372 ALA A CA 1
ATOM 2738 C C . ALA A 1 372 ? 29.435 41.209 -74.043 1.00 82.88 372 ALA A C 1
ATOM 2740 O O . ALA A 1 372 ? 29.463 40.157 -74.670 1.00 82.88 372 ALA A O 1
ATOM 2741 N N . TYR A 1 373 ? 29.607 41.239 -72.720 1.00 84.31 373 TYR A N 1
ATOM 2742 C CA . TYR A 1 373 ? 29.890 40.040 -71.932 1.00 84.31 373 TYR A CA 1
ATOM 2743 C C . TYR A 1 373 ? 29.041 39.997 -70.666 1.00 84.31 373 TYR A C 1
ATOM 2745 O O . TYR A 1 373 ? 28.809 41.024 -70.023 1.00 84.31 373 TYR A O 1
ATOM 2753 N N . GLY A 1 374 ? 28.590 38.802 -70.288 1.00 83.00 374 GLY A N 1
ATOM 2754 C CA . GLY A 1 374 ? 27.834 38.607 -69.056 1.00 83.00 374 GLY A CA 1
ATOM 2755 C C . GLY A 1 374 ? 27.206 37.226 -68.920 1.00 83.00 374 GLY A C 1
ATOM 2756 O O . GLY A 1 374 ? 27.377 36.358 -69.775 1.00 83.00 374 GLY A O 1
ATOM 2757 N N . SER A 1 375 ? 26.468 37.029 -67.832 1.00 82.94 375 SER A N 1
ATOM 2758 C CA . SER A 1 375 ? 25.720 35.804 -67.545 1.00 82.94 375 SER A CA 1
ATOM 2759 C C . SER A 1 375 ? 24.218 36.065 -67.572 1.00 82.94 375 SER A C 1
ATOM 2761 O O . SER A 1 375 ? 23.758 37.148 -67.210 1.00 82.94 375 SER A O 1
ATOM 2763 N N . ILE A 1 376 ? 23.451 35.075 -68.023 1.00 83.25 376 ILE A N 1
ATOM 2764 C CA . ILE A 1 376 ? 21.991 35.116 -68.062 1.00 83.25 376 ILE A CA 1
ATOM 2765 C C . ILE A 1 376 ? 21.419 34.021 -67.170 1.00 83.25 376 ILE A C 1
ATOM 2767 O O . ILE A 1 376 ? 21.860 32.874 -67.212 1.00 83.25 376 ILE A O 1
ATOM 2771 N N . PHE A 1 377 ? 20.401 34.380 -66.399 1.00 84.75 377 PHE A N 1
ATOM 2772 C CA . PHE A 1 377 ? 19.550 33.456 -65.668 1.00 84.75 377 PHE A CA 1
ATOM 2773 C C . PHE A 1 377 ? 18.097 33.774 -65.995 1.00 84.75 377 PHE A C 1
ATOM 2775 O O . PHE A 1 377 ? 17.682 34.933 -65.956 1.00 84.75 377 PHE A O 1
ATOM 2782 N N . GLY A 1 378 ? 17.313 32.762 -66.343 1.00 82.31 378 GLY A N 1
ATOM 2783 C CA . GLY A 1 378 ? 15.939 32.990 -66.755 1.00 82.31 378 GLY A CA 1
ATOM 2784 C C . GLY A 1 378 ? 15.030 31.807 -66.514 1.00 82.31 378 GLY A C 1
ATOM 2785 O O . GLY A 1 378 ? 15.459 30.677 -66.276 1.00 82.31 378 GLY A O 1
ATOM 2786 N N . PHE A 1 379 ? 13.741 32.098 -66.610 1.00 83.50 379 PHE A N 1
ATOM 2787 C CA . PHE A 1 379 ? 12.680 31.111 -66.592 1.00 83.50 379 PHE A CA 1
ATOM 2788 C C . PHE A 1 379 ? 11.903 31.196 -67.899 1.00 83.50 379 PHE A C 1
ATOM 2790 O O . PHE A 1 379 ? 11.404 32.265 -68.261 1.00 83.50 379 PHE A O 1
ATOM 2797 N N . ARG A 1 380 ? 11.780 30.062 -68.593 1.00 78.12 380 ARG A N 1
ATOM 2798 C CA . ARG A 1 380 ? 10.874 29.909 -69.733 1.00 78.12 380 ARG A CA 1
ATOM 2799 C C . ARG A 1 380 ? 9.610 29.216 -69.249 1.00 78.12 380 ARG A C 1
ATOM 2801 O O . ARG A 1 380 ? 9.680 28.128 -68.685 1.00 78.12 380 ARG A O 1
ATOM 2808 N N . PHE A 1 381 ? 8.453 29.803 -69.535 1.00 78.69 381 PHE A N 1
ATOM 2809 C CA . PHE A 1 381 ? 7.158 29.159 -69.341 1.00 78.69 381 PHE A CA 1
ATOM 2810 C C . PHE A 1 381 ? 6.559 28.800 -70.705 1.00 78.69 381 PHE A C 1
ATOM 2812 O O . PHE A 1 381 ? 6.246 29.675 -71.511 1.00 78.69 381 PHE A O 1
ATOM 2819 N N . ASN A 1 382 ? 6.449 27.502 -70.993 1.00 73.00 382 ASN A N 1
ATOM 2820 C CA . ASN A 1 382 ? 6.039 26.997 -72.304 1.00 73.00 382 ASN A CA 1
ATOM 2821 C C . ASN A 1 382 ? 4.512 26.984 -72.505 1.00 73.00 382 ASN A C 1
ATOM 2823 O O . ASN A 1 382 ? 4.037 26.988 -73.635 1.00 73.00 382 ASN A O 1
ATOM 2827 N N . GLN A 1 383 ? 3.728 27.001 -71.424 1.00 67.25 383 GLN A N 1
ATOM 2828 C CA . GLN A 1 383 ? 2.270 27.138 -71.497 1.00 67.25 383 GLN A CA 1
ATOM 2829 C C . GLN A 1 383 ? 1.914 28.639 -71.588 1.00 67.25 383 GLN A C 1
ATOM 2831 O O . GLN A 1 383 ? 2.587 29.465 -70.986 1.00 67.25 383 GLN A O 1
ATOM 2836 N N . ASN A 1 384 ? 0.889 29.039 -72.346 1.00 59.22 384 ASN A N 1
ATOM 2837 C CA . ASN A 1 384 ? 0.481 30.452 -72.515 1.00 59.22 384 ASN A CA 1
ATOM 2838 C C . ASN A 1 384 ? 1.509 31.400 -73.161 1.00 59.22 384 ASN A C 1
ATOM 2840 O O . ASN A 1 384 ? 1.727 32.510 -72.667 1.00 59.22 384 ASN A O 1
ATOM 2844 N N . SER A 1 385 ? 2.076 31.023 -74.313 1.00 65.94 385 SER A N 1
ATOM 2845 C CA . SER A 1 385 ? 2.712 32.004 -75.209 1.00 65.94 385 SER A CA 1
ATOM 2846 C C . SER A 1 385 ? 3.790 32.844 -74.514 1.00 65.94 385 SER A C 1
ATOM 2848 O O . SER A 1 385 ? 3.821 34.057 -74.655 1.00 65.94 385 SER A O 1
ATOM 2850 N N . TRP A 1 386 ? 4.605 32.215 -73.665 1.00 69.25 386 TRP A N 1
ATOM 2851 C CA . TRP A 1 386 ? 5.757 32.811 -72.972 1.00 69.25 386 TRP A CA 1
ATOM 2852 C C . TRP A 1 386 ? 5.452 34.010 -72.057 1.00 69.25 386 TRP A C 1
ATOM 2854 O O . TRP A 1 386 ? 6.382 34.580 -71.489 1.00 69.25 386 TRP A O 1
ATOM 2864 N N . LYS A 1 387 ? 4.175 34.336 -71.824 1.00 68.62 387 LYS A N 1
ATOM 2865 C CA . LYS A 1 387 ? 3.682 35.521 -71.094 1.00 68.62 387 LYS A CA 1
ATOM 2866 C C . LYS A 1 387 ? 4.109 35.595 -69.617 1.00 68.62 387 LYS A C 1
ATOM 2868 O O . LYS A 1 387 ? 3.938 36.621 -68.968 1.00 68.62 387 LYS A O 1
ATOM 2873 N N . TYR A 1 388 ? 4.682 34.514 -69.092 1.00 75.88 388 TYR A N 1
ATOM 2874 C CA . TYR A 1 388 ? 5.207 34.409 -67.726 1.00 75.88 388 TYR A CA 1
ATOM 2875 C C . TYR A 1 388 ? 6.710 34.102 -67.679 1.00 75.88 388 TYR A C 1
ATOM 2877 O O . TYR A 1 388 ? 7.243 33.747 -66.629 1.00 75.88 388 TYR A O 1
ATOM 2885 N N . SER A 1 389 ? 7.396 34.234 -68.815 1.00 83.12 389 SER A N 1
ATOM 2886 C CA . SER A 1 389 ? 8.845 34.068 -68.906 1.00 83.12 389 SER A CA 1
ATOM 2887 C C . SER A 1 389 ? 9.557 35.364 -68.527 1.00 83.12 389 SER A C 1
ATOM 2889 O O . SER A 1 389 ? 9.065 36.465 -68.792 1.00 83.12 389 SER A O 1
ATOM 2891 N N . TRP A 1 390 ? 10.737 35.245 -67.934 1.00 88.00 390 TRP A N 1
ATOM 2892 C CA . TRP A 1 390 ? 11.559 36.386 -67.538 1.00 88.00 390 TRP A CA 1
ATOM 2893 C C . TRP A 1 390 ? 13.042 36.051 -67.635 1.00 88.00 390 TRP A C 1
ATOM 2895 O O . TRP A 1 390 ? 13.438 34.885 -67.594 1.00 88.00 390 TRP A O 1
ATOM 2905 N N . GLN A 1 391 ? 13.856 37.092 -67.787 1.00 87.38 391 GLN A N 1
ATOM 2906 C CA . GLN A 1 391 ? 15.301 36.981 -67.937 1.00 87.38 391 GLN A CA 1
ATOM 2907 C C . GLN A 1 391 ? 16.003 38.039 -67.101 1.00 87.38 391 GLN A C 1
ATOM 2909 O O . GLN A 1 391 ? 15.634 39.212 -67.150 1.00 87.38 391 GLN A O 1
ATOM 2914 N N . ILE A 1 392 ? 17.042 37.616 -66.392 1.00 89.69 392 ILE A N 1
ATOM 2915 C CA . ILE A 1 392 ? 17.981 38.467 -65.674 1.00 89.69 392 ILE A CA 1
ATOM 2916 C C . ILE A 1 392 ? 19.347 38.318 -66.338 1.00 89.69 392 ILE A C 1
ATOM 2918 O O . ILE A 1 392 ? 19.812 37.201 -66.559 1.00 89.69 392 ILE A O 1
ATOM 2922 N N . PHE A 1 393 ? 19.992 39.438 -66.644 1.00 88.06 393 PHE A N 1
ATOM 2923 C CA . PHE A 1 393 ? 21.332 39.472 -67.215 1.00 88.06 393 PHE A CA 1
ATOM 2924 C C . PHE A 1 393 ? 22.273 40.271 -66.320 1.00 88.06 393 PHE A C 1
ATOM 2926 O O . PHE A 1 393 ? 21.992 41.421 -65.995 1.00 88.06 393 PHE A O 1
ATOM 2933 N N . SER A 1 394 ? 23.397 39.672 -65.942 1.00 88.06 394 SER A N 1
ATOM 2934 C CA . SER A 1 394 ? 24.481 40.337 -65.223 1.00 88.06 394 SER A CA 1
ATOM 2935 C C . SER A 1 394 ? 25.629 40.588 -66.191 1.00 88.06 394 SER A C 1
ATOM 2937 O O . SER A 1 394 ? 26.188 39.639 -66.742 1.00 88.06 394 SER A O 1
ATOM 2939 N N . SER A 1 395 ? 25.973 41.856 -66.421 1.00 86.19 395 SER A N 1
ATOM 2940 C CA . SER A 1 395 ? 27.109 42.207 -67.271 1.00 86.19 395 SER A CA 1
ATOM 2941 C C . SER A 1 395 ? 28.434 41.945 -66.558 1.00 86.19 395 SER A C 1
ATOM 2943 O O . SER A 1 395 ? 28.539 42.040 -65.335 1.00 86.19 395 SER A O 1
ATOM 2945 N N . SER A 1 396 ? 29.494 41.710 -67.332 1.00 81.50 396 SER A N 1
ATOM 2946 C CA . SER A 1 396 ? 30.867 41.638 -66.812 1.00 81.50 396 SER A CA 1
ATOM 2947 C C . SER A 1 396 ? 31.339 42.948 -66.165 1.00 81.50 396 SER A C 1
ATOM 2949 O O . SER A 1 396 ? 32.369 42.973 -65.503 1.00 81.50 396 SER A O 1
ATOM 2951 N N . GLN A 1 397 ? 30.601 44.038 -66.382 1.00 77.69 397 GLN A N 1
ATOM 2952 C CA . GLN A 1 397 ? 30.844 45.364 -65.821 1.00 77.69 397 GLN A CA 1
ATOM 2953 C C . GLN A 1 397 ? 30.003 45.621 -64.558 1.00 77.69 397 GLN A C 1
ATOM 2955 O O . GLN A 1 397 ? 29.981 46.742 -64.078 1.00 77.69 397 GLN A O 1
ATOM 2960 N N . GLY A 1 398 ? 29.304 44.618 -64.010 1.00 75.62 398 GLY A N 1
ATOM 2961 C CA . GLY A 1 398 ? 28.613 44.728 -62.719 1.00 75.62 398 GLY A CA 1
ATOM 2962 C C . GLY A 1 398 ? 27.208 45.340 -62.767 1.00 75.62 398 GLY A C 1
ATOM 2963 O O . GLY A 1 398 ? 26.614 45.574 -61.716 1.00 75.62 398 GLY A O 1
ATOM 2964 N N . ALA A 1 399 ? 26.641 45.572 -63.951 1.00 84.81 399 ALA A N 1
ATOM 2965 C CA . ALA A 1 399 ? 25.256 46.018 -64.090 1.00 84.81 399 ALA A CA 1
ATOM 2966 C C . ALA A 1 399 ? 24.295 44.824 -64.207 1.00 84.81 399 ALA A C 1
ATOM 2968 O O . ALA A 1 399 ? 24.594 43.837 -64.885 1.00 84.81 399 ALA A O 1
ATOM 2969 N N . LEU A 1 400 ? 23.130 44.923 -63.564 1.00 87.38 400 LEU A N 1
ATOM 2970 C CA . LEU A 1 400 ? 22.073 43.915 -63.612 1.00 87.38 400 LEU A CA 1
ATOM 2971 C C . LEU A 1 400 ? 20.883 44.440 -64.408 1.00 87.38 400 LEU A C 1
ATOM 2973 O O . LEU A 1 400 ? 20.392 45.542 -64.163 1.00 87.38 400 LEU A O 1
ATOM 2977 N N . TYR A 1 401 ? 20.384 43.620 -65.322 1.00 88.44 401 TYR A N 1
ATOM 2978 C CA . TYR A 1 401 ? 19.268 43.936 -66.201 1.00 88.44 401 TYR A CA 1
ATOM 2979 C C . TYR A 1 401 ? 18.174 42.885 -66.067 1.00 88.44 401 TYR A C 1
ATOM 2981 O O . TYR A 1 401 ? 18.463 41.706 -65.873 1.00 88.44 401 TYR A O 1
ATOM 2989 N N . LEU A 1 402 ? 16.921 43.299 -66.226 1.00 90.50 402 LEU A N 1
ATOM 2990 C CA . LEU A 1 402 ? 15.754 42.421 -66.255 1.00 90.50 402 LEU A CA 1
ATOM 2991 C C . LEU A 1 402 ? 14.884 42.741 -67.461 1.00 90.50 402 LEU A C 1
ATOM 2993 O O . LEU A 1 402 ? 14.736 43.897 -67.862 1.00 90.50 402 LEU A O 1
ATOM 2997 N N . ARG A 1 403 ? 14.247 41.704 -67.995 1.00 88.19 403 ARG A N 1
ATOM 2998 C CA . ARG A 1 403 ? 13.106 41.839 -68.898 1.00 88.19 403 ARG A CA 1
ATOM 2999 C C . ARG A 1 403 ? 12.130 40.680 -68.737 1.00 88.19 403 ARG A C 1
ATOM 3001 O O . ARG A 1 403 ? 12.461 39.644 -68.158 1.00 88.19 403 ARG A O 1
ATOM 3008 N N . ARG A 1 404 ? 10.926 40.851 -69.279 1.00 87.25 404 ARG A N 1
ATOM 3009 C CA . ARG A 1 404 ? 9.851 39.848 -69.253 1.00 87.25 404 ARG A CA 1
ATOM 3010 C C . ARG A 1 404 ? 9.244 39.636 -70.634 1.00 87.25 404 ARG A C 1
ATOM 3012 O O . ARG A 1 404 ? 9.250 40.553 -71.457 1.00 87.25 404 ARG A O 1
ATOM 3019 N N . GLY A 1 405 ? 8.680 38.454 -70.854 1.00 83.00 405 GLY A N 1
ATOM 3020 C CA . GLY A 1 405 ? 7.869 38.169 -72.033 1.00 83.00 405 GLY A CA 1
ATOM 3021 C C . GLY A 1 405 ? 6.556 38.951 -71.976 1.00 83.00 405 GLY A C 1
ATOM 3022 O O . GLY A 1 405 ? 5.870 38.949 -70.953 1.00 83.00 405 GLY A O 1
ATOM 3023 N N . LEU A 1 406 ? 6.210 39.640 -73.061 1.00 80.44 406 LEU A N 1
ATOM 3024 C CA . LEU A 1 406 ? 4.922 40.320 -73.234 1.00 80.44 406 LEU A CA 1
ATOM 3025 C C . LEU A 1 406 ? 3.931 39.422 -73.992 1.00 80.44 406 LEU A C 1
ATOM 3027 O O . LEU A 1 406 ? 2.735 39.426 -73.695 1.00 80.44 406 LEU A O 1
ATOM 3031 N N . SER A 1 407 ? 4.438 38.611 -74.927 1.00 75.12 407 SER A N 1
ATOM 3032 C CA . SER A 1 407 ? 3.688 37.613 -75.700 1.00 75.12 407 SER A CA 1
ATOM 3033 C C . SER A 1 407 ? 4.599 36.459 -76.167 1.00 75.12 407 SER A C 1
ATOM 3035 O O . SER A 1 407 ? 5.762 36.393 -75.766 1.00 75.12 407 SER A O 1
ATOM 3037 N N . ALA A 1 408 ? 4.094 35.554 -77.027 1.00 66.62 408 ALA A N 1
ATOM 3038 C CA . ALA A 1 408 ? 4.861 34.402 -77.539 1.00 66.62 408 ALA A CA 1
ATOM 3039 C C . ALA A 1 408 ? 6.082 34.812 -78.361 1.00 66.62 408 ALA A C 1
ATOM 3041 O O . ALA A 1 408 ? 6.971 34.001 -78.576 1.00 66.62 408 ALA A O 1
ATOM 3042 N N . THR A 1 409 ? 6.093 36.036 -78.874 1.00 68.62 409 THR A N 1
ATOM 3043 C CA . THR A 1 409 ? 7.102 36.511 -79.823 1.00 68.62 409 THR A CA 1
ATOM 3044 C C . THR A 1 409 ? 7.623 37.898 -79.463 1.00 68.62 409 THR A C 1
ATOM 3046 O O . THR A 1 409 ? 8.429 38.448 -80.204 1.00 68.62 409 THR A O 1
ATOM 3049 N N . GLU A 1 410 ? 7.177 38.479 -78.346 1.00 80.44 410 GLU A N 1
ATOM 3050 C CA . GLU A 1 410 ? 7.497 39.853 -77.963 1.00 80.44 410 GLU A CA 1
ATOM 3051 C C . GLU A 1 410 ? 7.989 39.926 -76.518 1.00 80.44 410 GLU A C 1
ATOM 3053 O O . GLU A 1 410 ? 7.386 39.357 -75.602 1.00 80.44 410 GLU A O 1
ATOM 3058 N N . TRP A 1 411 ? 9.075 40.667 -76.317 1.00 83.75 411 TRP A N 1
ATOM 3059 C CA . TRP A 1 411 ? 9.727 40.877 -75.031 1.00 83.75 411 TRP A CA 1
ATOM 3060 C C . TRP A 1 411 ? 9.785 42.361 -74.705 1.00 83.75 411 TRP A C 1
ATOM 3062 O O . TRP A 1 411 ? 9.915 43.202 -75.593 1.00 83.75 411 TRP A O 1
ATOM 3072 N N . SER A 1 412 ? 9.715 42.692 -73.416 1.00 86.94 412 SER A N 1
ATOM 3073 C CA . SER A 1 412 ? 9.984 44.062 -72.992 1.00 86.94 412 SER A CA 1
ATOM 3074 C C . SER A 1 412 ? 11.442 44.431 -73.296 1.00 86.94 412 SER A C 1
ATOM 3076 O O . SER A 1 412 ? 12.315 43.555 -73.238 1.00 86.94 412 SER A O 1
ATOM 3078 N N . PRO A 1 413 ? 11.749 45.722 -73.516 1.00 87.44 413 PRO A N 1
ATOM 3079 C CA . PRO A 1 413 ? 13.128 46.190 -73.507 1.00 87.44 413 PRO A CA 1
ATOM 3080 C C . PRO A 1 413 ? 13.841 45.789 -72.211 1.00 87.44 413 PRO A C 1
ATOM 3082 O O . PRO A 1 413 ? 13.211 45.616 -71.159 1.00 87.44 413 PRO A O 1
ATOM 3085 N N . TRP A 1 414 ? 15.164 45.656 -72.280 1.00 89.31 414 TRP A N 1
ATOM 3086 C CA . TRP A 1 414 ? 15.982 45.456 -71.091 1.00 89.31 414 TRP A CA 1
ATOM 3087 C C . TRP A 1 414 ? 15.905 46.681 -70.188 1.00 89.31 414 TRP A C 1
ATOM 3089 O O . TRP A 1 414 ? 16.168 47.801 -70.617 1.00 89.31 414 TRP A O 1
ATOM 3099 N N . SER A 1 415 ? 15.553 46.452 -68.929 1.00 86.81 415 SER A N 1
ATOM 3100 C CA . SER A 1 415 ? 15.552 47.477 -67.891 1.00 86.81 415 SER A CA 1
ATOM 3101 C C . SER A 1 415 ? 16.742 47.245 -66.975 1.00 86.81 415 SER A C 1
ATOM 3103 O O . SER A 1 415 ? 16.887 46.156 -66.421 1.00 86.81 415 SER A O 1
ATOM 3105 N N . GLN A 1 416 ? 17.601 48.249 -66.821 1.00 87.56 416 GLN A N 1
ATOM 3106 C CA . GLN A 1 416 ? 18.705 48.193 -65.869 1.00 87.56 416 GLN A CA 1
ATOM 3107 C C . GLN A 1 416 ? 18.147 48.355 -64.452 1.00 87.56 416 GLN A C 1
ATOM 3109 O O . GLN A 1 416 ? 17.518 49.365 -64.146 1.00 87.56 416 GLN A O 1
ATOM 3114 N N . ILE A 1 417 ? 18.340 47.343 -63.607 1.00 80.38 417 ILE A N 1
ATOM 3115 C CA . ILE A 1 417 ? 17.891 47.358 -62.209 1.00 80.38 417 ILE A CA 1
ATOM 3116 C C . ILE A 1 417 ? 18.954 47.999 -61.324 1.00 80.38 417 ILE A C 1
ATOM 3118 O O . ILE A 1 417 ? 18.627 48.764 -60.423 1.00 80.38 417 ILE A O 1
ATOM 3122 N N . CYS A 1 418 ? 20.226 47.687 -61.566 1.00 74.12 418 CYS A N 1
ATOM 3123 C CA . CYS A 1 418 ? 21.326 48.310 -60.847 1.00 74.12 418 CYS A CA 1
ATOM 3124 C C . CYS A 1 418 ? 22.581 48.400 -61.712 1.00 74.12 418 CYS A C 1
ATOM 3126 O O . CYS A 1 418 ? 22.783 47.621 -62.647 1.00 74.12 418 CYS A O 1
ATOM 3128 N N . ASP A 1 419 ? 23.432 49.363 -61.378 1.00 75.75 419 ASP A N 1
ATOM 3129 C CA . ASP A 1 419 ? 24.795 49.466 -61.880 1.00 75.75 419 ASP A CA 1
ATOM 3130 C C . ASP A 1 419 ? 25.744 49.389 -60.690 1.00 75.75 419 ASP A C 1
ATOM 3132 O O . ASP A 1 419 ? 26.000 50.396 -60.029 1.00 75.75 419 ASP A O 1
ATOM 3136 N N . MET A 1 420 ? 26.239 48.193 -60.374 1.00 64.56 420 MET A N 1
ATOM 3137 C CA . MET A 1 420 ? 27.127 48.046 -59.222 1.00 64.56 420 MET A CA 1
ATOM 3138 C C . MET A 1 420 ? 28.522 48.636 -59.465 1.00 64.56 420 MET A C 1
ATOM 3140 O O . MET A 1 420 ? 29.289 48.735 -58.511 1.00 64.56 420 MET A O 1
ATOM 3144 N N . ALA A 1 421 ? 28.851 49.047 -60.696 1.00 64.25 421 ALA A N 1
ATOM 3145 C CA . ALA A 1 421 ? 30.120 49.695 -61.011 1.00 64.25 421 ALA A CA 1
ATOM 3146 C C . ALA A 1 421 ? 30.036 51.228 -60.995 1.00 64.25 421 ALA A C 1
ATOM 3148 O O . ALA A 1 421 ? 30.977 51.864 -60.526 1.00 64.25 421 ALA A O 1
ATOM 3149 N N . ASN A 1 422 ? 28.932 51.826 -61.460 1.00 63.41 422 ASN A N 1
ATOM 3150 C CA . ASN A 1 422 ? 28.815 53.289 -61.577 1.00 63.41 422 ASN A CA 1
ATOM 3151 C C . ASN A 1 422 ? 27.919 53.948 -60.512 1.00 63.41 422 ASN A C 1
ATOM 3153 O O . ASN A 1 422 ? 28.093 55.129 -60.216 1.00 63.41 422 ASN A O 1
ATOM 3157 N N . THR A 1 423 ? 26.989 53.208 -59.904 1.00 62.97 423 THR A N 1
ATOM 3158 C CA . THR A 1 423 ? 26.095 53.692 -58.832 1.00 62.97 423 THR A CA 1
ATOM 3159 C C . THR A 1 423 ? 25.832 52.566 -57.826 1.00 62.97 423 THR A C 1
ATOM 3161 O O . THR A 1 423 ? 24.756 51.957 -57.849 1.00 62.97 423 THR A O 1
ATOM 3164 N N . PRO A 1 424 ? 26.808 52.238 -56.960 1.00 59.38 424 PRO A N 1
ATOM 3165 C CA . PRO A 1 424 ? 26.641 51.173 -55.981 1.00 59.38 424 PRO A CA 1
ATOM 3166 C C . PRO A 1 424 ? 25.470 51.491 -55.032 1.00 59.38 424 PRO A C 1
ATOM 3168 O O . PRO A 1 424 ? 25.309 52.645 -54.622 1.00 59.38 424 PRO A O 1
ATOM 3171 N N . PRO A 1 425 ? 24.635 50.499 -54.675 1.00 56.00 425 PRO A N 1
ATOM 3172 C CA . PRO A 1 425 ? 23.505 50.722 -53.783 1.00 56.00 425 PRO A CA 1
ATOM 3173 C C . PRO A 1 425 ? 23.994 51.153 -52.395 1.00 56.00 425 PRO A C 1
ATOM 3175 O O . PRO A 1 425 ? 24.885 50.534 -51.812 1.00 56.00 425 PRO A O 1
ATOM 3178 N N . THR A 1 426 ? 23.407 52.216 -51.845 1.00 55.44 426 THR A N 1
ATOM 3179 C CA . THR A 1 426 ? 23.666 52.658 -50.472 1.00 55.44 426 THR A CA 1
ATOM 3180 C C . THR A 1 426 ? 23.137 51.615 -49.486 1.00 55.44 426 THR A C 1
ATOM 3182 O O . THR A 1 426 ? 21.934 51.373 -49.407 1.00 55.44 426 THR A O 1
ATOM 3185 N N . LEU A 1 427 ? 24.037 50.987 -48.726 1.00 53.28 427 LEU A N 1
ATOM 3186 C CA . LEU A 1 427 ? 23.692 50.032 -47.670 1.00 53.28 427 LEU A CA 1
ATOM 3187 C C . LEU A 1 427 ? 23.202 50.788 -46.425 1.00 53.28 427 LEU A C 1
ATOM 3189 O O . LEU A 1 427 ? 23.968 51.534 -45.815 1.00 53.28 427 LEU A O 1
ATOM 3193 N N . TYR A 1 428 ? 21.946 50.583 -46.023 1.00 53.59 428 TYR A N 1
ATOM 3194 C CA . TYR A 1 428 ? 21.428 51.073 -44.742 1.00 53.59 428 TYR A CA 1
ATOM 3195 C C . TYR A 1 428 ? 21.558 49.967 -43.681 1.00 53.59 428 TYR A C 1
ATOM 3197 O O . TYR A 1 428 ? 21.056 48.864 -43.873 1.00 53.59 428 TYR A O 1
ATOM 3205 N N . GLY A 1 429 ? 22.270 50.251 -42.582 1.00 53.31 429 GLY A N 1
ATOM 3206 C CA . GLY A 1 429 ? 22.415 49.346 -41.430 1.00 53.31 429 GLY A CA 1
ATOM 3207 C C . GLY A 1 429 ? 21.100 49.119 -40.668 1.00 53.31 429 GLY A C 1
ATOM 3208 O O . GLY A 1 429 ? 20.116 49.793 -40.949 1.00 53.31 429 GLY A O 1
ATOM 3209 N N . THR A 1 430 ? 21.129 48.186 -39.704 1.00 51.97 430 THR A N 1
ATOM 3210 C CA . THR A 1 430 ? 20.058 47.433 -38.988 1.00 51.97 430 THR A CA 1
ATOM 3211 C C . THR A 1 430 ? 18.855 48.188 -38.367 1.00 51.97 430 THR A C 1
ATOM 3213 O O . THR A 1 430 ? 18.277 47.726 -37.385 1.00 51.97 430 THR A O 1
ATOM 3216 N N . GLY A 1 431 ? 18.445 49.339 -38.892 1.00 56.88 431 GLY A N 1
ATOM 3217 C CA . GLY A 1 431 ? 17.209 50.039 -38.541 1.00 56.88 431 GLY A CA 1
ATOM 3218 C C . GLY A 1 431 ? 16.092 49.786 -39.557 1.00 56.88 431 GLY A C 1
ATOM 3219 O O . GLY A 1 431 ? 16.362 49.418 -40.700 1.00 56.88 431 GLY A O 1
ATOM 3220 N N . ASN A 1 432 ? 14.841 50.000 -39.126 1.00 56.75 432 ASN A N 1
ATOM 3221 C CA . ASN A 1 432 ? 13.628 49.852 -39.942 1.00 56.75 432 ASN A CA 1
ATOM 3222 C C . ASN A 1 432 ? 13.761 50.506 -41.335 1.00 56.75 432 ASN A C 1
ATOM 3224 O O . ASN A 1 432 ? 14.382 51.569 -41.440 1.00 56.75 432 ASN A O 1
ATOM 3228 N N . PRO A 1 433 ? 13.149 49.921 -42.388 1.00 56.62 433 PRO A N 1
ATOM 3229 C CA . PRO A 1 433 ? 13.207 50.470 -43.740 1.00 56.62 433 PRO A CA 1
ATOM 3230 C C . PRO A 1 433 ? 12.742 51.936 -43.762 1.00 56.62 433 PRO A C 1
ATOM 3232 O O . PRO A 1 433 ? 11.765 52.272 -43.084 1.00 56.62 433 PRO A O 1
ATOM 3235 N N . PRO A 1 434 ? 13.406 52.823 -44.528 1.00 60.38 434 PRO A N 1
ATOM 3236 C CA . PRO A 1 434 ? 12.958 54.202 -44.668 1.00 60.38 434 PRO A CA 1
ATOM 3237 C C . PRO A 1 434 ? 11.537 54.239 -45.245 1.00 60.38 434 PRO A C 1
ATOM 3239 O O . PRO A 1 434 ? 11.179 53.435 -46.106 1.00 60.38 434 PRO A O 1
ATOM 3242 N N . SER A 1 435 ? 10.723 55.189 -44.780 1.00 61.03 435 SER A N 1
ATOM 3243 C CA . SER A 1 435 ? 9.282 55.282 -45.071 1.00 61.03 435 SER A CA 1
ATOM 3244 C C . SER A 1 435 ? 8.928 55.512 -46.550 1.00 61.03 435 SER A C 1
ATOM 3246 O O . SER A 1 435 ? 7.756 55.441 -46.914 1.00 61.03 435 SER A O 1
ATOM 3248 N N . SER A 1 436 ? 9.915 55.742 -47.416 1.00 56.50 436 SER A N 1
ATOM 3249 C CA . SER A 1 436 ? 9.743 55.756 -48.869 1.00 56.50 436 SER A CA 1
ATOM 3250 C C . SER A 1 436 ? 11.057 55.427 -49.578 1.00 56.50 436 SER A C 1
ATOM 3252 O O . SER A 1 436 ? 12.004 56.214 -49.521 1.00 56.50 436 SER A O 1
ATOM 3254 N N . LEU A 1 437 ? 11.106 54.300 -50.289 1.00 54.53 437 LEU A N 1
ATOM 3255 C CA . LEU A 1 437 ? 12.162 54.027 -51.265 1.00 54.53 437 LEU A CA 1
ATOM 3256 C C . LEU A 1 437 ? 11.848 54.775 -52.565 1.00 54.53 437 LEU A C 1
ATOM 3258 O O . LEU A 1 437 ? 10.715 54.734 -53.049 1.00 54.53 437 LEU A O 1
ATOM 3262 N N . LEU A 1 438 ? 12.846 55.455 -53.134 1.00 54.84 438 LEU A N 1
ATOM 3263 C CA . LEU A 1 438 ? 12.717 56.035 -54.471 1.00 54.84 438 LEU A CA 1
ATOM 3264 C C . LEU A 1 438 ? 12.661 54.911 -55.526 1.00 54.84 438 LEU A C 1
ATOM 3266 O O . LEU A 1 438 ? 13.239 53.839 -55.309 1.00 54.84 438 LEU A O 1
ATOM 3270 N N . PRO A 1 439 ? 12.001 55.128 -56.679 1.00 43.69 439 PRO A N 1
ATOM 3271 C CA . PRO A 1 439 ? 11.977 54.146 -57.761 1.00 43.69 439 PRO A CA 1
ATOM 3272 C C . PRO A 1 439 ? 13.405 53.751 -58.172 1.00 43.69 439 PRO A C 1
ATOM 3274 O O . PRO A 1 439 ? 14.187 54.607 -58.576 1.00 43.69 439 PRO A O 1
ATOM 3277 N N . GLY A 1 440 ? 13.742 52.463 -58.054 1.00 50.06 440 GLY A N 1
ATOM 3278 C CA . GLY A 1 440 ? 15.060 51.917 -58.412 1.00 50.06 440 GLY A CA 1
ATOM 3279 C C . GLY A 1 440 ? 15.995 51.594 -57.239 1.00 50.06 440 GLY A C 1
ATOM 3280 O O . GLY A 1 440 ? 17.088 51.090 -57.474 1.00 50.06 440 GLY A O 1
ATOM 3281 N N . GLN A 1 441 ? 15.591 51.824 -55.985 1.00 51.38 441 GLN A N 1
ATOM 3282 C CA . GLN A 1 441 ? 16.373 51.400 -54.815 1.00 51.38 441 GLN A CA 1
ATOM 3283 C C . GLN A 1 441 ? 15.876 50.064 -54.243 1.00 51.38 441 GLN A C 1
ATOM 3285 O O . GLN A 1 441 ? 14.675 49.859 -54.072 1.00 51.38 441 GLN A O 1
ATOM 3290 N N . ILE A 1 442 ? 16.811 49.162 -53.924 1.00 49.91 442 ILE A N 1
ATOM 3291 C CA . ILE A 1 442 ? 16.545 47.866 -53.281 1.00 49.91 442 ILE A CA 1
ATOM 3292 C C . ILE A 1 442 ? 17.014 47.947 -51.824 1.00 49.91 442 ILE A C 1
ATOM 3294 O O . ILE A 1 442 ? 18.182 48.229 -51.567 1.00 49.91 442 ILE A O 1
ATOM 3298 N N . TYR A 1 443 ? 16.109 47.683 -50.879 1.00 50.59 443 TYR A N 1
ATOM 3299 C CA . TYR A 1 443 ? 16.420 47.533 -49.455 1.00 50.59 443 TYR A CA 1
ATOM 3300 C C . TYR A 1 443 ? 16.512 46.044 -49.112 1.00 50.59 443 TYR A C 1
ATOM 3302 O O . TYR A 1 443 ? 15.588 45.288 -49.410 1.00 50.59 443 TYR A O 1
ATOM 3310 N N . ILE A 1 444 ? 17.621 45.625 -48.501 1.00 48.62 444 ILE A N 1
ATOM 3311 C CA . ILE A 1 444 ? 17.833 44.246 -48.050 1.00 48.62 444 ILE A CA 1
ATOM 3312 C C . ILE A 1 444 ? 18.033 44.288 -46.535 1.00 48.62 444 ILE A C 1
ATOM 3314 O O . ILE A 1 444 ? 19.006 44.870 -46.058 1.00 48.62 444 ILE A O 1
ATOM 3318 N N . GLN A 1 445 ? 17.096 43.695 -45.795 1.00 45.88 445 GLN A N 1
ATOM 3319 C CA . GLN A 1 445 ? 17.174 43.517 -44.346 1.00 45.88 445 GLN A CA 1
ATOM 3320 C C . GLN A 1 445 ? 17.772 42.135 -44.061 1.00 45.88 445 GLN A C 1
ATOM 3322 O O . GLN A 1 445 ? 17.322 41.157 -44.660 1.00 45.88 445 GLN A O 1
ATOM 3327 N N . TYR A 1 446 ? 18.791 42.068 -43.200 1.00 48.69 446 TYR A N 1
ATOM 3328 C CA . TYR A 1 446 ? 19.335 40.802 -42.694 1.00 48.69 446 TYR A CA 1
ATOM 3329 C C . TYR A 1 446 ? 18.500 40.262 -41.540 1.00 48.69 446 TYR A C 1
ATOM 3331 O O . TYR A 1 446 ? 18.079 41.090 -40.696 1.00 48.69 446 TYR A O 1
#

Foldseek 3Di:
DDDDDQDDDDDPPDDRSHDLLNQLQVQLVVLPDPPQADKAWEPDFQSQDWDDPDQFKIKGAWGWIRGSSRIDTDHGIDMAGHQFAAAQWKWKKFFKWKWADDVPDIDIDTHIHTGDTHNDYDDDDWDDDRVNVVDGMHIDGQKMWMDHHGGTDDIGGPGDYRDDVVNVVVCPPPVNVLVVQLVVADDPSHPPPDDDVNDDPVVDDDPPDDCVPPDPDPQGDDPCCVVVVNDDPDDDDDDDDPFDADPVRDGDQQPDDDPNHRVPVVDPDPPDADPCNQDDPNDGPVVDDDPDDDCVVPDAPPPGDDPVCVVVVNDDPVVPDDDDDDDDPVDPADEDADAQDPDQEDLVSCVPVQAWHWYKYWAACHPHDPDRTWIKTWTAHNPFFQQAIKMWTAGPQGWIWIKGDNGNRDIDRIDTLDRCNPDNADADPADDDPPDDDPRHDHDHD